Protein 4GOU (pdb70)

Sequence (499 aa):
AATETAILEGWPTLQEVLEDSFKRLLRCYLSDERSEENLDFLESVGLYESQFDKLTPKVRLEALNFIKDQFLDRNSERQVNLSYQIQQSILKKLSEVTSNAPKDVFNEAKKATEYLLYTEQYTYFINKLNANTIGTKDVYSLYLNQFPQPLYKPTLNKIIEIEKKSWNEDEVKRNTESIKSLVESLIQDECNYVGVLTSLSEFSEITKKQILGPDVLKELFDHIPVLIQHHQKFISSLQEAKADEKVGEKLNSGLHFLVLYRYYLRHVPKNIAKLCSIGTDEIEVGRELYPLPVIEEFDKQQKTKKSVLQLVYPYFRVRTYQAYVDDFIKITKKDSQEVKELEVVHSQLAIFQELINTYSDINKIERISDALKLLFPFSFTSIPLFEGKNGICGIASLDRFDKTDINQLSSLNSRKKLTLIILYRGVVVTDVPVIRNVSNSIDKSFYSFTLIGDIRDFGTEDSTETIYIDVPEIKKRIWFGCESTEEFKSCVEALRTIL

GO terms:
  GO:0005515 protein binding (F, IPI)

Foldseek 3Di:
DLFQDDPDPLDDGNVRCCPDPLVLLLVLQCVVVVQCLLVVLLVLLVVLLVCVPVDDQVVNVVSLVVSCQAEQDPVHDNHDPDDDVLSVVLVVQVVPPPGGDDSCNCVSVNVVSSNCCSPVRVNVSVVQLQDLQPQVVHSLVSSLVVDDDDLAPPPVSVQLVVVVVVVVVDDQDQDLPDLLSRLVSVLVVLVLVLVLLVLLVVLLVCVVLVLDDPVVSCLANPCSVSVSVLSVVLSVCSPPPVSSVVVLVSLSNSCSCLLVCCRLCLSPPVNLLVVLVLCDDCVVPHPSSRCVVSLQVSQVVCVVVVGNSLSLVVLCVLVVVLVSLVSSLVNDDPPDPSNVSSVSSNSNSVSSNSSSVVNDDVSQSVQVNSVCLLCQQAGSNQCCQRNDGKGWQAKFWFQFKDKDFFPDPDDPPRGDTWMWTDMLQWTFIANAQRGDPHDPHRHDHTPDIDGLVQFPDKDDPLVQLKIWTGGVVVRIIMITGGPDNSRSVSVVVSNVVRD

InterPro domains:
  IPR000219 Dbl homology domain [PF00621] (191-370)
  IPR000219 Dbl homology domain [PS50010] (186-372)
  IPR000219 Dbl homology domain [SM00325] (190-371)
  IPR016137 RGS domain [PF00615] (15-129)
  IPR016137 RGS domain [PS50132] (14-129)
  IPR016137 RGS domain [SM00315] (14-128)
  IPR035899 Dbl homology (DH) domain superfamily [G3DSA:1.20.900.10] (176-372)
  IPR035899 Dbl homology (DH) domain superfamily [SSF48065] (186-372)
  IPR036305 RGS domain superfamily [SSF48097] (12-129)
  IPR044926 RGS, subdomain 2 [G3DSA:1.10.167.10] (1-151)
  IPR055029 EhRGS-RhoGEF, PH domain-like [PF22418] (374-514)

B-factor: mean 34.19, std 17.07, range [11.06, 115.84]

Radius of gyration: 28.54 Å; Cα contacts (8 Å, |Δi|>4): 654; chains: 1; bounding box: 71×55×87 Å

CATH classification: 1.10.167.10 (+2 more: 2.30.29.200, 1.20.900.10)

Nearest PDB structures (foldseek):
  4gou-assembly1_A  TM=1.001E+00  e=2.211E-70  Entamoeba histolytica
  2ode-assembly2_D  TM=8.853E-01  e=1.713E-03  Homo sapiens
  5do9-assembly1_B  TM=8.687E-01  e=2.132E-03  Homo sapiens
  4d0n-assembly1_B  TM=4.379E-01  e=2.219E-06  Homo sapiens
  1htj-assembly1_F  TM=6.269E-01  e=1.093E-01  Homo sapiens

Secondary structure (DSSP, 8-state):
-TTT--SSTTS--HHHHHHS---HHHHHHHHHTT--HHHHHHHHHHHHHHHGGGS-HHHHHHHHHHHIIIIISTT-TT-----HHHHHHHHHHHHT--SS--TTTTHHHHHHHHHHIIIIIIHHHHHHHTSTTTT---HHHHHHTT----SS-HHHHHHHHHHHHHHTS-S-----SSHHHHHHHHHHHHHHHHHHHHHHHHHHH--TT--S-HHHHHHHHTTHHHHHHHHHHHHHHHTSTTGGGSHHHHHHHHTGGGGGGHHHHTTTTHHHHHHHHH---GGGTTTTT-SHHHHHHHHHHH----------GGGGHHHHHHHHHHHHHHHSPTT-HHHHHHHHHHHHHHHHHHHHHHHS-HHHHHHHHHHHHHTTTB-TTT--TTSSS--EEEEEEEEEEEEEETT-----S-EEEEEEEEETTEEEEE-S---------S-B--SEEEEGGG--EEEEEGGGTEEEEEEGGGTEEEEEEES-HHHHHHHHHHHHHH-

Structure (mmCIF, N/CA/C/O backbone):
data_4GOU
#
_entry.id   4GOU
#
_cell.length_a   86.124
_cell.length_b   46.259
_cell.length_c   142.637
_cell.angle_alpha   90.00
_cell.angle_beta   104.20
_cell.angle_gamma   90.00
#
_symmetry.space_group_name_H-M   'C 1 2 1'
#
loop_
_entity.id
_entity.type
_entity.pdbx_description
1 polymer EhRGS-RhoGEF
2 water water
#
loop_
_atom_site.group_PDB
_atom_site.id
_atom_site.type_symbol
_atom_site.label_atom_id
_atom_site.label_alt_id
_atom_site.label_comp_id
_atom_site.label_asym_id
_atom_site.label_entity_id
_atom_site.label_seq_id
_atom_site.pdbx_PDB_ins_code
_atom_site.Cartn_x
_atom_site.Cartn_y
_atom_site.Cartn_z
_atom_site.occupancy
_atom_site.B_iso_or_equiv
_atom_site.auth_seq_id
_atom_site.auth_comp_id
_atom_site.auth_asym_id
_atom_site.auth_atom_id
_atom_site.pdbx_PDB_model_num
ATOM 1 N N . ALA A 1 3 ? 61.631 25.229 196.096 1.00 33.47 3 ALA A N 1
ATOM 2 C CA . ALA A 1 3 ? 62.977 25.769 196.316 1.00 39.07 3 ALA A CA 1
ATOM 3 C C . ALA A 1 3 ? 63.953 24.676 196.747 1.00 43.20 3 ALA A C 1
ATOM 4 O O . ALA A 1 3 ? 65.120 24.675 196.360 1.00 45.11 3 ALA A O 1
ATOM 6 N N . ALA A 1 4 ? 63.463 23.750 197.562 1.00 36.84 4 ALA A N 1
ATOM 7 C CA . ALA A 1 4 ? 64.275 22.637 198.022 1.00 33.26 4 ALA A CA 1
ATOM 8 C C . ALA A 1 4 ? 64.501 21.642 196.891 1.00 40.35 4 ALA A C 1
ATOM 9 O O . ALA A 1 4 ? 65.437 20.858 196.931 1.00 45.84 4 ALA A O 1
ATOM 11 N N . THR A 1 5 ? 63.658 21.689 195.865 1.00 46.02 5 THR A N 1
ATOM 12 C CA . THR A 1 5 ? 63.786 20.751 194.747 1.00 42.08 5 THR A CA 1
ATOM 13 C C . THR A 1 5 ? 64.282 21.376 193.431 1.00 41.02 5 THR A C 1
ATOM 14 O O . THR A 1 5 ? 64.721 20.660 192.527 1.00 36.57 5 THR A O 1
ATOM 18 N N . GLU A 1 6 ? 64.230 22.702 193.326 1.00 52.31 6 GLU A N 1
ATOM 19 C CA . GLU A 1 6 ? 64.559 23.366 192.056 1.00 55.87 6 GLU A CA 1
ATOM 20 C C . GLU A 1 6 ? 65.675 24.406 192.128 1.00 51.66 6 GLU A C 1
ATOM 21 O O . GLU A 1 6 ? 65.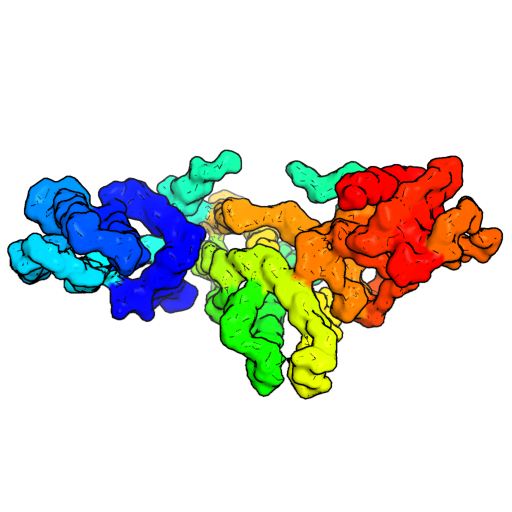797 25.257 191.249 1.00 58.26 6 GLU A O 1
ATOM 27 N N . THR A 1 7 ? 66.486 24.334 193.175 1.00 39.54 7 THR A N 1
ATOM 28 C CA . THR A 1 7 ? 67.685 25.150 193.261 1.00 35.92 7 THR A CA 1
ATOM 29 C C . THR A 1 7 ? 68.930 24.269 193.170 1.00 38.82 7 THR A C 1
ATOM 30 O O . THR A 1 7 ? 69.055 23.258 193.879 1.00 34.58 7 THR A O 1
ATOM 34 N N . ALA A 1 8 ? 69.843 24.657 192.287 1.00 34.80 8 ALA A N 1
ATOM 35 C CA . ALA A 1 8 ? 71.110 23.963 192.140 1.00 31.65 8 ALA A CA 1
ATOM 36 C C . ALA A 1 8 ? 72.095 24.558 193.127 1.00 27.54 8 ALA A C 1
ATOM 37 O O . ALA A 1 8 ? 72.400 25.747 193.035 1.00 29.80 8 ALA A O 1
ATOM 39 N N . ILE A 1 9 ? 72.602 23.766 194.072 1.00 26.71 9 ILE A N 1
ATOM 40 C CA . ILE A 1 9 ? 73.560 24.334 195.035 1.00 33.67 9 ILE A CA 1
ATOM 41 C C . ILE A 1 9 ? 74.912 24.583 194.391 1.00 31.29 9 ILE A C 1
ATOM 42 O O . ILE A 1 9 ? 75.705 25.375 194.891 1.00 34.24 9 ILE A O 1
ATOM 47 N N . LEU A 1 10 ? 75.176 23.890 193.292 1.00 30.92 10 LEU A N 1
ATOM 48 C CA . LEU A 1 10 ? 76.395 24.114 192.531 1.00 33.35 10 LEU A CA 1
ATOM 49 C C . LEU A 1 10 ? 76.052 24.469 191.085 1.00 26.25 10 LEU A C 1
ATOM 50 O O . LEU A 1 10 ? 75.292 23.750 190.433 1.00 22.96 10 LEU A O 1
ATOM 55 N N . GLU A 1 11 ? 76.597 25.584 190.600 1.00 22.61 11 GLU A N 1
ATOM 56 C CA . GLU A 1 11 ? 76.296 26.070 189.259 1.00 28.22 11 GLU A CA 1
ATOM 57 C C . GLU A 1 11 ? 76.669 25.050 188.187 1.00 25.55 11 GLU A C 1
ATOM 58 O O . GLU A 1 11 ? 77.786 24.550 188.167 1.00 26.36 11 GLU A O 1
ATOM 64 N N . GLY A 1 12 ? 75.720 24.745 187.304 1.00 23.65 12 GLY A N 1
ATOM 65 C CA . GLY A 1 12 ? 75.923 23.751 186.260 1.00 19.87 12 GLY A CA 1
ATOM 66 C C . GLY A 1 12 ? 75.696 22.305 186.692 1.00 18.89 12 GLY A C 1
ATOM 67 O O . GLY A 1 12 ? 75.890 21.383 185.904 1.00 18.67 12 GLY A O 1
ATOM 68 N N . TRP A 1 13 ? 75.294 22.104 187.944 1.00 18.40 13 TRP A N 1
ATOM 69 C CA . TRP A 1 13 ? 75.042 20.772 188.481 1.00 17.57 13 TRP A CA 1
ATOM 70 C C . TRP A 1 13 ? 73.539 20.612 188.736 1.00 17.05 13 TRP A C 1
ATOM 71 O O . TRP A 1 13 ? 72.847 21.591 189.017 1.00 17.28 13 TRP A O 1
ATOM 82 N N . PRO A 1 14 ? 73.016 19.383 188.619 1.00 17.19 14 PRO A N 1
ATOM 83 C CA . PRO A 1 14 ? 71.556 19.197 188.642 1.00 16.05 14 PRO A CA 1
ATOM 84 C C . PRO A 1 14 ? 70.884 19.626 189.947 1.00 17.82 14 PRO A C 1
ATOM 85 O O . PRO A 1 14 ? 71.499 19.547 191.013 1.00 16.72 14 PRO A O 1
ATOM 89 N N . THR A 1 15 ? 69.636 20.082 189.846 1.00 17.26 15 THR A N 1
ATOM 90 C CA . THR A 1 15 ? 68.805 20.348 191.007 1.00 15.66 15 THR A CA 1
ATOM 91 C C . THR A 1 15 ? 68.435 19.008 191.638 1.00 18.95 15 THR A C 1
ATOM 92 O O . THR A 1 15 ? 68.606 17.949 191.006 1.00 17.56 15 THR A O 1
ATOM 96 N N . LEU A 1 16 ? 67.924 19.038 192.870 1.00 14.84 16 LEU A N 1
ATOM 97 C CA . LEU A 1 16 ? 67.507 17.799 193.532 1.00 14.36 16 LEU A CA 1
ATOM 98 C C . LEU A 1 16 ? 66.491 17.059 192.665 1.00 14.17 16 LEU A C 1
ATOM 99 O O . LEU A 1 16 ? 66.604 15.851 192.450 1.00 15.66 16 LEU A O 1
ATOM 104 N N . GLN A 1 17 ? 65.517 17.796 192.143 1.00 14.39 17 GLN A N 1
ATOM 105 C CA . GLN A 1 17 ? 64.522 17.219 191.254 1.00 22.94 17 GLN A CA 1
ATOM 106 C C . GLN A 1 17 ? 65.177 16.520 190.055 1.00 20.32 17 GLN A C 1
ATOM 107 O O . GLN A 1 17 ? 64.796 15.407 189.700 1.00 14.64 17 GLN A O 1
ATOM 113 N N . GLU A 1 18 ? 66.172 17.162 189.449 1.00 19.41 18 GLU A N 1
ATOM 114 C CA . GLU A 1 18 ? 66.864 16.564 188.303 1.00 14.95 18 GLU A CA 1
ATOM 115 C C . GLU A 1 18 ? 67.649 15.303 188.677 1.00 19.90 18 GLU A C 1
ATOM 116 O O . GLU A 1 18 ? 67.773 14.384 187.877 1.00 16.82 18 GLU A O 1
ATOM 122 N N . VAL A 1 19 ? 68.187 15.262 189.891 1.00 16.77 19 VAL A N 1
ATOM 123 C CA . VAL A 1 19 ? 68.809 14.039 190.378 1.00 14.01 19 VAL A CA 1
ATOM 124 C C . VAL A 1 19 ? 67.756 12.944 190.568 1.00 15.84 19 VAL A C 1
ATOM 125 O O . VAL A 1 19 ? 67.920 11.823 190.073 1.00 16.55 19 VAL A O 1
ATOM 129 N N . LEU A 1 20 ? 66.674 13.267 191.274 1.00 15.97 20 LEU A N 1
ATOM 130 C CA . LEU A 1 20 ? 65.626 12.282 191.559 1.00 19.40 20 LEU A CA 1
ATOM 131 C C . LEU A 1 20 ? 64.952 11.742 190.296 1.00 19.32 20 LEU A C 1
ATOM 132 O O . LEU A 1 20 ? 64.517 10.598 190.269 1.00 22.26 20 LEU A O 1
ATOM 137 N N . GLU A 1 21 ? 64.884 12.546 189.243 1.00 23.94 21 GLU A N 1
ATOM 138 C CA . GLU A 1 21 ? 64.187 12.107 188.026 1.00 28.81 21 GLU A CA 1
ATOM 139 C C . GLU A 1 21 ? 65.020 11.275 187.051 1.00 20.39 21 GLU A C 1
ATOM 140 O O . GLU A 1 21 ? 64.478 10.672 186.140 1.00 29.81 21 GLU A O 1
ATOM 146 N N . ASP A 1 22 ? 66.329 11.222 187.256 1.00 16.85 22 ASP A N 1
ATOM 147 C CA . ASP A 1 22 ? 67.182 10.350 186.447 1.00 18.19 22 ASP A CA 1
ATOM 148 C C . ASP A 1 22 ? 67.481 9.084 187.225 1.00 17.52 22 ASP A C 1
ATOM 149 O O . ASP A 1 22 ? 67.891 9.146 188.379 1.00 23.79 22 ASP A O 1
ATOM 154 N N . SER A 1 23 ? 67.296 7.931 186.599 1.00 17.61 23 SER A N 1
ATOM 155 C CA . SER A 1 23 ? 67.505 6.670 187.306 1.00 17.98 23 SER A CA 1
ATOM 156 C C . SER A 1 23 ? 68.967 6.429 187.699 1.00 21.80 23 SER A C 1
ATOM 157 O O . SER A 1 23 ? 69.236 5.824 188.738 1.00 20.41 23 SER A O 1
ATOM 160 N N . PHE A 1 24 ? 69.914 6.882 186.878 1.00 14.43 24 PHE A N 1
ATOM 161 C CA . PHE A 1 24 ? 71.315 6.675 187.221 1.00 14.58 24 PHE A CA 1
ATOM 162 C C . PHE A 1 24 ? 71.701 7.571 188.406 1.00 15.69 24 PHE A C 1
ATOM 163 O O . PHE A 1 24 ? 72.244 7.091 189.396 1.00 15.52 24 PHE A O 1
ATOM 179 N N . LYS A 1 26 ? 69.857 9.048 190.635 1.00 13.75 26 LYS A N 1
ATOM 180 C CA . LYS A 1 26 ? 69.133 8.645 191.836 1.00 16.15 26 LYS A CA 1
ATOM 181 C C . LYS A 1 26 ? 69.792 7.436 192.525 1.00 21.87 26 LYS A C 1
ATOM 182 O O . LYS A 1 26 ? 69.873 7.377 193.764 1.00 17.99 26 LYS A O 1
ATOM 188 N N . ARG A 1 27 ? 70.277 6.489 191.718 1.00 16.21 27 ARG A N 1
ATOM 189 C CA . ARG A 1 27 ? 70.997 5.344 192.245 1.00 14.70 27 ARG A CA 1
ATOM 190 C C . ARG A 1 27 ? 72.285 5.760 192.927 1.00 14.20 27 ARG A C 1
ATOM 191 O O . ARG A 1 27 ? 72.673 5.154 193.918 1.00 15.49 27 ARG A O 1
ATOM 199 N N . LEU A 1 28 ? 72.970 6.763 192.384 1.00 14.20 28 LEU A N 1
ATOM 200 C CA . LEU A 1 28 ? 74.197 7.252 193.022 1.00 14.38 28 LEU A CA 1
ATOM 201 C C . LEU A 1 28 ? 73.849 7.880 194.364 1.00 14.24 28 LEU A C 1
ATOM 202 O O . LEU A 1 28 ? 74.488 7.604 195.368 1.00 14.43 28 LEU A O 1
ATOM 207 N N . LEU A 1 29 ? 72.832 8.740 194.368 1.00 13.98 29 LEU A N 1
ATOM 208 C CA . LEU A 1 29 ? 72.395 9.387 195.594 1.00 13.89 29 LEU A CA 1
ATOM 209 C C . LEU A 1 29 ? 72.030 8.313 196.604 1.00 13.91 29 LEU A C 1
ATOM 210 O O . LEU A 1 29 ? 72.415 8.392 197.772 1.00 14.05 29 LEU A O 1
ATOM 215 N N . ARG A 1 30 ? 71.328 7.281 196.142 1.00 13.86 30 ARG A N 1
ATOM 216 C CA . ARG A 1 30 ? 70.941 6.200 197.029 1.00 14.00 30 ARG A CA 1
ATOM 217 C C . ARG A 1 30 ? 72.120 5.398 197.607 1.00 15.70 30 ARG A C 1
ATOM 218 O O . ARG A 1 30 ? 72.094 5.026 198.791 1.00 14.55 30 ARG A O 1
ATOM 226 N N . CYS A 1 31 ? 73.148 5.137 196.795 1.00 14.54 31 CYS A N 1
ATOM 227 C CA . CYS A 1 31 ? 74.364 4.507 197.325 1.00 14.97 31 CYS A CA 1
ATOM 228 C C . CYS A 1 31 ? 74.982 5.387 198.403 1.00 15.06 31 CYS A C 1
ATOM 229 O O . CYS A 1 31 ? 75.422 4.903 199.441 1.00 18.54 31 CYS A O 1
ATOM 232 N N . TYR A 1 32 ? 75.029 6.687 198.143 1.00 14.85 32 TYR A N 1
ATOM 233 C CA . TYR A 1 32 ? 75.625 7.619 199.085 1.00 16.11 32 TYR A CA 1
ATOM 234 C C . TYR A 1 32 ? 74.853 7.575 200.422 1.00 16.52 32 TYR A C 1
ATOM 235 O O . TYR A 1 32 ? 75.443 7.392 201.492 1.00 15.37 32 TYR A O 1
ATOM 244 N N . LEU A 1 33 ? 73.529 7.691 200.340 1.00 14.63 33 LEU A N 1
ATOM 245 C CA . LEU A 1 33 ? 72.668 7.709 201.519 1.00 14.93 33 LEU A CA 1
ATOM 246 C C . LEU A 1 33 ? 72.721 6.386 202.286 1.00 23.16 33 LEU A C 1
ATOM 247 O O . LEU A 1 33 ? 72.663 6.363 203.520 1.00 18.61 33 LEU A O 1
ATOM 252 N N . SER A 1 34 ? 72.796 5.291 201.540 1.00 15.03 34 SER A N 1
ATOM 253 C CA . SER A 1 34 ? 72.850 3.953 202.118 1.00 16.55 34 SER A CA 1
ATOM 254 C C . SER A 1 34 ? 74.170 3.749 202.858 1.00 15.97 34 SER A C 1
ATOM 255 O O . SER A 1 34 ? 74.185 3.203 203.947 1.00 16.39 34 SER A O 1
ATOM 258 N N . ASP A 1 35 ? 75.271 4.215 202.268 1.00 16.95 35 ASP A N 1
ATOM 259 C CA . ASP A 1 35 ? 76.590 4.142 202.912 1.00 19.69 35 ASP A CA 1
ATOM 260 C C . ASP A 1 35 ? 76.632 4.845 204.278 1.00 19.84 35 ASP A C 1
ATOM 261 O O . ASP A 1 35 ? 77.329 4.405 205.183 1.00 20.21 35 ASP A O 1
ATOM 266 N N . GLU A 1 36 ? 75.887 5.937 204.411 1.00 17.06 36 GLU A N 1
ATOM 267 C CA . GLU A 1 36 ? 75.784 6.673 205.675 1.00 18.01 36 GLU A CA 1
ATOM 268 C C . GLU A 1 36 ? 74.631 6.180 206.514 1.00 16.52 36 GLU A C 1
ATOM 269 O O . GLU A 1 36 ? 74.368 6.731 207.576 1.00 16.68 36 GLU A O 1
ATOM 275 N N . ARG A 1 37 ? 73.913 5.176 206.020 1.00 16.38 37 ARG A N 1
ATOM 276 C CA . ARG A 1 37 ? 72.717 4.698 206.723 1.00 16.40 37 ARG A CA 1
ATOM 277 C C . ARG A 1 37 ? 71.751 5.833 207.077 1.00 16.04 37 ARG A C 1
ATOM 278 O O . ARG A 1 37 ? 71.285 5.935 208.200 1.00 21.10 37 ARG A O 1
ATOM 286 N N . SER A 1 38 ? 71.458 6.686 206.105 1.00 19.49 38 SER A N 1
ATOM 287 C CA . SER A 1 38 ? 70.513 7.774 206.313 1.00 22.82 38 SER A CA 1
ATOM 288 C C . SER A 1 38 ? 69.546 7.860 205.147 1.00 18.36 38 SER A C 1
ATOM 289 O O . SER A 1 38 ? 69.487 8.870 204.440 1.00 17.84 38 SER A O 1
ATOM 292 N N . GLU A 1 39 ? 68.765 6.806 204.963 1.00 16.97 39 GLU A N 1
ATOM 293 C CA . GLU A 1 39 ? 67.850 6.754 203.832 1.00 16.55 39 GLU A CA 1
ATOM 294 C C . GLU A 1 39 ? 66.453 7.274 204.124 1.00 17.31 39 GLU A C 1
ATOM 295 O O . GLU A 1 39 ? 65.634 7.365 203.201 1.00 18.98 39 GLU A O 1
ATOM 301 N N . GLU A 1 40 ? 66.186 7.622 205.382 1.00 14.50 40 GLU A N 1
ATOM 302 C CA . GLU A 1 40 ? 64.828 7.974 205.828 1.00 18.06 40 GLU A CA 1
ATOM 303 C C . GLU A 1 40 ? 64.190 9.114 205.015 1.00 14.15 40 GLU A C 1
ATOM 304 O O . GLU A 1 40 ? 63.005 9.057 204.714 1.00 14.11 40 GLU A O 1
ATOM 310 N N . ASN A 1 41 ? 64.957 10.149 204.678 1.00 14.00 41 ASN A N 1
ATOM 311 C CA . ASN A 1 41 ? 64.369 11.308 204.008 1.00 13.80 41 ASN A CA 1
ATOM 312 C C . ASN A 1 41 ? 63.886 10.931 202.623 1.00 15.55 41 ASN A C 1
ATOM 313 O O . ASN A 1 41 ? 62.749 11.250 202.248 1.00 13.56 41 ASN A O 1
ATOM 318 N N . LEU A 1 42 ? 64.747 10.240 201.873 1.00 13.54 42 LEU A N 1
ATOM 319 C CA . LEU A 1 42 ? 64.398 9.800 200.521 1.00 17.29 42 LEU A CA 1
ATOM 320 C C . LEU A 1 42 ? 63.288 8.742 200.562 1.00 18.77 42 LEU A C 1
ATOM 321 O O . LEU A 1 42 ? 62.317 8.808 199.795 1.00 22.91 42 LEU A O 1
ATOM 326 N N . ASP A 1 43 ? 63.434 7.775 201.462 1.00 13.77 43 ASP A N 1
ATOM 327 C CA . ASP A 1 43 ? 62.412 6.749 201.653 1.00 15.28 43 ASP A CA 1
ATOM 328 C C . ASP A 1 43 ? 61.054 7.343 201.995 1.00 20.77 43 ASP A C 1
ATOM 329 O O . ASP A 1 43 ? 60.037 6.894 201.474 1.00 19.25 43 ASP A O 1
ATOM 334 N N . PHE A 1 44 ? 61.033 8.353 202.863 1.00 14.03 44 PHE A N 1
ATOM 335 C CA . PHE A 1 44 ? 59.771 9.013 203.146 1.00 14.12 44 PHE A CA 1
ATOM 336 C C . PHE A 1 44 ? 59.173 9.679 201.880 1.00 13.97 44 PHE A C 1
ATOM 337 O O . PHE A 1 44 ? 57.976 9.544 201.604 1.00 17.90 44 PHE A O 1
ATOM 345 N N . LEU A 1 45 ? 59.996 10.388 201.122 1.00 13.72 45 LEU A N 1
ATOM 346 C CA . LEU A 1 45 ? 59.542 11.023 199.876 1.00 20.19 45 LEU A CA 1
ATOM 347 C C . LEU A 1 45 ? 59.019 10.026 198.823 1.00 15.10 45 LEU A C 1
ATOM 348 O O . LEU A 1 45 ? 57.999 10.261 198.186 1.00 15.35 45 LEU A O 1
ATOM 353 N N . GLU A 1 46 ? 59.685 8.896 198.665 1.00 14.66 46 GLU A N 1
ATOM 354 C CA . GLU A 1 46 ? 59.189 7.881 197.737 1.00 17.17 46 GLU A CA 1
ATOM 355 C C . GLU A 1 46 ? 57.859 7.275 198.177 1.00 19.75 46 GLU A C 1
ATOM 356 O O . GLU A 1 46 ? 56.969 7.071 197.351 1.00 21.22 46 GLU A O 1
ATOM 362 N N . SER A 1 47 ? 57.724 7.011 199.473 1.00 15.50 47 SER A N 1
ATOM 363 C CA . SER A 1 47 ? 56.460 6.519 200.026 1.00 17.65 47 SER A CA 1
ATOM 364 C C . SER A 1 47 ? 55.336 7.497 199.750 1.00 15.70 47 SER A C 1
ATOM 365 O O . SER A 1 47 ? 54.244 7.093 199.359 1.00 19.82 47 SER A O 1
ATOM 368 N N . VAL A 1 48 ? 55.597 8.785 199.949 1.00 14.68 48 VAL A N 1
ATOM 369 C CA . VAL A 1 48 ? 54.567 9.781 199.702 1.00 14.82 48 VAL A CA 1
ATOM 370 C C . VAL A 1 48 ? 54.248 9.806 198.223 1.00 14.90 48 VAL A C 1
ATOM 371 O O . VAL A 1 48 ? 53.088 9.716 197.842 1.00 17.97 48 VAL A O 1
ATOM 375 N N . GLY A 1 49 ? 55.284 9.893 197.393 1.00 15.64 49 GLY A N 1
ATOM 376 C CA . GLY A 1 49 ? 55.123 9.738 195.951 1.00 14.72 49 GLY A CA 1
ATOM 377 C C . GLY A 1 49 ? 54.280 8.520 195.570 1.00 21.49 49 GLY A C 1
ATOM 378 O O . GLY A 1 49 ? 53.401 8.594 194.715 1.00 22.05 49 GLY A O 1
ATOM 379 N N . LEU A 1 50 ? 54.521 7.391 196.222 1.00 17.88 50 LEU A N 1
ATOM 380 C CA . LEU A 1 50 ? 53.765 6.188 195.887 1.00 15.77 50 LEU A CA 1
ATOM 381 C C . LEU A 1 50 ? 52.319 6.320 196.378 1.00 17.42 50 LEU A C 1
ATOM 382 O O . LEU A 1 50 ? 51.379 5.952 195.675 1.00 22.95 50 LEU A O 1
ATOM 387 N N . TYR A 1 51 ? 52.140 6.888 197.568 1.00 16.14 51 TYR A N 1
ATOM 388 C CA . TYR A 1 51 ? 50.794 7.139 198.101 1.00 16.61 51 TYR A CA 1
ATOM 389 C C . TYR A 1 51 ? 49.967 7.982 197.114 1.00 18.22 51 TYR A C 1
ATOM 390 O O . TYR A 1 51 ? 48.830 7.633 196.779 1.00 18.07 51 TYR A O 1
ATOM 399 N N . GLU A 1 52 ? 50.555 9.068 196.628 1.00 16.39 52 GLU A N 1
ATOM 400 C CA . GLU A 1 52 ? 49.866 9.964 195.711 1.00 16.63 52 GLU A CA 1
ATOM 401 C C . GLU A 1 52 ? 49.530 9.295 194.365 1.00 17.01 52 GLU A C 1
ATOM 402 O O . GLU A 1 52 ? 48.462 9.508 193.821 1.00 17.56 52 GLU A O 1
ATOM 408 N N . SER A 1 53 ? 50.424 8.473 193.827 1.00 22.08 53 SER A N 1
ATOM 409 C CA . SER A 1 53 ? 50.155 7.886 192.514 1.00 21.47 53 SER A CA 1
ATOM 410 C C . SER A 1 53 ? 49.184 6.717 192.583 1.00 23.29 53 SER A C 1
ATOM 411 O O . SER A 1 53 ? 48.503 6.422 191.601 1.00 24.62 53 SER A O 1
ATOM 414 N N . GLN A 1 54 ? 49.131 6.055 193.741 1.00 21.37 54 GLN A N 1
ATOM 415 C CA . GLN A 1 54 ? 48.163 4.987 193.999 1.00 20.95 54 GLN A CA 1
ATOM 416 C C . GLN A 1 54 ? 46.783 5.535 194.386 1.00 19.24 54 GLN A C 1
ATOM 417 O O . GLN A 1 54 ? 45.788 4.852 194.210 1.00 20.05 54 GLN A O 1
ATOM 423 N N . PHE A 1 55 ? 46.731 6.762 194.902 1.00 18.87 55 PHE A N 1
ATOM 424 C CA . PHE A 1 55 ? 45.524 7.281 195.555 1.00 19.35 55 PHE A CA 1
ATOM 425 C C . PHE A 1 55 ? 44.213 7.075 194.774 1.00 20.28 55 PHE A C 1
ATOM 426 O O . PHE A 1 55 ? 43.242 6.522 195.313 1.00 20.98 55 PHE A O 1
ATOM 434 N N . ASP A 1 56 ? 44.186 7.523 193.519 1.00 25.06 56 ASP A N 1
ATOM 435 C CA . ASP A 1 56 ? 42.935 7.588 192.760 1.00 26.95 56 ASP A CA 1
ATOM 436 C C . ASP A 1 56 ? 42.270 6.228 192.597 1.00 24.31 56 ASP A C 1
ATOM 437 O O . ASP A 1 56 ? 41.052 6.134 192.652 1.00 27.40 56 ASP A O 1
ATOM 442 N N . LYS A 1 57 ? 43.065 5.179 192.419 1.00 24.00 57 LYS A N 1
ATOM 443 C CA . LYS A 1 57 ? 42.499 3.852 192.179 1.00 28.63 57 LYS A CA 1
ATOM 444 C C . LYS A 1 57 ? 42.260 3.007 193.441 1.00 31.16 57 LYS A C 1
ATOM 445 O O . LYS A 1 57 ? 41.840 1.858 193.345 1.00 34.62 57 LYS A O 1
ATOM 451 N N . LEU A 1 58 ? 42.503 3.582 194.616 1.00 22.56 58 LEU A N 1
ATOM 452 C CA . LEU A 1 58 ? 42.272 2.880 195.882 1.00 22.88 58 LEU A CA 1
ATOM 453 C C . LEU A 1 58 ? 40.973 3.330 196.547 1.00 23.54 58 LEU A C 1
ATOM 454 O O . LEU A 1 58 ? 40.504 4.439 196.301 1.00 26.52 58 LEU A O 1
ATOM 459 N N . THR A 1 59 ? 40.407 2.476 197.400 1.00 24.27 59 THR A N 1
ATOM 460 C CA . THR A 1 59 ? 39.260 2.830 198.232 1.00 24.92 59 THR A CA 1
ATOM 461 C C . THR A 1 59 ? 39.711 3.682 199.418 1.00 24.16 59 THR A C 1
ATOM 462 O O . THR A 1 59 ? 40.876 3.632 199.812 1.00 23.33 59 THR A O 1
ATOM 466 N N . PRO A 1 60 ? 38.785 4.453 200.012 1.00 24.52 60 PRO A N 1
ATOM 467 C CA . PRO A 1 60 ? 39.157 5.231 201.204 1.00 27.27 60 PRO A CA 1
ATOM 468 C C . PRO A 1 60 ? 39.749 4.358 202.312 1.00 26.76 60 PRO A C 1
ATOM 469 O O . PRO A 1 60 ? 40.704 4.764 202.963 1.00 23.70 60 PRO A O 1
ATOM 473 N N . LYS A 1 61 ? 39.198 3.170 202.499 1.00 26.57 61 LYS A N 1
ATOM 474 C CA . LYS A 1 61 ? 39.719 2.225 203.473 1.00 24.94 61 LYS A CA 1
ATOM 475 C C . LYS A 1 61 ? 41.206 1.930 203.238 1.00 24.02 61 LYS A C 1
ATOM 476 O O . LYS A 1 61 ? 42.017 2.014 204.168 1.00 23.51 61 LYS A O 1
ATOM 482 N N . VAL A 1 62 ? 41.566 1.601 202.004 1.00 23.85 62 VAL A N 1
ATOM 483 C CA . VAL A 1 62 ? 42.947 1.238 201.707 1.00 23.10 62 VAL A CA 1
ATOM 484 C C . VAL A 1 62 ? 43.897 2.448 201.734 1.00 21.90 62 VAL A C 1
ATOM 485 O O . VAL A 1 62 ? 45.057 2.324 202.122 1.00 21.28 62 VAL A O 1
ATOM 489 N N . ARG A 1 63 ? 43.399 3.620 201.355 1.00 21.67 63 ARG A N 1
ATOM 490 C CA . ARG A 1 63 ? 44.161 4.855 201.532 1.00 21.55 63 ARG A CA 1
ATOM 491 C C . ARG A 1 63 ? 44.484 5.118 203.006 1.00 20.85 63 ARG A C 1
ATOM 492 O O . ARG A 1 63 ? 45.559 5.614 203.331 1.00 19.76 63 ARG A O 1
ATOM 500 N N . LEU A 1 64 ? 43.543 4.808 203.891 1.00 21.27 64 LEU A N 1
ATOM 501 C CA . LEU A 1 64 ? 43.764 4.999 205.330 1.00 27.29 64 LEU A CA 1
ATOM 502 C C . LEU A 1 64 ? 44.820 4.036 205.858 1.00 24.13 64 LEU A C 1
ATOM 503 O O . LEU A 1 64 ? 45.617 4.371 206.737 1.00 26.68 64 LEU A O 1
ATOM 508 N N . GLU A 1 65 ? 44.798 2.828 205.315 1.00 21.54 65 GLU A N 1
ATOM 509 C CA . GLU A 1 65 ? 45.786 1.819 205.642 1.00 23.94 65 GLU A CA 1
ATOM 510 C C . GLU A 1 65 ? 47.183 2.309 205.264 1.00 20.48 65 GLU A C 1
ATOM 511 O O . GLU A 1 65 ? 48.123 2.220 206.052 1.00 20.19 65 GLU A O 1
ATOM 517 N N . ALA A 1 66 ? 47.293 2.839 204.045 1.00 20.01 66 ALA A N 1
ATOM 518 C CA . ALA A 1 66 ? 48.550 3.378 203.527 1.00 19.10 66 ALA A CA 1
ATOM 519 C C . ALA A 1 66 ? 49.040 4.577 204.371 1.00 18.51 66 ALA A C 1
ATOM 520 O O . ALA A 1 66 ? 50.207 4.643 204.769 1.00 18.04 66 ALA A O 1
ATOM 522 N N . LEU A 1 67 ? 48.138 5.504 204.658 1.00 18.63 67 LEU A N 1
ATOM 523 C CA . LEU A 1 67 ? 48.434 6.616 205.569 1.00 18.27 67 LEU A CA 1
ATOM 524 C C . LEU A 1 67 ? 48.985 6.128 206.925 1.00 18.41 67 LEU A C 1
ATOM 525 O O . LEU A 1 67 ? 50.034 6.611 207.379 1.00 17.91 67 LEU A O 1
ATOM 530 N N . ASN A 1 68 ? 48.290 5.191 207.576 1.00 19.16 68 ASN A N 1
ATOM 531 C CA . ASN A 1 68 ? 48.766 4.716 208.885 1.00 19.42 68 ASN A CA 1
ATOM 532 C C . ASN A 1 68 ? 50.146 4.035 208.832 1.00 19.10 68 ASN A C 1
ATOM 533 O O . ASN A 1 68 ? 50.986 4.215 209.711 1.00 18.93 68 ASN A O 1
ATOM 538 N N . PHE A 1 69 ? 50.390 3.310 207.753 1.00 19.05 69 PHE A N 1
ATOM 539 C CA . PHE A 1 69 ? 51.676 2.672 207.525 1.00 18.78 69 PHE A CA 1
ATOM 540 C C . PHE A 1 69 ? 52.799 3.693 207.387 1.00 17.92 69 PHE A C 1
ATOM 541 O O . PHE A 1 69 ? 53.847 3.569 208.014 1.00 17.79 69 PHE A O 1
ATOM 549 N N . ILE A 1 70 ? 52.584 4.687 206.534 1.00 17.44 70 ILE A N 1
ATOM 550 C CA . ILE A 1 70 ? 53.590 5.716 206.303 1.00 16.73 70 ILE A CA 1
ATOM 551 C C . ILE A 1 70 ? 53.878 6.479 207.596 1.00 16.72 70 ILE A C 1
ATOM 552 O O . ILE A 1 70 ? 55.036 6.675 207.956 1.00 16.40 70 ILE A O 1
ATOM 557 N N . LYS A 1 71 ? 52.819 6.875 208.297 1.00 24.34 71 LYS A N 1
ATOM 558 C CA . LYS A 1 71 ? 52.922 7.429 209.646 1.00 21.92 71 LYS A CA 1
ATOM 559 C C . LYS A 1 71 ? 53.760 6.568 210.579 1.00 19.06 71 LYS A C 1
ATOM 560 O O . LYS A 1 71 ? 54.669 7.074 211.244 1.00 19.85 71 LYS A O 1
ATOM 566 N N . ASP A 1 72 ? 53.453 5.272 210.630 1.00 17.98 72 ASP A N 1
ATOM 567 C CA . ASP A 1 72 ? 54.150 4.354 211.533 1.00 22.89 72 ASP A CA 1
ATOM 568 C C . ASP A 1 72 ? 55.629 4.225 211.175 1.00 23.58 72 ASP A C 1
ATOM 569 O O . ASP A 1 72 ? 56.442 3.959 212.040 1.00 19.75 72 ASP A O 1
ATOM 574 N N . GLN A 1 73 ? 55.976 4.385 209.901 1.00 17.43 73 GLN A N 1
ATOM 575 C CA . GLN A 1 73 ? 57.365 4.203 209.484 1.00 17.08 73 GLN A CA 1
ATOM 576 C C . GLN A 1 73 ? 58.221 5.447 209.728 1.00 20.17 73 GLN A C 1
ATOM 577 O O . GLN A 1 73 ? 59.358 5.347 210.187 1.00 18.60 73 GLN A O 1
ATOM 583 N N . PHE A 1 74 ? 57.671 6.613 209.412 1.00 16.24 74 PHE A N 1
ATOM 584 C CA . PHE A 1 74 ? 58.494 7.809 209.238 1.00 15.78 74 PHE A CA 1
ATOM 585 C C . PHE A 1 74 ? 58.175 9.012 210.148 1.00 15.85 74 PHE A C 1
ATOM 586 O O . PHE A 1 74 ? 59.042 9.852 210.374 1.00 23.19 74 PHE A O 1
ATOM 594 N N . LEU A 1 75 ? 56.945 9.113 210.643 1.00 16.92 75 LEU A N 1
ATOM 595 C CA . LEU A 1 75 ? 56.471 10.370 211.252 1.00 21.53 75 LEU A CA 1
ATOM 596 C C . LEU A 1 75 ? 56.085 10.261 212.728 1.00 25.36 75 LEU A C 1
ATOM 597 O O . LEU A 1 75 ? 56.260 11.215 213.486 1.00 29.38 75 LEU A O 1
ATOM 602 N N . ASP A 1 76 ? 55.550 9.111 213.126 1.00 26.30 76 ASP A N 1
ATOM 603 C CA . ASP A 1 76 ? 55.202 8.865 214.527 1.00 28.06 76 ASP A CA 1
ATOM 604 C C . ASP A 1 76 ? 56.399 9.022 215.487 1.00 29.77 76 ASP A C 1
ATOM 605 O O . ASP A 1 76 ? 57.549 8.707 215.136 1.00 25.03 76 ASP A O 1
ATOM 610 N N . ARG A 1 77 ? 56.112 9.512 216.697 1.00 25.56 77 ARG A N 1
ATOM 611 C CA . ARG A 1 77 ? 57.137 9.798 217.709 1.00 22.50 77 ARG A CA 1
ATOM 612 C C . ARG A 1 77 ? 57.977 8.589 218.134 1.00 27.97 77 ARG A C 1
ATOM 613 O O . ARG A 1 77 ? 59.080 8.743 218.654 1.00 32.24 77 ARG A O 1
ATOM 621 N N . ASN A 1 78 ? 57.474 7.386 217.915 1.00 38.18 78 ASN A N 1
ATOM 622 C CA . ASN A 1 78 ? 58.263 6.214 218.262 1.00 47.02 78 ASN A CA 1
ATOM 623 C C . ASN A 1 78 ? 58.792 5.480 217.033 1.00 42.93 78 ASN A C 1
ATOM 624 O O . ASN A 1 78 ? 59.449 4.445 217.166 1.00 37.17 78 ASN A O 1
ATOM 629 N N . SER A 1 79 ? 58.531 6.037 215.847 1.00 38.79 79 SER A N 1
ATOM 630 C CA . SER A 1 79 ? 58.764 5.325 214.582 1.00 33.90 79 SER A CA 1
ATOM 631 C C . SER A 1 79 ? 60.218 4.930 214.360 1.00 31.93 79 SER A C 1
ATOM 632 O O . SER A 1 79 ? 61.138 5.564 214.884 1.00 33.36 79 SER A O 1
ATOM 635 N N . GLU A 1 80 ? 60.416 3.883 213.572 1.00 37.60 80 GLU A N 1
ATOM 636 C CA . GLU A 1 80 ? 61.742 3.313 213.386 1.00 49.10 80 GLU A CA 1
ATOM 637 C C . GLU A 1 80 ? 62.609 4.171 212.471 1.00 47.34 80 GLU A C 1
ATOM 638 O O . GLU A 1 80 ? 63.756 4.470 212.801 1.00 49.63 80 GLU A O 1
ATOM 644 N N . ARG A 1 81 ? 62.062 4.571 211.325 1.00 37.25 81 ARG A N 1
ATOM 645 C CA . ARG A 1 81 ? 62.803 5.417 210.402 1.00 31.53 81 ARG A CA 1
ATOM 646 C C . ARG A 1 81 ? 62.400 6.874 210.559 1.00 26.57 81 ARG A C 1
ATOM 647 O O . ARG A 1 81 ? 62.097 7.539 209.578 1.00 27.32 81 ARG A O 1
ATOM 655 N N . GLN A 1 82 ? 62.398 7.380 211.782 1.00 24.73 82 GLN A N 1
ATOM 656 C CA . GLN A 1 82 ? 61.919 8.737 212.014 1.00 23.14 82 GLN A CA 1
ATOM 657 C C . GLN A 1 82 ? 62.693 9.823 211.238 1.00 20.42 82 GLN A C 1
ATOM 658 O O . GLN A 1 82 ? 63.916 9.937 211.343 1.00 22.47 82 GLN A O 1
ATOM 664 N N . VAL A 1 83 ? 61.973 10.611 210.449 1.00 15.41 83 VAL A N 1
ATOM 665 C CA . VAL A 1 83 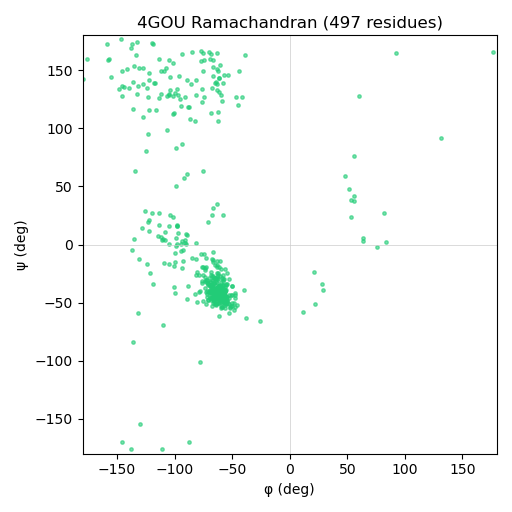? 62.551 11.814 209.850 1.00 15.14 83 VAL A CA 1
ATOM 666 C C . VAL A 1 83 ? 62.949 12.806 210.971 1.00 16.91 83 VAL A C 1
ATOM 667 O O . VAL A 1 83 ? 62.185 13.041 211.891 1.00 18.26 83 VAL A O 1
ATOM 671 N N . ASN A 1 84 ? 64.151 13.362 210.902 1.00 15.48 84 ASN A N 1
ATOM 672 C CA . ASN A 1 84 ? 64.648 14.223 211.956 1.00 21.30 84 ASN A CA 1
ATOM 673 C C . ASN A 1 84 ? 64.013 15.623 211.953 1.00 22.31 84 ASN A C 1
ATOM 674 O O . ASN A 1 84 ? 64.699 16.630 211.761 1.00 22.93 84 ASN A O 1
ATOM 679 N N . LEU A 1 85 ? 62.702 15.669 212.170 1.00 17.69 85 LEU A N 1
ATOM 680 C CA . LEU A 1 85 ? 61.970 16.931 212.288 1.00 21.27 85 LEU A CA 1
ATOM 681 C C . LEU A 1 85 ? 62.190 17.609 213.638 1.00 24.89 85 LEU A C 1
ATOM 682 O O . LEU A 1 85 ? 62.108 16.970 214.687 1.00 28.57 85 LEU A O 1
ATOM 687 N N . SER A 1 86 ? 62.456 18.911 213.606 1.00 16.94 86 SER A N 1
ATOM 688 C CA . SER A 1 86 ? 62.532 19.703 214.834 1.00 27.09 86 SER A CA 1
ATOM 689 C C . SER A 1 86 ? 61.176 19.723 215.549 1.00 17.79 86 SER A C 1
ATOM 690 O O . SER A 1 86 ? 60.152 19.407 214.950 1.00 17.48 86 SER A O 1
ATOM 693 N N . TYR A 1 87 ? 61.167 20.137 216.812 1.00 19.14 87 TYR A N 1
ATOM 694 C CA . TYR A 1 87 ? 59.921 20.184 217.577 1.00 18.71 87 TYR A CA 1
ATOM 695 C C . TYR A 1 87 ? 58.765 20.934 216.905 1.00 19.80 87 TYR A C 1
ATOM 696 O O . TYR A 1 87 ? 57.682 20.376 216.737 1.00 24.81 87 TYR A O 1
ATOM 705 N N . GLN A 1 88 ? 58.983 22.188 216.515 1.00 20.58 88 GLN A N 1
ATOM 706 C CA . GLN A 1 88 ? 57.863 23.037 216.070 1.00 18.95 88 GLN A CA 1
ATOM 707 C C . GLN A 1 88 ? 57.244 22.571 214.755 1.00 20.42 88 GLN A C 1
ATOM 708 O O . GLN A 1 88 ? 56.059 22.815 214.489 1.00 27.14 88 GLN A O 1
ATOM 714 N N . ILE A 1 89 ? 58.050 21.900 213.943 1.00 18.82 89 ILE A N 1
ATOM 715 C CA . ILE A 1 89 ? 57.587 21.336 212.679 1.00 17.65 89 ILE A CA 1
ATOM 716 C C . ILE A 1 89 ? 56.870 20.023 212.956 1.00 19.75 89 ILE A C 1
ATOM 717 O O . ILE A 1 89 ? 55.766 19.801 212.480 1.00 18.73 89 ILE A O 1
ATOM 722 N N . GLN A 1 90 ? 57.504 19.155 213.736 1.00 18.58 90 GLN A N 1
ATOM 723 C CA . GLN A 1 90 ? 56.930 17.849 214.074 1.00 21.54 90 GLN A CA 1
ATOM 724 C C . GLN A 1 90 ? 55.566 17.972 214.752 1.00 21.22 90 GLN A C 1
ATOM 725 O O . GLN A 1 90 ? 54.633 17.230 214.436 1.00 23.47 90 GLN A O 1
ATOM 731 N N . GLN A 1 91 ? 55.455 18.911 215.687 1.00 26.20 91 GLN A N 1
ATOM 732 C CA . GLN A 1 91 ? 54.215 19.107 216.423 1.00 19.11 91 GLN A CA 1
ATOM 733 C C . GLN A 1 91 ? 53.088 19.565 215.509 1.00 24.09 91 GLN A C 1
ATOM 734 O O . GLN A 1 91 ? 51.945 19.174 215.704 1.00 18.70 91 GLN A O 1
ATOM 740 N N . SER A 1 92 ? 53.410 20.396 214.519 1.00 18.21 92 SER A N 1
ATOM 741 C CA . SER A 1 92 ? 52.394 20.870 213.585 1.00 18.24 92 SER A CA 1
ATOM 742 C C . SER A 1 92 ? 51.927 19.709 212.709 1.00 17.85 92 SER A C 1
ATOM 743 O O . SER A 1 92 ? 50.741 19.487 212.517 1.00 18.08 92 SER A O 1
ATOM 746 N N . ILE A 1 93 ? 52.881 18.945 212.200 1.00 17.35 93 ILE A N 1
ATOM 747 C CA . ILE A 1 93 ? 52.571 17.834 211.321 1.00 17.03 93 ILE A CA 1
ATOM 748 C C . ILE A 1 93 ? 51.725 16.760 212.000 1.00 17.32 93 ILE A C 1
ATOM 749 O O . ILE A 1 93 ? 50.693 16.351 211.471 1.00 23.79 93 ILE A O 1
ATOM 754 N N . LEU A 1 94 ? 52.142 16.310 213.176 1.00 17.69 94 LEU A N 1
ATOM 755 C CA . LEU A 1 94 ? 51.415 15.232 213.856 1.00 19.73 94 LEU A CA 1
ATOM 756 C C . LEU A 1 94 ? 50.045 15.677 214.377 1.00 21.71 94 LEU A C 1
ATOM 757 O O . LEU A 1 94 ? 49.112 14.860 214.472 1.00 24.13 94 LEU A O 1
ATOM 762 N N . LYS A 1 95 ? 49.912 16.961 214.710 1.00 20.66 95 LYS A N 1
ATOM 763 C CA . LYS A 1 95 ? 48.613 17.476 215.146 1.00 24.50 95 LYS A CA 1
ATOM 764 C C . LYS A 1 95 ? 47.605 17.364 213.996 1.00 27.42 95 LYS A C 1
ATOM 765 O O . LYS A 1 95 ? 46.521 16.802 214.168 1.00 27.03 95 LYS A O 1
ATOM 771 N N . LYS A 1 96 ? 47.978 17.871 212.820 1.00 18.84 96 LYS A N 1
ATOM 772 C CA . LYS A 1 96 ? 47.131 17.724 211.635 1.00 21.78 96 LYS A CA 1
ATOM 773 C C . LYS A 1 96 ? 46.832 16.256 211.267 1.00 18.79 96 LYS A C 1
ATOM 774 O O . LYS A 1 96 ? 45.685 15.899 211.030 1.00 24.83 96 LYS A O 1
ATOM 780 N N . LEU A 1 97 ? 47.853 15.409 211.260 1.00 21.55 97 LEU A N 1
ATOM 781 C CA . LEU A 1 97 ? 47.667 13.976 211.006 1.00 28.81 97 LEU A CA 1
ATOM 782 C C . LEU A 1 97 ? 46.721 13.322 211.991 1.00 31.26 97 LEU A C 1
ATOM 783 O O . LEU A 1 97 ? 45.979 12.410 211.628 1.00 31.15 97 LEU A O 1
ATOM 788 N N . SER A 1 98 ? 46.751 13.774 213.239 1.00 19.38 98 SER A N 1
ATOM 789 C CA . SER A 1 98 ? 45.911 13.144 214.248 1.00 20.10 98 SER A CA 1
ATOM 790 C C . SER A 1 98 ? 44.448 13.507 214.054 1.00 20.68 98 SER A C 1
ATOM 791 O O . SER A 1 98 ? 43.580 12.894 214.646 1.00 33.70 98 SER A O 1
ATOM 794 N N . GLU A 1 99 ? 44.180 14.492 213.202 1.00 36.67 99 GLU A N 1
ATOM 795 C CA . GLU A 1 99 ? 42.811 14.911 212.893 1.00 34.12 99 GLU A CA 1
ATOM 796 C C . GLU A 1 99 ? 42.246 14.232 211.639 1.00 34.43 99 GLU A C 1
ATOM 797 O O . GLU A 1 99 ? 41.078 14.414 211.299 1.00 36.36 99 GLU A O 1
ATOM 803 N N . VAL A 1 100 ? 43.079 13.466 210.944 1.00 26.45 100 VAL A N 1
ATOM 804 C CA . VAL A 1 100 ? 42.632 12.778 209.748 1.00 28.39 100 VAL A CA 1
ATOM 805 C C . VAL A 1 100 ? 42.324 11.351 210.135 1.00 37.24 100 VAL A C 1
ATOM 806 O O . VAL A 1 100 ? 43.156 10.457 209.978 1.00 40.92 100 VAL A O 1
ATOM 810 N N . THR A 1 101 ? 41.126 11.149 210.663 1.00 37.47 101 THR A N 1
ATOM 811 C CA . THR A 1 101 ? 40.698 9.831 211.095 1.00 44.42 101 THR A CA 1
ATOM 812 C C . THR A 1 101 ? 39.786 9.163 210.060 1.00 47.43 101 THR A C 1
ATOM 813 O O . THR A 1 101 ? 39.614 7.944 210.070 1.00 47.86 101 THR A O 1
ATOM 817 N N . SER A 1 102 ? 39.212 9.955 209.163 1.00 56.93 102 SER A N 1
ATOM 818 C CA . SER A 1 102 ? 38.087 9.466 208.380 1.00 66.78 102 SER A CA 1
ATOM 819 C C . SER A 1 102 ? 38.377 9.235 206.896 1.00 70.63 102 SER A C 1
ATOM 820 O O . SER A 1 102 ? 38.401 8.093 206.431 1.00 78.54 102 SER A O 1
ATOM 823 N N . ASN A 1 103 ? 38.581 10.315 206.153 1.00 49.66 103 ASN A N 1
ATOM 824 C CA . ASN A 1 103 ? 38.641 10.226 204.704 1.00 43.86 103 ASN A CA 1
ATOM 825 C C . ASN A 1 103 ? 39.946 10.822 204.206 1.00 43.04 103 ASN A C 1
ATOM 826 O O . ASN A 1 103 ? 39.987 11.978 203.774 1.00 39.30 103 ASN A O 1
ATOM 831 N N . ALA A 1 104 ? 41.011 10.026 204.299 1.00 39.52 104 ALA A N 1
ATOM 832 C CA . ALA A 1 104 ? 42.354 10.441 203.912 1.00 29.23 104 ALA A CA 1
ATOM 833 C C . ALA A 1 104 ? 42.360 11.168 202.573 1.00 25.54 104 ALA A C 1
ATOM 834 O O . ALA A 1 104 ? 41.923 10.618 201.564 1.00 22.44 104 ALA A O 1
ATOM 836 N N . PRO A 1 105 ? 42.815 12.430 202.568 1.00 28.44 105 PRO A N 1
ATOM 837 C CA . PRO A 1 105 ? 42.931 13.153 201.296 1.00 19.65 105 PRO A CA 1
ATOM 838 C C . PRO A 1 105 ? 44.246 12.866 200.569 1.00 19.68 105 PRO A C 1
ATOM 839 O O . PRO A 1 105 ? 45.197 12.316 201.140 1.00 19.80 105 PRO A O 1
ATOM 843 N N . LYS A 1 106 ? 44.297 13.246 199.300 1.00 19.59 106 LYS A N 1
ATOM 844 C CA . LYS A 1 106 ? 45.421 12.887 198.454 1.00 22.57 106 LYS A CA 1
ATOM 845 C C . LYS A 1 106 ? 46.685 13.616 198.888 1.00 24.67 106 LYS A C 1
ATOM 846 O O . LYS A 1 106 ? 47.801 13.134 198.692 1.00 24.70 106 LYS A O 1
ATOM 852 N N . ASP A 1 107 ? 46.508 14.774 199.507 1.00 17.73 107 ASP A N 1
ATOM 853 C CA . ASP A 1 107 ? 47.639 15.624 199.809 1.00 26.45 107 ASP A CA 1
ATOM 854 C C . ASP A 1 107 ? 47.863 15.732 201.314 1.00 21.06 107 ASP A C 1
ATOM 855 O O . ASP A 1 107 ? 48.392 16.726 201.796 1.00 20.13 107 ASP A O 1
ATOM 860 N N . VAL A 1 108 ? 47.457 14.707 202.051 1.00 17.27 108 VAL A N 1
ATOM 861 C CA . VAL A 1 108 ? 47.611 14.692 203.491 1.00 17.26 108 VAL A CA 1
ATOM 862 C C . VAL A 1 108 ? 49.096 14.881 203.860 1.00 16.76 108 VAL A C 1
ATOM 863 O O . VAL A 1 108 ? 49.412 15.470 204.881 1.00 19.28 108 VAL A O 1
ATOM 867 N N . PHE A 1 109 ? 50.011 14.434 203.004 1.00 16.25 109 PHE A N 1
ATOM 868 C CA . PHE A 1 109 ? 51.430 14.526 203.333 1.00 19.56 109 PHE A CA 1
ATOM 869 C C . PHE A 1 109 ? 52.165 15.767 202.822 1.00 15.57 109 PHE A C 1
ATOM 870 O O . PHE A 1 109 ? 53.375 15.869 203.025 1.00 16.68 109 PHE A O 1
ATOM 878 N N . ASN A 1 110 ? 51.468 16.696 202.172 1.00 15.85 110 ASN A N 1
ATOM 879 C CA . ASN A 1 110 ? 52.127 17.905 201.640 1.00 21.61 110 ASN A CA 1
ATOM 880 C C . ASN A 1 110 ? 53.056 18.640 202.608 1.00 18.88 110 ASN A C 1
ATOM 881 O O . ASN A 1 110 ? 54.208 18.951 202.268 1.00 20.28 110 ASN A O 1
ATOM 886 N N . GLU A 1 111 ? 52.555 18.918 203.808 1.00 15.97 111 GLU A N 1
ATOM 887 C CA . GLU A 1 111 ? 53.324 19.673 204.789 1.00 20.00 111 GLU A CA 1
ATOM 888 C C . GLU A 1 111 ? 54.572 18.888 205.176 1.00 16.65 111 GLU A C 1
ATOM 889 O O . GLU A 1 111 ? 55.669 19.440 205.231 1.00 17.40 111 GLU A O 1
ATOM 895 N N . ALA A 1 112 ? 54.408 17.590 205.423 1.00 15.43 112 ALA A N 1
ATOM 896 C CA . ALA A 1 112 ? 55.526 16.757 205.852 1.00 16.57 112 ALA A CA 1
ATOM 897 C C . ALA A 1 112 ? 56.506 16.588 204.701 1.00 22.62 112 ALA A C 1
ATOM 898 O O . ALA A 1 112 ? 57.731 16.585 204.893 1.00 14.62 112 ALA A O 1
ATOM 900 N N . LYS A 1 113 ? 55.951 16.428 203.504 1.00 14.73 113 LYS A N 1
ATOM 901 C CA . LYS A 1 113 ? 56.760 16.321 202.303 1.00 19.88 113 LYS A CA 1
ATOM 902 C C . LYS A 1 113 ? 57.663 17.546 202.145 1.00 14.50 113 LYS A C 1
ATOM 903 O O . LYS A 1 113 ? 58.860 17.402 201.928 1.00 19.23 113 LYS A O 1
ATOM 909 N N . LYS A 1 114 ? 57.085 18.742 202.244 1.00 15.59 114 LYS A N 1
ATOM 910 C CA . LYS A 1 114 ? 57.864 19.982 202.136 1.00 19.23 114 LYS A CA 1
ATOM 911 C C . LYS A 1 114 ? 58.928 20.066 203.225 1.00 17.73 114 LYS A C 1
ATOM 912 O O . LYS A 1 114 ? 60.049 20.463 202.951 1.00 15.19 114 LYS A O 1
ATOM 918 N N . ALA A 1 115 ? 58.588 19.685 204.455 1.00 16.55 115 ALA A N 1
ATOM 919 C CA . ALA A 1 115 ? 59.595 19.697 205.522 1.00 15.13 115 ALA A CA 1
ATOM 920 C C . ALA A 1 115 ? 60.724 18.695 205.239 1.00 14.78 115 ALA A C 1
ATOM 921 O O . ALA A 1 115 ? 61.900 18.996 205.459 1.00 16.12 115 ALA A O 1
ATOM 923 N N . THR A 1 116 ? 60.378 17.520 204.718 1.00 14.48 116 THR A N 1
ATOM 924 C CA . THR A 1 116 ? 61.385 16.500 204.416 1.00 14.22 116 THR A CA 1
ATOM 925 C C . THR A 1 116 ? 62.265 16.816 203.193 1.00 14.08 116 THR A C 1
ATOM 926 O O . THR A 1 116 ? 63.471 16.571 203.225 1.00 14.05 116 THR A O 1
ATOM 930 N N . GLU A 1 117 ? 61.673 17.351 202.124 1.00 14.09 117 GLU A N 1
ATOM 931 C CA . GLU A 1 117 ? 62.464 17.819 200.991 1.00 14.55 117 GLU A CA 1
ATOM 932 C C . GLU A 1 117 ? 63.492 18.841 201.458 1.00 17.40 117 GLU A C 1
ATOM 933 O O . GLU A 1 117 ? 64.626 18.840 200.989 1.00 14.37 117 GLU A O 1
ATOM 939 N N . TYR A 1 118 ? 63.087 19.705 202.389 1.00 14.68 118 TYR A N 1
ATOM 940 C CA . TYR A 1 118 ? 63.999 20.715 202.904 1.00 15.07 118 TYR A CA 1
ATOM 941 C C . TYR A 1 118 ? 65.230 20.068 203.563 1.00 15.02 118 TYR A C 1
ATOM 942 O O . TYR A 1 118 ? 66.356 20.483 203.324 1.00 15.24 118 TYR A O 1
ATOM 951 N N . LEU A 1 119 ? 65.000 19.054 204.388 1.00 14.82 119 LEU A N 1
ATOM 952 C CA . LEU A 1 119 ? 66.084 18.313 205.032 1.00 14.84 119 LEU A CA 1
ATOM 953 C C . LEU A 1 119 ? 66.952 17.554 204.021 1.00 14.59 119 LEU A C 1
ATOM 954 O O . LEU A 1 119 ? 68.168 17.631 204.079 1.00 14.79 119 LEU A O 1
ATOM 959 N N . LEU A 1 120 ? 66.320 16.815 203.111 1.00 17.39 120 LEU A N 1
ATOM 960 C CA . LEU A 1 120 ? 67.039 16.115 202.049 1.00 14.05 120 LEU A CA 1
ATOM 961 C C . LEU A 1 120 ? 67.937 17.080 201.277 1.00 14.26 120 LEU A C 1
ATOM 962 O O . LEU A 1 120 ? 69.127 16.823 201.094 1.00 14.37 120 LEU A O 1
ATOM 967 N N . TYR A 1 121 ? 67.377 18.197 200.839 1.00 14.42 121 TYR A N 1
ATOM 968 C CA . TYR A 1 121 ? 68.167 19.202 200.131 1.00 14.77 121 TYR A CA 1
ATOM 969 C C . TYR A 1 121 ? 69.348 19.749 200.946 1.00 21.06 121 TYR A C 1
ATOM 970 O O . TYR A 1 121 ? 70.482 19.835 200.463 1.00 25.08 121 TYR A O 1
ATOM 979 N N . THR A 1 122 ? 69.066 20.142 202.180 1.00 21.83 122 THR A N 1
ATOM 980 C CA . THR A 1 122 ? 70.038 20.867 202.991 1.00 19.32 122 THR A CA 1
ATOM 981 C C . THR A 1 122 ? 71.116 19.980 203.626 1.00 19.12 122 THR A C 1
ATOM 982 O O . THR A 1 122 ? 72.286 20.349 203.664 1.00 16.45 122 THR A O 1
ATOM 986 N N . GLU A 1 123 ? 70.713 18.817 204.125 1.00 19.84 123 GLU A N 1
ATOM 987 C CA . GLU A 1 123 ? 71.596 17.982 204.923 1.00 23.18 123 GLU A CA 1
ATOM 988 C C . GLU A 1 123 ? 72.207 16.860 204.107 1.00 31.48 123 GLU A C 1
ATOM 989 O O . GLU A 1 123 ? 73.154 16.222 204.555 1.00 37.24 123 GLU A O 1
ATOM 995 N N . GLN A 1 124 ? 71.659 16.591 202.927 1.00 23.67 124 GLN A N 1
ATOM 996 C CA . GLN A 1 124 ? 72.080 15.397 202.202 1.00 22.22 124 GLN A CA 1
ATOM 997 C C . GLN A 1 124 ? 72.425 15.613 200.749 1.00 20.80 124 GLN A C 1
ATOM 998 O O . GLN A 1 124 ? 73.551 15.315 200.331 1.00 16.96 124 GLN A O 1
ATOM 1004 N N . TYR A 1 125 ? 71.467 16.111 199.978 1.00 14.57 125 TYR A N 1
ATOM 1005 C CA . TYR A 1 125 ? 71.726 16.351 198.578 1.00 14.57 125 TYR A CA 1
ATOM 1006 C C . TYR A 1 125 ? 72.908 17.312 198.406 1.00 20.04 125 TYR A C 1
ATOM 1007 O O . TYR A 1 125 ? 73.727 17.145 197.495 1.00 16.54 125 TYR A O 1
ATOM 1016 N N . THR A 1 126 ? 73.014 18.275 199.315 1.00 15.45 126 THR A N 1
ATOM 1017 C CA . THR A 1 126 ? 74.093 19.254 199.292 1.00 16.09 126 THR A CA 1
ATOM 1018 C C . THR A 1 126 ? 75.457 18.594 199.407 1.00 16.32 126 THR A C 1
ATOM 1019 O O . THR A 1 126 ? 76.356 18.881 198.629 1.00 20.44 126 THR A O 1
ATOM 1023 N N . TYR A 1 127 ? 75.604 17.714 200.388 1.00 16.20 127 TYR A N 1
ATOM 1024 C CA . TYR A 1 127 ? 76.856 16.992 200.604 1.00 16.48 127 TYR A CA 1
ATOM 1025 C C . TYR A 1 127 ? 77.158 16.000 199.462 1.00 16.47 127 TYR A C 1
ATOM 1026 O O . TYR A 1 127 ? 78.321 15.740 199.150 1.00 16.58 127 TYR A O 1
ATOM 1035 N N . PHE A 1 128 ? 76.101 15.460 198.855 1.00 15.64 128 PHE A N 1
ATOM 1036 C CA . PHE A 1 128 ? 76.212 14.536 197.719 1.00 15.41 128 PHE A CA 1
ATOM 1037 C C . PHE A 1 128 ? 76.841 15.216 196.509 1.00 15.70 128 PHE A C 1
ATOM 1038 O O . PHE A 1 128 ? 77.820 14.720 195.961 1.00 15.93 128 PHE A O 1
ATOM 1046 N N . ILE A 1 129 ? 76.297 16.363 196.124 1.00 15.77 129 ILE A N 1
ATOM 1047 C CA . ILE A 1 129 ? 76.842 17.141 195.014 1.00 16.17 129 ILE A CA 1
ATOM 1048 C C . ILE A 1 129 ? 78.274 17.610 195.309 1.00 20.32 129 ILE A C 1
ATOM 1049 O O . ILE A 1 129 ? 79.131 17.567 194.430 1.00 18.70 129 ILE A O 1
ATOM 1054 N N . ASN A 1 130 ? 78.530 18.024 196.554 1.00 19.99 130 ASN A N 1
ATOM 1055 C CA . ASN A 1 130 ? 79.882 18.355 197.001 1.00 17.85 130 ASN A CA 1
ATOM 1056 C C . ASN A 1 130 ? 80.850 17.185 196.863 1.00 18.84 130 ASN A C 1
ATOM 1057 O O . ASN A 1 130 ? 82.006 17.375 196.479 1.00 18.52 130 ASN A O 1
ATOM 1062 N N . LYS A 1 131 ? 80.396 15.979 197.196 1.00 17.37 131 LYS A N 1
ATOM 1063 C CA . LYS A 1 131 ? 81.262 14.797 197.096 1.00 21.32 131 LYS A CA 1
ATOM 1064 C C . LYS A 1 131 ? 81.627 14.481 195.640 1.00 21.41 131 LYS A C 1
ATOM 1065 O O . LYS A 1 131 ? 82.765 14.096 195.340 1.00 25.49 131 LYS A O 1
ATOM 1071 N N . LEU A 1 132 ? 80.683 14.673 194.729 1.00 17.07 132 LEU A N 1
ATOM 1072 C CA . LEU A 1 132 ? 80.981 14.492 193.303 1.00 17.16 132 LEU A CA 1
ATOM 1073 C C . LEU A 1 132 ? 82.004 15.502 192.792 1.00 17.90 132 LEU A C 1
ATOM 1074 O O . LEU A 1 132 ? 82.599 15.302 191.739 1.00 18.17 132 LEU A O 1
ATOM 1079 N N . ASN A 1 133 ? 82.201 16.586 193.543 1.00 18.30 133 ASN A N 1
ATOM 1080 C CA . ASN A 1 133 ? 83.211 17.584 193.201 1.00 19.16 133 ASN A CA 1
ATOM 1081 C C . ASN A 1 133 ? 84.421 17.622 194.097 1.00 22.16 133 ASN A C 1
ATOM 1082 O O . ASN A 1 133 ? 85.187 18.573 194.030 1.00 20.64 133 ASN A O 1
ATOM 1087 N N . ALA A 1 134 ? 84.580 16.625 194.960 1.00 27.37 134 ALA A N 1
ATOM 1088 C CA . ALA A 1 134 ? 85.712 16.627 195.862 1.00 20.32 134 ALA A CA 1
ATOM 1089 C C . ALA A 1 134 ? 86.966 16.254 195.112 1.00 20.94 134 ALA A C 1
ATOM 1090 O O . ALA A 1 134 ? 86.940 15.510 194.122 1.00 20.65 134 ALA A O 1
ATOM 1092 N N . ASN A 1 135 ? 88.060 16.810 195.608 1.00 21.87 135 ASN A N 1
ATOM 1093 C CA . ASN A 1 135 ? 89.401 16.542 195.156 1.00 22.67 135 ASN A CA 1
ATOM 1094 C C . ASN A 1 135 ? 89.767 15.050 195.209 1.00 28.29 135 ASN A C 1
ATOM 1095 O O . ASN A 1 135 ? 90.671 14.613 194.505 1.00 27.04 135 ASN A O 1
ATOM 1100 N N . THR A 1 136 ? 89.047 14.275 196.021 1.00 29.12 136 THR A N 1
ATOM 1101 C CA . THR A 1 136 ? 89.379 12.868 196.260 1.00 27.32 136 THR A CA 1
ATOM 1102 C C . THR A 1 136 ? 88.386 11.862 195.673 1.00 29.58 136 THR A C 1
ATOM 1103 O O . THR A 1 136 ? 88.540 10.656 195.887 1.00 33.44 136 THR A O 1
ATOM 1107 N N . ILE A 1 137 ? 87.377 12.347 194.946 1.00 23.53 137 ILE A N 1
ATOM 1108 C CA . ILE A 1 137 ? 86.366 11.468 194.357 1.00 21.01 137 ILE A CA 1
ATOM 1109 C C . ILE A 1 137 ? 87.057 10.585 193.318 1.00 26.22 137 ILE A C 1
ATOM 1110 O O . ILE A 1 137 ? 87.938 11.051 192.590 1.00 28.80 137 ILE A O 1
ATOM 1115 N N . GLY A 1 138 ? 86.689 9.309 193.276 1.00 25.36 138 GLY A N 1
ATOM 1116 C CA . GLY A 1 138 ? 87.180 8.405 192.247 1.00 27.48 138 GLY A CA 1
ATOM 1117 C C . GLY A 1 138 ? 88.558 7.798 192.473 1.00 35.54 138 GLY A C 1
ATOM 1118 O O . GLY A 1 138 ? 89.245 7.444 191.508 1.00 43.02 138 GLY A O 1
ATOM 1119 N N . THR A 1 139 ? 88.961 7.664 193.736 1.00 34.47 139 THR A N 1
ATOM 1120 C CA . THR A 1 139 ? 90.254 7.069 194.077 1.00 42.31 139 THR A CA 1
ATOM 1121 C C . THR A 1 139 ? 90.147 6.089 195.258 1.00 49.77 139 THR A C 1
ATOM 1122 O O . THR A 1 139 ? 89.127 6.036 195.961 1.00 53.51 139 THR A O 1
ATOM 1126 N N . LYS A 1 142 ? 86.744 4.289 198.766 1.00 57.91 142 LYS A N 1
ATOM 1127 C CA . LYS A 1 142 ? 85.479 3.564 198.730 1.00 57.46 142 LYS A CA 1
ATOM 1128 C C . LYS A 1 142 ? 84.320 4.549 198.720 1.00 54.57 142 LYS A C 1
ATOM 1129 O O . LYS A 1 142 ? 83.452 4.519 199.597 1.00 59.63 142 LYS A O 1
ATOM 1135 N N . ASP A 1 143 ? 84.320 5.423 197.719 1.00 34.36 143 ASP A N 1
ATOM 1136 C CA . ASP A 1 143 ? 83.329 6.477 197.608 1.00 24.86 143 ASP A CA 1
ATOM 1137 C C . ASP A 1 143 ? 82.075 6.040 196.859 1.00 18.86 143 ASP A C 1
ATOM 1138 O O . ASP A 1 143 ? 81.886 4.867 196.538 1.00 21.58 143 ASP A O 1
ATOM 1143 N N . VAL A 1 144 ? 81.232 7.012 196.552 1.00 18.48 144 VAL A N 1
ATOM 1144 C CA . VAL A 1 144 ? 79.935 6.732 195.957 1.00 21.10 144 VAL A CA 1
ATOM 1145 C C . VAL A 1 144 ? 80.026 6.068 194.569 1.00 23.38 144 VAL A C 1
ATOM 1146 O O . VAL A 1 144 ? 79.181 5.249 194.241 1.00 16.05 144 VAL A O 1
ATOM 1150 N N . TYR A 1 145 ? 81.049 6.407 193.774 1.00 16.62 145 TYR A N 1
ATOM 1151 C CA . TYR A 1 145 ? 81.252 5.764 192.479 1.00 16.73 145 TYR A CA 1
ATOM 1152 C C . TYR A 1 145 ? 81.626 4.285 192.607 1.00 19.15 145 TYR A C 1
ATOM 1153 O O . TYR A 1 145 ? 81.102 3.450 191.879 1.00 25.91 145 TYR A O 1
ATOM 1162 N N . SER A 1 146 ? 82.545 3.956 193.506 1.00 17.55 146 SER A N 1
ATOM 1163 C CA . SER A 1 146 ? 82.946 2.558 193.652 1.00 24.04 146 SER A CA 1
ATOM 1164 C C . SER A 1 146 ? 81.851 1.739 194.356 1.00 25.27 146 SER A C 1
ATOM 1165 O O . SER A 1 146 ? 81.589 0.586 193.986 1.00 20.69 146 SER A O 1
ATOM 1168 N N . LEU A 1 147 ? 81.187 2.338 195.341 1.00 17.44 147 LEU A N 1
ATOM 1169 C CA . LEU A 1 147 ? 80.008 1.697 195.919 1.00 17.33 147 LEU A CA 1
ATOM 1170 C C . LEU A 1 147 ? 78.996 1.359 194.814 1.00 20.58 147 LEU A C 1
ATOM 1171 O O . LEU A 1 147 ? 78.454 0.259 194.774 1.00 21.99 147 LEU A O 1
ATOM 1176 N N . TYR A 1 148 ? 78.758 2.297 193.905 1.00 16.47 148 TYR A N 1
ATOM 1177 C CA . TYR A 1 148 ? 77.854 2.043 192.790 1.00 16.22 148 TYR A CA 1
ATOM 1178 C C . TYR A 1 148 ? 78.398 0.960 191.831 1.00 16.68 148 TYR A C 1
ATOM 1179 O O . TYR A 1 148 ? 77.669 0.075 191.441 1.00 17.68 148 TYR A O 1
ATOM 1188 N N . LEU A 1 149 ? 79.672 1.019 191.468 1.00 17.07 149 LEU A N 1
ATOM 1189 C CA . LEU A 1 149 ? 80.236 0.049 190.531 1.00 17.97 149 LEU A CA 1
ATOM 1190 C C . LEU A 1 149 ? 80.251 -1.382 191.091 1.00 22.11 149 LEU A C 1
ATOM 1191 O O . LEU A 1 149 ? 80.145 -2.340 190.344 1.00 23.06 149 LEU A O 1
ATOM 1196 N N . ASN A 1 150 ? 80.342 -1.525 192.406 1.00 25.36 150 ASN A N 1
ATOM 1197 C CA . ASN A 1 150 ? 80.302 -2.858 193.020 1.00 33.11 150 ASN A CA 1
ATOM 1198 C C . ASN A 1 150 ? 78.961 -3.590 192.883 1.00 35.49 150 ASN A C 1
ATOM 1199 O O . ASN A 1 150 ? 78.859 -4.754 193.238 1.00 42.88 150 ASN A O 1
ATOM 1204 N N . GLN A 1 151 ? 77.941 -2.916 192.360 1.00 37.55 151 GLN A N 1
ATOM 1205 C CA . GLN A 1 151 ? 76.659 -3.563 192.082 1.00 42.24 151 GLN A CA 1
ATOM 1206 C C . GLN A 1 151 ? 76.588 -4.181 190.667 1.00 49.00 151 GLN A C 1
ATOM 1207 O O . GLN A 1 151 ? 75.526 -4.620 190.225 1.00 51.04 151 GLN A O 1
ATOM 1213 N N . PHE A 1 152 ? 77.716 -4.202 189.961 1.00 46.30 152 PHE A N 1
ATOM 1214 C CA . PHE A 1 152 ? 77.777 -4.723 188.596 1.00 40.81 152 PHE A CA 1
ATOM 1215 C C . PHE A 1 152 ? 78.960 -5.666 188.443 1.00 45.85 152 PHE A C 1
ATOM 1216 O O . PHE A 1 152 ? 80.080 -5.302 188.793 1.00 50.08 152 PHE A O 1
ATOM 1224 N N . PRO A 1 153 ? 78.723 -6.876 187.905 1.00 63.36 153 PRO A N 1
ATOM 1225 C CA . PRO A 1 153 ? 79.774 -7.897 187.766 1.00 63.51 153 PRO A CA 1
ATOM 1226 C C . PRO A 1 153 ? 80.692 -7.630 186.579 1.00 59.08 153 PRO A C 1
ATOM 1227 O O . PRO A 1 153 ? 80.460 -6.648 185.876 1.00 57.24 153 PRO A O 1
ATOM 1231 N N . GLN A 1 158 ? 85.326 -9.008 174.679 1.00 86.46 158 GLN A N 1
ATOM 1232 C CA . GLN A 1 158 ? 84.329 -9.663 173.839 1.00 86.26 158 GLN A CA 1
ATOM 1233 C C . GLN A 1 158 ? 84.138 -8.910 172.524 1.00 78.89 158 GLN A C 1
ATOM 1234 O O . GLN A 1 158 ? 83.308 -8.007 172.447 1.00 79.56 158 GLN A O 1
ATOM 1240 N N . PRO A 1 159 ? 84.893 -9.300 171.482 1.00 66.96 159 PRO A N 1
ATOM 1241 C CA . PRO A 1 159 ? 85.015 -8.599 170.193 1.00 58.57 159 PRO A CA 1
ATOM 1242 C C . PRO A 1 159 ? 83.720 -8.078 169.554 1.00 50.75 159 PRO A C 1
ATOM 1243 O O . PRO A 1 159 ? 82.622 -8.626 169.714 1.00 44.20 159 PRO A O 1
ATOM 1247 N N . LEU A 1 160 ? 83.886 -6.984 168.821 1.00 47.55 160 LEU A N 1
ATOM 1248 C CA . LEU A 1 160 ? 82.789 -6.308 168.155 1.00 42.46 160 LEU A CA 1
ATOM 1249 C C . LEU A 1 160 ? 82.223 -7.127 166.998 1.00 37.16 160 LEU A C 1
ATOM 1250 O O . LEU A 1 160 ? 81.021 -7.101 166.732 1.00 36.78 160 LEU A O 1
ATOM 1255 N N . TYR A 1 161 ? 83.098 -7.848 166.309 1.00 36.09 161 TYR A N 1
ATOM 1256 C CA . TYR A 1 161 ? 82.698 -8.587 165.114 1.00 36.94 161 TYR A CA 1
ATOM 1257 C C . TYR A 1 161 ? 83.248 -10.007 165.138 1.00 41.36 161 TYR A C 1
ATOM 1258 O O . TYR A 1 161 ? 84.157 -10.311 165.899 1.00 43.15 161 TYR A O 1
ATOM 1267 N N . LYS A 1 162 ? 82.689 -10.875 164.306 1.00 41.00 162 LYS A N 1
ATOM 1268 C CA . LYS A 1 162 ? 83.249 -12.199 164.109 1.00 42.69 162 LYS A CA 1
ATOM 1269 C C . LYS A 1 162 ? 84.585 -12.054 163.367 1.00 44.68 162 LYS A C 1
ATOM 1270 O O . LYS A 1 162 ? 84.824 -11.023 162.745 1.00 40.52 162 LYS A O 1
ATOM 1276 N N . PRO A 1 163 ? 85.466 -13.077 163.450 1.00 49.42 163 PRO A N 1
ATOM 1277 C CA . PRO A 1 163 ? 86.862 -13.045 162.984 1.00 46.90 163 PRO A CA 1
ATOM 1278 C C . PRO A 1 163 ? 87.190 -12.304 161.689 1.00 45.86 163 PRO A C 1
ATOM 1279 O O . PRO A 1 163 ? 87.956 -11.343 161.747 1.00 45.28 163 PRO A O 1
ATOM 1283 N N . THR A 1 164 ? 86.660 -12.750 160.551 1.00 49.45 164 THR A N 1
ATOM 1284 C CA . THR A 1 164 ? 87.050 -12.180 159.257 1.00 45.93 164 THR A CA 1
ATOM 1285 C C . THR A 1 164 ? 86.694 -10.695 159.092 1.00 45.59 164 THR A C 1
ATOM 1286 O O . THR A 1 164 ? 87.490 -9.917 158.559 1.00 44.64 164 THR A O 1
ATOM 1290 N N . LEU A 1 165 ? 85.508 -10.303 159.555 1.00 38.99 165 LEU A N 1
ATOM 1291 C CA . LEU A 1 165 ? 85.103 -8.899 159.499 1.00 34.77 165 LEU A CA 1
ATOM 1292 C C . LEU A 1 165 ? 85.903 -8.065 160.487 1.00 35.86 165 LEU A C 1
ATOM 1293 O O . LEU A 1 165 ? 86.209 -6.903 160.227 1.00 32.59 165 LEU A O 1
ATOM 1298 N N . ASN A 1 166 ? 86.238 -8.661 161.627 1.00 42.27 166 ASN A N 1
ATOM 1299 C CA . ASN A 1 166 ? 86.995 -7.946 162.646 1.00 39.45 166 ASN A CA 1
ATOM 1300 C C . ASN A 1 166 ? 88.352 -7.516 162.108 1.00 40.09 166 ASN A C 1
ATOM 1301 O O . ASN A 1 166 ? 88.789 -6.395 162.342 1.00 43.67 166 ASN A O 1
ATOM 1306 N N . LYS A 1 167 ? 89.001 -8.409 161.371 1.00 38.85 167 LYS A N 1
ATOM 1307 C CA . LYS A 1 167 ? 90.281 -8.099 160.753 1.00 42.39 167 LYS A CA 1
ATOM 1308 C C . LYS A 1 167 ? 90.151 -6.916 159.801 1.00 40.95 167 LYS A C 1
ATOM 1309 O O . LYS A 1 167 ? 90.953 -5.988 159.844 1.00 43.71 167 LYS A O 1
ATOM 1315 N N . ILE A 1 168 ? 89.130 -6.950 158.950 1.00 34.66 168 ILE A N 1
ATOM 1316 C CA . ILE A 1 168 ? 88.910 -5.892 157.973 1.00 34.73 168 ILE A CA 1
ATOM 1317 C C . ILE A 1 168 ? 88.665 -4.549 158.645 1.00 33.70 168 ILE A C 1
ATOM 1318 O O . ILE A 1 168 ? 89.248 -3.544 158.265 1.00 33.92 168 ILE A O 1
ATOM 1323 N N . ILE A 1 169 ? 87.801 -4.542 159.653 1.00 36.53 169 ILE A N 1
ATOM 1324 C CA . ILE A 1 169 ? 87.437 -3.310 160.339 1.00 40.47 169 ILE A CA 1
ATOM 1325 C C . ILE A 1 169 ? 88.634 -2.729 161.076 1.00 47.31 169 ILE A C 1
ATOM 1326 O O . ILE A 1 169 ? 88.927 -1.538 160.954 1.00 46.44 169 ILE A O 1
ATOM 1331 N N . GLU A 1 170 ? 89.331 -3.587 161.817 1.00 47.73 170 GLU A N 1
ATOM 1332 C CA . GLU A 1 170 ? 90.535 -3.201 162.544 1.00 51.91 170 GLU A CA 1
ATOM 1333 C C . GLU A 1 170 ? 91.582 -2.542 161.639 1.00 50.64 170 GLU A C 1
ATOM 1334 O O . GLU A 1 170 ? 92.313 -1.648 162.058 1.00 52.22 170 GLU A O 1
ATOM 1340 N N . ILE A 1 171 ? 91.647 -2.980 160.392 1.00 47.88 171 ILE A N 1
ATOM 1341 C CA . ILE A 1 171 ? 92.534 -2.350 159.428 1.00 44.81 171 ILE A CA 1
ATOM 1342 C C . ILE A 1 171 ? 92.094 -0.912 159.165 1.00 48.08 171 ILE A C 1
ATOM 1343 O O . ILE A 1 171 ? 92.924 -0.006 159.132 1.00 56.55 171 ILE A O 1
ATOM 1348 N N . GLU A 1 172 ? 90.790 -0.699 158.998 1.00 39.19 172 GLU A N 1
ATOM 1349 C CA . GLU A 1 172 ? 90.293 0.627 158.653 1.00 36.82 172 GLU A CA 1
ATOM 1350 C C . GLU A 1 172 ? 90.485 1.565 159.844 1.00 39.99 172 GLU A C 1
ATOM 1351 O O . GLU A 1 172 ? 90.729 2.760 159.672 1.00 39.82 172 GLU A O 1
ATOM 1357 N N . LYS A 1 173 ? 90.386 1.017 161.051 1.00 31.67 173 LYS A N 1
ATOM 1358 C CA . LYS A 1 173 ? 90.505 1.830 162.253 1.00 40.25 173 LYS A CA 1
ATOM 1359 C C . LYS A 1 173 ? 91.896 2.448 162.376 1.00 44.25 173 LYS A C 1
ATOM 1360 O O . LYS A 1 173 ? 92.037 3.558 162.883 1.00 42.11 173 LYS A O 1
ATOM 1366 N N . LYS A 1 174 ? 92.912 1.742 161.885 1.00 53.94 174 LYS A N 1
ATOM 1367 C CA . LYS A 1 174 ? 94.275 2.271 161.892 1.00 59.77 174 LYS A CA 1
ATOM 1368 C C . LYS A 1 174 ? 94.386 3.562 161.077 1.00 61.50 174 LYS A C 1
ATOM 1369 O O . LYS A 1 174 ? 95.252 4.390 161.346 1.00 62.99 174 LYS A O 1
ATOM 1375 N N . SER A 1 175 ? 93.510 3.718 160.083 1.00 66.13 175 SER A N 1
ATOM 1376 C CA . SER A 1 175 ? 93.489 4.907 159.229 1.00 66.12 175 SER A CA 1
ATOM 1377 C C . SER A 1 175 ? 92.608 6.008 159.807 1.00 66.96 175 SER A C 1
ATOM 1378 O O . SER A 1 175 ? 92.909 7.191 159.662 1.00 73.34 175 SER A O 1
ATOM 1381 N N . TRP A 1 176 ? 91.513 5.609 160.451 1.00 55.34 176 TRP A N 1
ATOM 1382 C CA . TRP A 1 176 ? 90.590 6.541 161.094 1.00 52.38 176 TRP A CA 1
ATOM 1383 C C . TRP A 1 176 ? 91.260 7.312 162.237 1.00 62.84 176 TRP A C 1
ATOM 1384 O O . TRP A 1 176 ? 90.743 8.336 162.693 1.00 64.82 176 TRP A O 1
ATOM 1395 N N . ASN A 1 177 ? 92.394 6.799 162.711 1.00 75.24 177 ASN A N 1
ATOM 1396 C CA . ASN A 1 177 ? 93.149 7.433 163.789 1.00 80.56 177 ASN A CA 1
ATOM 1397 C C . ASN A 1 177 ? 94.246 8.351 163.262 1.00 88.17 177 ASN A C 1
ATOM 1398 O O . ASN A 1 177 ? 94.990 8.949 164.039 1.00 90.38 177 ASN A O 1
ATOM 1403 N N . GLU A 1 178 ? 94.349 8.457 161.940 0.84 88.35 178 GLU A N 1
ATOM 1404 C CA . GLU A 1 178 ? 95.293 9.384 161.327 0.84 90.23 178 GLU A CA 1
ATOM 1405 C C . GLU A 1 178 ? 94.689 10.789 161.322 0.84 91.67 178 GLU A C 1
ATOM 1406 O O . GLU A 1 178 ? 95.284 11.735 160.803 0.84 93.61 178 GLU A O 1
ATOM 1412 N N . ASP A 1 179 ? 93.486 10.893 161.885 1.00 92.73 179 ASP A N 1
ATOM 1413 C CA . ASP A 1 179 ? 92.899 12.162 162.300 1.00 93.91 179 ASP A CA 1
ATOM 1414 C C . ASP A 1 179 ? 92.897 12.155 163.832 1.00 89.99 179 ASP A C 1
ATOM 1415 O O . ASP A 1 179 ? 92.776 11.094 164.443 1.00 88.09 179 ASP A O 1
ATOM 1420 N N . GLU A 1 180 ? 93.024 13.320 164.461 1.00 85.48 180 GLU A N 1
ATOM 1421 C CA . GLU A 1 180 ? 93.137 14.590 163.762 1.00 86.20 180 GLU A CA 1
ATOM 1422 C C . GLU A 1 180 ? 94.234 15.419 164.412 1.00 83.21 180 GLU A C 1
ATOM 1423 O O . GLU A 1 180 ? 95.372 15.422 163.948 1.00 86.78 180 GLU A O 1
ATOM 1429 N N . VAL A 1 181 ? 93.889 16.119 165.490 1.00 74.98 181 VAL A N 1
ATOM 1430 C CA . VAL A 1 181 ? 94.879 16.854 166.270 1.00 69.29 181 VAL A CA 1
ATOM 1431 C C . VAL A 1 181 ? 95.893 15.861 166.842 1.00 63.18 181 VAL A C 1
ATOM 1432 O O . VAL A 1 181 ? 95.579 15.098 167.757 1.00 61.26 181 VAL A O 1
ATOM 1436 N N . LYS A 1 182 ? 97.097 15.841 166.277 1.00 57.41 182 LYS A N 1
ATOM 1437 C CA . LYS A 1 182 ? 98.173 15.047 166.854 1.00 50.18 182 LYS A CA 1
ATOM 1438 C C . LYS A 1 182 ? 98.515 15.670 168.194 1.00 46.44 182 LYS A C 1
ATOM 1439 O O . LYS A 1 182 ? 98.431 16.886 168.366 1.00 47.41 182 LYS A O 1
ATOM 1445 N N . ARG A 1 183 ? 98.871 14.839 169.157 1.00 36.43 183 ARG A N 1
ATOM 1446 C CA . ARG A 1 183 ? 99.222 15.346 170.464 1.00 34.38 183 ARG A CA 1
ATOM 1447 C C . ARG A 1 183 ? 100.704 15.655 170.472 1.00 41.07 183 ARG A C 1
ATOM 1448 O O . ARG A 1 183 ? 101.544 14.781 170.263 1.00 41.12 183 ARG A O 1
ATOM 1456 N N . ASN A 1 184 ? 101.013 16.924 170.688 1.00 36.44 184 ASN A N 1
ATOM 1457 C CA . ASN A 1 184 ? 102.377 17.379 170.663 1.00 35.77 184 ASN A CA 1
ATOM 1458 C C . ASN A 1 184 ? 103.039 17.217 172.027 1.00 38.59 184 ASN A C 1
ATOM 1459 O O . ASN A 1 184 ? 102.746 17.960 172.967 1.00 37.40 184 ASN A O 1
ATOM 1464 N N . THR A 1 185 ? 103.947 16.251 172.126 1.00 44.29 185 THR A N 1
ATOM 1465 C CA . THR A 1 185 ? 104.558 15.901 173.407 1.00 43.08 185 THR A CA 1
ATOM 1466 C C . THR A 1 185 ? 105.988 16.414 173.590 1.00 43.82 185 THR A C 1
ATOM 1467 O O . THR A 1 185 ? 106.752 15.824 174.354 1.00 37.97 185 THR A O 1
ATOM 1471 N N . GLU A 1 186 ? 106.344 17.491 172.885 1.00 57.43 186 GLU A N 1
ATOM 1472 C CA . GLU A 1 186 ? 107.662 18.118 173.022 1.00 64.48 186 GLU A CA 1
ATOM 1473 C C . GLU A 1 186 ? 107.877 18.464 174.479 1.00 60.54 186 GLU A C 1
ATOM 1474 O O . GLU A 1 186 ? 108.893 18.120 175.076 1.00 62.89 186 GLU A O 1
ATOM 1480 N N . SER A 1 187 ? 106.887 19.149 175.038 1.00 49.61 187 SER A N 1
ATOM 1481 C CA . SER A 1 187 ? 106.932 19.621 176.407 1.00 43.21 187 SER A CA 1
ATOM 1482 C C . SER A 1 187 ? 105.522 19.595 176.985 1.00 44.24 187 SER A C 1
ATOM 1483 O O . SER A 1 187 ? 104.557 19.282 176.285 1.00 44.16 187 SER A O 1
ATOM 1486 N N . ILE A 1 188 ? 105.403 19.935 178.261 1.00 42.02 188 ILE A N 1
ATOM 1487 C CA . ILE A 1 188 ? 104.101 19.976 178.904 1.00 38.97 188 ILE A CA 1
ATOM 1488 C C . ILE A 1 188 ? 103.274 21.143 178.364 1.00 39.03 188 ILE A C 1
ATOM 1489 O O . ILE A 1 188 ? 102.076 20.994 178.096 1.00 35.51 188 ILE A O 1
ATOM 1494 N N . LYS A 1 189 ? 103.924 22.291 178.183 1.00 44.09 189 LYS A N 1
ATOM 1495 C CA . LYS A 1 189 ? 103.280 23.456 177.578 1.00 45.55 189 LYS A CA 1
ATOM 1496 C C . LYS A 1 189 ? 102.693 23.097 176.222 1.00 46.21 189 LYS A C 1
ATOM 1497 O O . LYS A 1 189 ? 101.543 23.423 175.930 1.00 46.68 189 LYS A O 1
ATOM 1503 N N . SER A 1 190 ? 103.484 22.406 175.408 1.00 37.25 190 SER A N 1
ATOM 1504 C CA . SER A 1 190 ? 103.071 22.063 174.063 1.00 34.38 190 SER A CA 1
ATOM 1505 C C . SER A 1 190 ? 101.900 21.104 174.096 1.00 34.20 190 SER A C 1
ATOM 1506 O O . SER A 1 190 ? 101.037 21.149 173.228 1.00 32.75 190 SER A O 1
ATOM 1509 N N . LEU A 1 191 ? 101.865 20.237 175.103 1.00 35.78 191 LEU A N 1
ATOM 1510 C CA . LEU A 1 191 ? 100.806 19.236 175.177 1.00 27.76 191 LEU A CA 1
ATOM 1511 C C . LEU A 1 191 ? 99.490 19.863 175.651 1.00 30.31 191 LEU A C 1
ATOM 1512 O O . LEU A 1 191 ? 98.408 19.450 175.233 1.00 28.34 191 LEU A O 1
ATOM 1517 N N . VAL A 1 192 ? 99.585 20.864 176.520 1.00 28.64 192 VAL A N 1
ATOM 1518 C CA . VAL A 1 192 ? 98.403 21.602 176.947 1.00 31.13 192 VAL A CA 1
ATOM 1519 C C . VAL A 1 192 ? 97.792 22.369 175.758 1.00 33.80 192 VAL A C 1
ATOM 1520 O O . VAL A 1 192 ? 96.570 22.400 175.601 1.00 24.90 192 VAL A O 1
ATOM 1524 N N . GLU A 1 193 ? 98.647 22.954 174.914 1.00 35.47 193 GLU A N 1
ATOM 1525 C CA . GLU A 1 193 ? 98.199 23.641 173.697 1.00 35.62 193 GLU A CA 1
ATOM 1526 C C . GLU A 1 193 ? 97.378 22.711 172.812 1.00 31.88 193 GLU A C 1
ATOM 1527 O O . GLU A 1 193 ? 96.328 23.094 172.308 1.00 34.44 193 GLU A O 1
ATOM 1533 N N . SER A 1 194 ? 97.863 21.486 172.637 1.00 29.10 194 SER A N 1
ATOM 1534 C CA . SER A 1 194 ? 97.137 20.459 171.896 1.00 25.97 194 SER A CA 1
ATOM 1535 C C . SER A 1 194 ? 95.756 20.208 172.487 1.00 25.21 194 SER A C 1
ATOM 1536 O O . SER A 1 194 ? 94.754 20.158 171.764 1.00 26.35 194 SER A O 1
ATOM 1539 N N . LEU A 1 195 ? 95.704 20.052 173.805 1.00 30.49 195 LEU A N 1
ATOM 1540 C CA . LEU A 1 195 ? 94.449 19.737 174.482 1.00 27.23 195 LEU A CA 1
ATOM 1541 C C . LEU A 1 195 ? 93.469 20.896 174.339 1.00 22.39 195 LEU A C 1
ATOM 1542 O O . LEU A 1 195 ? 92.291 20.689 174.086 1.00 21.64 195 LEU A O 1
ATOM 1547 N N . ILE A 1 196 ? 93.960 22.118 174.499 1.00 23.23 196 ILE A N 1
ATOM 1548 C CA . ILE A 1 196 ? 93.116 23.290 174.311 1.00 30.17 196 ILE A CA 1
ATOM 1549 C C . ILE A 1 196 ? 92.491 23.313 172.904 1.00 29.44 196 ILE A C 1
ATOM 1550 O O . ILE A 1 196 ? 91.280 23.469 172.754 1.00 30.80 196 ILE A O 1
ATOM 1555 N N . GLN A 1 197 ? 93.315 23.114 171.883 1.00 27.40 197 GLN A N 1
ATOM 1556 C CA . GLN A 1 197 ? 92.824 23.044 170.505 1.00 32.02 197 GLN A CA 1
ATOM 1557 C C . GLN A 1 197 ? 91.810 21.906 170.301 1.00 29.76 197 GLN A C 1
ATOM 1558 O O . GLN A 1 197 ? 90.789 22.083 169.642 1.00 30.87 197 GLN A O 1
ATOM 1564 N N . ASP A 1 198 ? 92.093 20.745 170.879 1.00 26.91 198 ASP A N 1
ATOM 1565 C CA . ASP A 1 198 ? 91.159 19.625 170.859 1.00 27.17 198 ASP A CA 1
ATOM 1566 C C . ASP A 1 198 ? 89.806 19.978 171.516 1.00 31.18 198 ASP A C 1
ATOM 1567 O O . ASP A 1 198 ? 88.743 19.793 170.906 1.00 20.50 198 ASP A O 1
ATOM 1572 N N . GLU A 1 199 ? 89.847 20.478 172.754 1.00 24.13 199 GLU A N 1
ATOM 1573 C CA . GLU A 1 199 ? 88.632 20.900 173.456 1.00 24.01 199 GLU A CA 1
ATOM 1574 C C . GLU A 1 199 ? 87.847 21.936 172.663 1.00 24.55 199 GLU A C 1
ATOM 1575 O O . GLU A 1 199 ? 86.625 21.856 172.567 1.00 25.68 199 GLU A O 1
ATOM 1581 N N . CYS A 1 200 ? 88.557 22.918 172.112 1.00 22.24 200 CYS A N 1
ATOM 1582 C CA . CYS A 1 200 ? 87.925 23.938 171.287 1.00 25.41 200 CYS A CA 1
ATOM 1583 C C . CYS A 1 200 ? 87.198 23.323 170.099 1.00 27.80 200 CYS A C 1
ATOM 1584 O O . CYS A 1 200 ? 86.068 23.707 169.799 1.00 27.46 200 CYS A O 1
ATOM 1587 N N . ASN A 1 201 ? 87.854 22.384 169.417 1.00 26.16 201 ASN A N 1
ATOM 1588 C CA . ASN A 1 201 ? 87.225 21.675 168.310 1.00 27.87 201 ASN A CA 1
ATOM 1589 C C . ASN A 1 201 ? 85.983 20.915 168.783 1.00 26.83 201 ASN A C 1
ATOM 1590 O O . ASN A 1 201 ? 84.912 21.011 168.178 1.00 27.15 201 ASN A O 1
ATOM 1595 N N . TYR A 1 202 ? 86.131 20.185 169.882 1.00 23.20 202 TYR A N 1
ATOM 1596 C CA . TYR A 1 202 ? 85.037 19.396 170.440 1.00 24.06 202 TYR A CA 1
ATOM 1597 C C . TYR A 1 202 ? 83.852 20.270 170.851 1.00 23.47 202 TYR A C 1
ATOM 1598 O O . TYR A 1 202 ? 82.704 19.952 170.542 1.00 25.13 202 TYR A O 1
ATOM 1607 N N . VAL A 1 203 ? 84.127 21.378 171.533 1.00 24.35 203 VAL A N 1
ATOM 1608 C CA . VAL A 1 203 ? 83.072 22.337 171.870 1.00 23.28 203 VAL A CA 1
ATOM 1609 C C . VAL A 1 203 ? 82.414 22.895 170.600 1.00 24.29 203 VAL A C 1
ATOM 1610 O O . VAL A 1 203 ? 81.210 23.129 170.576 1.00 26.88 203 VAL A O 1
ATOM 1614 N N . GLY A 1 204 ? 83.200 23.067 169.538 1.00 22.95 204 GLY A N 1
ATOM 1615 C CA . GLY A 1 204 ? 82.661 23.448 168.240 1.00 21.98 204 GLY A CA 1
ATOM 1616 C C . GLY A 1 204 ? 81.634 22.449 167.728 1.00 29.06 204 GLY A C 1
ATOM 1617 O O . GLY A 1 204 ? 80.617 22.836 167.150 1.00 30.85 204 GLY A O 1
ATOM 1618 N N . VAL A 1 205 ? 81.890 21.159 167.941 1.00 24.43 205 VAL A N 1
ATOM 1619 C CA . VAL A 1 205 ? 80.932 20.125 167.558 1.00 19.90 205 VAL A CA 1
ATOM 1620 C C . VAL A 1 205 ? 79.663 20.258 168.383 1.00 19.59 205 VAL A C 1
ATOM 1621 O O . VAL A 1 205 ? 78.577 20.302 167.825 1.00 19.89 205 VAL A O 1
ATOM 1625 N N . LEU A 1 206 ? 79.806 20.324 169.710 1.00 26.11 206 LEU A N 1
ATOM 1626 C CA . LEU A 1 206 ? 78.664 20.485 170.608 1.00 23.54 206 LEU A CA 1
ATOM 1627 C C . LEU A 1 206 ? 77.863 21.759 170.304 1.00 26.80 206 LEU A C 1
ATOM 1628 O O . LEU A 1 206 ? 76.633 21.741 170.326 1.00 24.37 206 LEU A O 1
ATOM 1633 N N . THR A 1 207 ? 78.566 22.853 170.008 1.00 26.16 207 THR A N 1
ATOM 1634 C CA . THR A 1 207 ? 77.926 24.128 169.653 1.00 27.85 207 THR A CA 1
ATOM 1635 C C . THR A 1 207 ? 77.166 24.055 168.320 1.00 28.25 207 THR A C 1
ATOM 1636 O O . THR A 1 207 ? 76.089 24.633 168.177 1.00 27.74 207 THR A O 1
ATOM 1640 N N . SER A 1 208 ? 77.720 23.339 167.348 1.00 30.20 208 SER A N 1
ATOM 1641 C CA . SER A 1 208 ? 77.000 23.090 166.101 1.00 25.91 208 SER A CA 1
ATOM 1642 C C . SER A 1 208 ? 75.675 22.348 166.318 1.00 25.21 208 SER A C 1
ATOM 1643 O O . SER A 1 208 ? 74.667 22.716 165.713 1.00 25.76 208 SER A O 1
ATOM 1646 N N . LEU A 1 209 ? 75.669 21.333 167.194 1.00 26.67 209 LEU A N 1
ATOM 1647 C CA . LEU A 1 209 ? 74.433 20.613 167.545 1.00 20.76 209 LEU A CA 1
ATOM 1648 C C . LEU A 1 209 ? 73.434 21.558 168.175 1.00 25.65 209 LEU A C 1
ATOM 1649 O O . LEU A 1 209 ? 72.250 21.554 167.834 1.00 29.18 209 LEU A O 1
ATOM 1654 N N . SER A 1 210 ? 73.922 22.384 169.091 1.00 28.86 210 SER A N 1
ATOM 1655 C CA . SER A 1 210 ? 73.082 23.396 169.716 1.00 34.47 210 SER A CA 1
ATOM 1656 C C . SER A 1 210 ? 72.418 24.283 168.677 1.00 33.17 210 SER A C 1
ATOM 1657 O O . SER A 1 210 ? 71.206 24.492 168.730 1.00 34.03 210 SER A O 1
ATOM 1660 N N . GLU A 1 211 ? 73.211 24.789 167.731 1.00 35.16 211 GLU A N 1
ATOM 1661 C CA . GLU A 1 211 ? 72.687 25.634 166.655 1.00 36.72 211 GLU A CA 1
ATOM 1662 C C . GLU A 1 211 ? 71.700 24.859 165.806 1.00 31.32 211 GLU A C 1
ATOM 1663 O O . GLU A 1 211 ? 70.714 25.408 165.347 1.00 32.55 211 GLU A O 1
ATOM 1669 N N . PHE A 1 212 ? 71.954 23.572 165.608 1.00 25.71 212 PHE A N 1
ATOM 1670 C CA . PHE A 1 212 ? 71.032 22.771 164.814 1.00 31.06 212 PHE A CA 1
ATOM 1671 C C . PHE A 1 212 ? 69.707 22.657 165.550 1.00 34.27 212 PHE A C 1
ATOM 1672 O O . PHE A 1 212 ? 68.635 22.729 164.939 1.00 34.92 212 PHE A O 1
ATOM 1680 N N . SER A 1 213 ? 69.789 22.490 166.869 1.00 26.93 213 SER A N 1
ATOM 1681 C CA . SER A 1 213 ? 68.595 22.518 167.704 1.00 27.57 213 SER A CA 1
ATOM 1682 C C . SER A 1 213 ? 67.827 23.839 167.521 1.00 27.74 213 SER A C 1
ATOM 1683 O O . SER A 1 213 ? 66.612 23.836 167.346 1.00 27.37 213 SER A O 1
ATOM 1686 N N . GLU A 1 214 ? 68.539 24.959 167.539 1.00 35.30 214 GLU A N 1
ATOM 1687 C CA . GLU A 1 214 ? 67.918 26.261 167.291 1.00 43.77 214 GLU A CA 1
ATOM 1688 C C . GLU A 1 214 ? 67.224 26.345 165.922 1.00 44.76 214 GLU A C 1
ATOM 1689 O O . GLU A 1 214 ? 66.115 26.855 165.808 1.00 49.32 214 GLU A O 1
ATOM 1695 N N . ILE A 1 215 ? 67.881 25.833 164.888 1.00 45.97 215 ILE A N 1
ATOM 1696 C CA . ILE A 1 215 ? 67.335 25.849 163.533 1.00 48.08 215 ILE A CA 1
ATOM 1697 C C . ILE A 1 215 ? 65.988 25.127 163.464 1.00 45.30 215 ILE A C 1
ATOM 1698 O O . ILE A 1 215 ? 65.037 25.622 162.851 1.00 40.71 215 ILE A O 1
ATOM 1711 N N . THR A 1 217 ? 63.835 24.651 165.864 1.00 37.46 217 THR A N 1
ATOM 1712 C CA . THR A 1 217 ? 62.772 25.345 166.577 1.00 40.77 217 THR A CA 1
ATOM 1713 C C . THR A 1 217 ? 62.231 26.489 165.723 1.00 44.68 217 THR A C 1
ATOM 1714 O O . THR A 1 217 ? 61.021 26.595 165.522 1.00 52.55 217 THR A O 1
ATOM 1718 N N . LYS A 1 218 ? 63.127 27.333 165.215 1.00 47.73 218 LYS A N 1
ATOM 1719 C CA . LYS A 1 218 ? 62.734 28.511 164.434 1.00 52.17 218 LYS A CA 1
ATOM 1720 C C . LYS A 1 218 ? 61.926 28.117 163.212 1.00 50.83 218 LYS A C 1
ATOM 1721 O O . LYS A 1 218 ? 61.092 28.876 162.741 1.00 57.76 218 LYS A O 1
ATOM 1727 N N . LYS A 1 219 ? 62.179 26.918 162.708 1.00 48.46 219 LYS A N 1
ATOM 1728 C CA . LYS A 1 219 ? 61.492 26.406 161.536 1.00 50.91 219 LYS A CA 1
ATOM 1729 C C . LYS A 1 219 ? 60.227 25.658 161.947 1.00 54.72 219 LYS A C 1
ATOM 1730 O O . LYS A 1 219 ? 59.509 25.120 161.102 1.00 62.53 219 LYS A O 1
ATOM 1736 N N . GLN A 1 220 ? 59.967 25.618 163.250 1.00 55.25 220 GLN A N 1
ATOM 1737 C CA . GLN A 1 220 ? 58.864 24.832 163.805 1.00 55.23 220 GLN A CA 1
ATOM 1738 C C . GLN A 1 220 ? 58.891 23.364 163.378 1.00 50.16 220 GLN A C 1
ATOM 1739 O O . GLN A 1 220 ? 57.859 22.694 163.373 1.00 53.87 220 GLN A O 1
ATOM 1745 N N . ILE A 1 221 ? 60.067 22.866 163.015 1.00 43.98 221 ILE A N 1
ATOM 1746 C CA . ILE A 1 221 ? 60.191 21.484 162.569 1.00 45.55 221 ILE A CA 1
ATOM 1747 C C . ILE A 1 221 ? 59.973 20.514 163.737 1.00 47.54 221 ILE A C 1
ATOM 1748 O O . ILE A 1 221 ? 59.398 19.442 163.560 1.00 50.94 221 ILE A O 1
ATOM 1753 N N . LEU A 1 222 ? 60.427 20.889 164.930 1.00 44.27 222 LEU A N 1
ATOM 1754 C CA . LEU A 1 222 ? 60.282 20.012 166.099 1.00 46.72 222 LEU A CA 1
ATOM 1755 C C . LEU A 1 222 ? 59.824 20.745 167.361 1.00 45.52 222 LEU A C 1
ATOM 1756 O O . LEU A 1 222 ? 60.273 21.862 167.644 1.00 45.47 222 LEU A O 1
ATOM 1761 N N . GLY A 1 223 ? 58.939 20.102 168.121 1.00 38.48 223 GLY A N 1
ATOM 1762 C CA . GLY A 1 223 ? 58.516 20.630 169.407 1.00 34.87 223 GLY A CA 1
ATOM 1763 C C . GLY A 1 223 ? 59.588 20.431 170.468 1.00 34.10 223 GLY A C 1
ATOM 1764 O O . GLY A 1 223 ? 60.520 19.646 170.285 1.00 29.43 223 GLY A O 1
ATOM 1765 N N . PRO A 1 224 ? 59.462 21.141 171.595 1.00 42.70 224 PRO A N 1
ATOM 1766 C CA . PRO A 1 224 ? 60.428 21.083 172.701 1.00 39.33 224 PRO A CA 1
ATOM 1767 C C . PRO A 1 224 ? 60.638 19.681 173.302 1.00 39.20 224 PRO A C 1
ATOM 1768 O O . PRO A 1 224 ? 61.734 19.394 173.794 1.00 38.93 224 PRO A O 1
ATOM 1772 N N . ASP A 1 225 ? 59.626 18.819 173.264 1.00 35.63 225 ASP A N 1
ATOM 1773 C CA . ASP A 1 225 ? 59.800 17.468 173.796 1.00 39.02 225 ASP A CA 1
ATOM 1774 C C . ASP A 1 225 ? 60.778 16.645 172.960 1.00 38.81 225 ASP A C 1
ATOM 1775 O O . ASP A 1 225 ? 61.742 16.094 173.497 1.00 38.37 225 ASP A O 1
ATOM 1780 N N . VAL A 1 226 ? 60.544 16.579 171.648 1.00 32.34 226 VAL A N 1
ATOM 1781 C CA . VAL A 1 226 ? 61.448 15.849 170.765 1.00 29.80 226 VAL A CA 1
ATOM 1782 C C . VAL A 1 226 ? 62.870 16.426 170.790 1.00 27.39 226 VAL A C 1
ATOM 1783 O O . VAL A 1 226 ? 63.848 15.683 170.725 1.00 27.53 226 VAL A O 1
ATOM 1787 N N . LEU A 1 227 ? 62.992 17.741 170.912 1.00 24.45 227 LEU A N 1
ATOM 1788 C CA . LEU A 1 227 ? 64.320 18.336 170.984 1.00 31.35 227 LEU A CA 1
ATOM 1789 C C . LEU A 1 227 ? 65.069 17.950 172.269 1.00 32.82 227 LEU A C 1
ATOM 1790 O O . LEU A 1 227 ? 66.300 17.845 172.267 1.00 27.86 227 LEU A O 1
ATOM 1795 N N . LYS A 1 228 ? 64.334 17.723 173.356 1.00 26.92 228 LYS A N 1
ATOM 1796 C CA . LYS A 1 228 ? 64.957 17.205 174.570 1.00 22.63 228 LYS A CA 1
ATOM 1797 C C . LYS A 1 228 ? 65.452 15.780 174.337 1.00 22.03 228 LYS A C 1
ATOM 1798 O O . LYS A 1 228 ? 66.556 15.421 174.750 1.00 21.64 228 LYS A O 1
ATOM 1804 N N . GLU A 1 229 ? 64.653 14.976 173.644 1.00 28.01 229 GLU A N 1
ATOM 1805 C CA . GLU A 1 229 ? 65.037 13.593 173.333 1.00 29.59 229 GLU A CA 1
ATOM 1806 C C . GLU A 1 229 ? 66.296 13.520 172.479 1.00 27.66 229 GLU A C 1
ATOM 1807 O O . GLU A 1 229 ? 66.950 12.470 172.409 1.00 23.38 229 GLU A O 1
ATOM 1813 N N . LEU A 1 230 ? 66.629 14.631 171.819 1.00 24.15 230 LEU A N 1
ATOM 1814 C CA . LEU A 1 230 ? 67.779 14.658 170.918 1.00 25.86 230 LEU A CA 1
ATOM 1815 C C . LEU A 1 230 ? 69.021 15.280 171.533 1.00 24.35 230 LEU A C 1
ATOM 1816 O O . LEU A 1 230 ? 70.129 14.775 171.344 1.00 18.44 230 LEU A O 1
ATOM 1821 N N . PHE A 1 231 ? 68.826 16.377 172.260 1.00 23.19 231 PHE A N 1
ATOM 1822 C CA . PHE A 1 231 ? 69.921 17.275 172.620 1.00 27.37 231 PHE A CA 1
ATOM 1823 C C . PHE A 1 231 ? 70.016 17.593 174.110 1.00 26.30 231 PHE A C 1
ATOM 1824 O O . PHE A 1 231 ? 70.709 18.529 174.500 1.00 28.87 231 PHE A O 1
ATOM 1832 N N . ASP A 1 232 ? 69.313 16.820 174.925 1.00 20.49 232 ASP A N 1
ATOM 1833 C CA . ASP A 1 232 ? 69.249 17.024 176.373 1.00 19.19 232 ASP A CA 1
ATOM 1834 C C . ASP A 1 232 ? 70.590 17.390 177.026 1.00 19.12 232 ASP A C 1
ATOM 1835 O O . ASP A 1 232 ? 71.585 16.700 176.841 1.00 17.87 232 ASP A O 1
ATOM 1840 N N . HIS A 1 233 ? 70.595 18.493 177.775 1.00 22.32 233 HIS A N 1
ATOM 1841 C CA . HIS A 1 233 ? 71.765 18.950 178.540 1.00 23.67 233 HIS A CA 1
ATOM 1842 C C . HIS A 1 233 ? 72.982 19.337 177.725 1.00 22.64 233 HIS A C 1
ATOM 1843 O O . HIS A 1 233 ? 74.041 19.614 178.280 1.00 23.56 233 HIS A O 1
ATOM 1850 N N . ILE A 1 234 ? 72.860 19.350 176.414 1.00 23.20 234 ILE A N 1
ATOM 1851 C CA . ILE A 1 234 ? 73.994 19.788 175.620 1.00 19.00 234 ILE A CA 1
ATOM 1852 C C . ILE A 1 234 ? 74.504 21.212 175.971 1.00 19.79 234 ILE A C 1
ATOM 1853 O O . ILE A 1 234 ? 75.715 21.396 176.115 1.00 21.89 234 ILE A O 1
ATOM 1858 N N . PRO A 1 235 ? 73.600 22.201 176.161 1.00 21.75 235 PRO A N 1
ATOM 1859 C CA . PRO A 1 235 ? 74.088 23.521 176.603 1.00 22.23 235 PRO A CA 1
ATOM 1860 C C . PRO A 1 235 ? 74.841 23.520 177.940 1.00 25.50 235 PRO A C 1
ATOM 1861 O O . PRO A 1 235 ? 75.827 24.240 178.080 1.00 28.57 235 PRO A O 1
ATOM 1865 N N . VAL A 1 236 ? 74.388 22.727 178.905 1.00 28.41 236 VAL A N 1
ATOM 1866 C CA . VAL A 1 236 ? 75.063 22.645 180.197 1.00 21.32 236 VAL A CA 1
ATOM 1867 C C . VAL A 1 236 ? 76.475 22.047 180.054 1.00 21.48 236 VAL A C 1
ATOM 1868 O O . VAL A 1 236 ? 77.423 22.518 180.673 1.00 23.28 236 VAL A O 1
ATOM 1872 N N . LEU A 1 237 ? 76.634 21.035 179.209 1.00 17.85 237 LEU A N 1
ATOM 1873 C CA . LEU A 1 237 ? 77.946 20.444 179.023 1.00 17.31 237 LEU A CA 1
ATOM 1874 C C . LEU A 1 237 ? 78.875 21.413 178.312 1.00 17.74 237 LEU A C 1
ATOM 1875 O O . LEU A 1 237 ? 80.045 21.519 178.665 1.00 30.05 237 LEU A O 1
ATOM 1880 N N . ILE A 1 238 ? 78.359 22.123 177.317 1.00 18.34 238 ILE A N 1
ATOM 1881 C CA . ILE A 1 238 ? 79.144 23.157 176.641 1.00 20.59 238 ILE A CA 1
ATOM 1882 C C . ILE A 1 238 ? 79.719 24.139 177.653 1.00 24.27 238 ILE A C 1
ATOM 1883 O O . ILE A 1 238 ? 80.893 24.500 177.578 1.00 23.60 238 ILE A O 1
ATOM 1888 N N . GLN A 1 239 ? 78.902 24.543 178.620 1.00 25.09 239 GLN A N 1
ATOM 1889 C CA . GLN A 1 239 ? 79.362 25.482 179.644 1.00 27.28 239 GLN A CA 1
ATOM 1890 C C . GLN A 1 239 ? 80.511 24.951 180.516 1.00 22.87 239 GLN A C 1
ATOM 1891 O O . GLN A 1 239 ? 81.465 25.673 180.792 1.00 21.02 239 GLN A O 1
ATOM 1897 N N . HIS A 1 240 ? 80.435 23.687 180.918 1.00 18.54 240 HIS A N 1
ATOM 1898 C CA . HIS A 1 240 ? 81.512 23.071 181.684 1.00 18.06 240 HIS A CA 1
ATOM 1899 C C . HIS A 1 240 ? 82.794 22.921 180.864 1.00 18.07 240 HIS A C 1
ATOM 1900 O O . HIS A 1 240 ? 83.905 23.081 181.384 1.00 18.18 240 HIS A O 1
ATOM 1907 N N . HIS A 1 241 ? 82.643 22.584 179.585 1.00 22.63 241 HIS A N 1
ATOM 1908 C CA . HIS A 1 241 ? 83.810 22.455 178.715 1.00 22.10 241 HIS A CA 1
ATOM 1909 C C . HIS A 1 241 ? 84.443 23.818 178.483 1.00 25.02 241 HIS A C 1
ATOM 1910 O O . HIS A 1 241 ? 85.664 23.932 178.391 1.00 22.32 241 HIS A O 1
ATOM 1917 N N . GLN A 1 242 ? 83.616 24.855 178.413 1.00 25.03 242 GLN A N 1
ATOM 1918 C CA . GLN A 1 242 ? 84.145 26.199 178.239 1.00 26.87 242 GLN A CA 1
ATOM 1919 C C . GLN A 1 242 ? 84.942 26.634 179.471 1.00 26.94 242 GLN A C 1
ATOM 1920 O O . GLN A 1 242 ? 86.011 27.234 179.351 1.00 28.02 242 GLN A O 1
ATOM 1926 N N . LYS A 1 243 ? 84.420 26.312 180.651 1.00 23.33 243 LYS A N 1
ATOM 1927 C CA . LYS A 1 243 ? 85.106 26.586 181.912 1.00 27.00 243 LYS A CA 1
ATOM 1928 C C . LYS A 1 243 ? 86.448 25.816 181.987 1.00 27.38 243 LYS A C 1
ATOM 1929 O O . LYS A 1 243 ? 87.447 26.333 182.479 1.00 29.92 243 LYS A O 1
ATOM 1935 N N . PHE A 1 244 ? 86.466 24.593 181.466 1.00 24.25 244 PHE A N 1
ATOM 1936 C CA . PHE A 1 244 ? 87.686 23.807 181.360 1.00 22.91 244 PHE A CA 1
ATOM 1937 C C . PHE A 1 244 ? 88.724 24.471 180.447 1.00 22.75 244 PHE A C 1
ATOM 1938 O O . PHE A 1 244 ? 89.906 24.549 180.785 1.00 25.55 244 PHE A O 1
ATOM 1946 N N . ILE A 1 245 ? 88.278 24.948 179.291 1.00 20.75 245 ILE A N 1
ATOM 1947 C CA . ILE A 1 245 ? 89.160 25.627 178.354 1.00 29.13 245 ILE A CA 1
ATOM 1948 C C . ILE A 1 245 ? 89.774 26.890 178.969 1.00 29.03 245 ILE A C 1
ATOM 1949 O O . ILE A 1 245 ? 90.979 27.126 178.837 1.00 29.59 245 ILE A O 1
ATOM 1954 N N . SER A 1 246 ? 88.951 27.692 179.644 1.00 30.88 246 SER A N 1
ATOM 1955 C CA . SER A 1 246 ? 89.430 28.916 180.300 1.00 32.78 246 SER A CA 1
ATOM 1956 C C . SER A 1 246 ? 90.456 28.591 181.376 1.00 34.94 246 SER A C 1
ATOM 1957 O O . SER A 1 246 ? 91.410 29.335 181.596 1.00 42.76 246 SER A O 1
ATOM 1960 N N . SER A 1 247 ? 90.247 27.477 182.057 1.00 23.45 247 SER A N 1
ATOM 1961 C CA . SER A 1 247 ? 91.210 27.018 183.044 1.00 26.85 247 SER A CA 1
ATOM 1962 C C . SER A 1 247 ? 92.537 26.627 182.387 1.00 29.22 247 SER A C 1
ATOM 1963 O O . SER A 1 247 ? 93.610 26.976 182.884 1.00 31.49 247 SER A O 1
ATOM 1966 N N . LEU A 1 248 ? 92.457 25.913 181.265 1.00 26.15 248 LEU A N 1
ATOM 1967 C CA . LEU A 1 248 ? 93.650 25.391 180.600 1.00 25.41 248 LEU A CA 1
ATOM 1968 C C . LEU A 1 248 ? 94.476 26.491 179.986 1.00 29.46 248 LEU A C 1
ATOM 1969 O O . LEU A 1 248 ? 95.689 26.381 179.914 1.00 30.04 248 LEU A O 1
ATOM 1974 N N . GLN A 1 249 ? 93.823 27.553 179.534 1.00 38.36 249 GLN A N 1
ATOM 1975 C CA . GLN A 1 249 ? 94.559 28.654 178.918 1.00 45.03 249 GLN A CA 1
ATOM 1976 C C . GLN A 1 249 ? 94.986 29.723 179.921 1.00 48.08 249 GLN A C 1
ATOM 1977 O O . GLN A 1 249 ? 95.480 30.777 179.531 1.00 51.80 249 GLN A O 1
ATOM 1983 N N . GLU A 1 250 ? 94.820 29.441 181.212 1.00 49.01 250 GLU A N 1
ATOM 1984 C CA . GLU A 1 250 ? 95.350 30.329 182.247 1.00 52.00 250 GLU A CA 1
ATOM 1985 C C . GLU A 1 250 ? 96.867 30.354 182.135 1.00 60.18 250 GLU A C 1
ATOM 1986 O O . GLU A 1 250 ? 97.469 29.380 181.679 1.00 63.91 250 GLU A O 1
ATOM 1992 N N . ALA A 1 251 ? 97.482 31.467 182.534 1.00 59.89 251 ALA A N 1
ATOM 1993 C CA . ALA A 1 251 ? 98.937 31.615 182.449 1.00 60.69 251 ALA A CA 1
ATOM 1994 C C . ALA A 1 251 ? 99.647 30.670 183.416 1.00 57.27 251 ALA A C 1
ATOM 1995 O O . ALA A 1 251 ? 99.257 30.553 184.575 1.00 51.70 251 ALA A O 1
ATOM 1997 N N . LYS A 1 252 ? 100.690 30.004 182.923 1.00 64.43 252 LYS A N 1
ATOM 1998 C CA . LYS A 1 252 ? 101.377 28.945 183.665 1.00 65.57 252 LYS A CA 1
ATOM 1999 C C . LYS A 1 252 ? 100.424 27.853 184.181 1.00 57.50 252 LYS A C 1
ATOM 2000 O O . LYS A 1 252 ? 100.590 27.336 185.290 1.00 57.69 252 LYS A O 1
ATOM 2006 N N . ALA A 1 253 ? 99.428 27.511 183.362 1.00 42.13 253 ALA A N 1
ATOM 2007 C CA . ALA A 1 253 ? 98.540 26.381 183.648 1.00 36.63 253 ALA A CA 1
ATOM 2008 C C . ALA A 1 253 ? 99.273 25.071 183.371 1.00 36.66 253 ALA A C 1
ATOM 2009 O O . ALA A 1 253 ? 98.890 24.014 183.868 1.00 30.22 253 ALA A O 1
ATOM 2011 N N . ASP A 1 254 ? 100.339 25.160 182.581 1.00 46.70 254 ASP A N 1
ATOM 2012 C CA . ASP A 1 254 ? 101.249 24.041 182.354 1.00 55.63 254 ASP A CA 1
ATOM 2013 C C . ASP A 1 254 ? 101.948 23.621 183.649 1.00 57.03 254 ASP A C 1
ATOM 2014 O O . ASP A 1 254 ? 102.566 22.557 183.717 1.00 56.40 254 ASP A O 1
ATOM 2019 N N . GLU A 1 255 ? 101.861 24.469 184.669 1.00 58.25 255 GLU A N 1
ATOM 2020 C CA . GLU A 1 255 ? 102.474 24.175 185.951 1.00 55.18 255 GLU A CA 1
ATOM 2021 C C . GLU A 1 255 ? 101.478 23.480 186.877 1.00 54.06 255 GLU A C 1
ATOM 2022 O O . GLU A 1 255 ? 101.859 22.916 187.906 1.00 57.68 255 GLU A O 1
ATOM 2028 N N . LYS A 1 256 ? 100.201 23.517 186.506 1.00 44.57 256 LYS A N 1
ATOM 2029 C CA . LYS A 1 256 ? 99.142 22.963 187.348 1.00 42.42 256 LYS A CA 1
ATOM 2030 C C . LYS A 1 256 ? 98.256 21.931 186.624 1.00 40.08 256 LYS A C 1
ATOM 2031 O O . LYS A 1 256 ? 97.078 21.778 186.962 1.00 44.31 256 LYS A O 1
ATOM 2037 N N . VAL A 1 257 ? 98.821 21.227 185.644 1.00 23.99 257 VAL A N 1
ATOM 2038 C CA . VAL A 1 257 ? 98.062 20.283 184.833 1.00 26.06 257 VAL A CA 1
ATOM 2039 C C . VAL A 1 257 ? 97.202 19.310 185.647 1.00 25.04 257 VAL A C 1
ATOM 2040 O O . VAL A 1 257 ? 95.988 19.249 185.448 1.00 23.61 257 VAL A O 1
ATOM 2044 N N . GLY A 1 258 ? 97.827 18.570 186.561 1.00 27.85 258 GLY A N 1
ATOM 2045 C CA . GLY A 1 258 ? 97.125 17.570 187.346 1.00 23.66 258 GLY A CA 1
ATOM 2046 C C . GLY A 1 258 ? 95.916 18.139 188.074 1.00 26.28 258 GLY A C 1
ATOM 2047 O O . GLY A 1 258 ? 94.812 17.592 188.017 1.00 27.11 258 GLY A O 1
ATOM 2048 N N . GLU A 1 259 ? 96.109 19.265 188.745 1.00 23.52 259 GLU A N 1
ATOM 2049 C CA . GLU A 1 259 ? 95.014 19.868 189.484 1.00 26.67 259 GLU A CA 1
ATOM 2050 C C . GLU A 1 259 ? 93.875 20.308 188.558 1.00 20.16 259 GLU A C 1
ATOM 2051 O O . GLU A 1 259 ? 92.702 20.143 188.891 1.00 23.46 259 GLU A O 1
ATOM 2057 N N . LYS A 1 260 ? 94.225 20.872 187.409 1.00 20.50 260 LYS A N 1
ATOM 2058 C CA . LYS A 1 260 ? 93.224 21.370 186.468 1.00 20.09 260 LYS A CA 1
ATOM 2059 C C . LYS A 1 260 ? 92.395 20.252 185.844 1.00 19.36 260 LYS A C 1
ATOM 2060 O O . LYS A 1 260 ? 91.200 20.400 185.653 1.00 18.82 260 LYS A O 1
ATOM 2066 N N . LEU A 1 261 ? 93.019 19.123 185.547 1.00 19.45 261 LEU A N 1
ATOM 2067 C CA . LEU A 1 261 ? 92.265 17.993 185.017 1.00 18.85 261 LEU A CA 1
ATOM 2068 C C . LEU A 1 261 ? 91.324 17.405 186.086 1.00 24.80 261 LEU A C 1
ATOM 2069 O O . LEU A 1 261 ? 90.181 17.060 185.787 1.00 26.19 261 LEU A O 1
ATOM 2074 N N . ASN A 1 262 ? 91.803 17.315 187.329 1.00 18.56 262 ASN A N 1
ATOM 2075 C CA . ASN A 1 262 ? 91.022 16.752 188.430 1.00 18.23 262 ASN A CA 1
ATOM 2076 C C . ASN A 1 262 ? 89.776 17.607 188.638 1.00 18.06 262 ASN A C 1
ATOM 2077 O O . ASN A 1 262 ? 88.641 17.132 188.476 1.00 17.33 262 ASN A O 1
ATOM 2082 N N . SER A 1 263 ? 89.980 18.876 188.976 1.00 18.07 263 SER A N 1
ATOM 2083 C CA . SER A 1 263 ? 88.840 19.748 189.250 1.00 22.13 263 SER A CA 1
ATOM 2084 C C . SER A 1 263 ? 88.054 20.119 187.986 1.00 18.89 263 SER A C 1
ATOM 2085 O O . SER A 1 263 ? 86.838 20.315 188.036 1.00 21.29 263 SER A O 1
ATOM 2088 N N . GLY A 1 264 ? 88.739 20.183 186.848 1.00 22.15 264 GLY A N 1
ATOM 2089 C CA . GLY A 1 264 ? 88.097 20.609 185.616 1.00 18.34 264 GLY A CA 1
ATOM 2090 C C . GLY A 1 264 ? 87.174 19.540 185.051 1.00 19.13 264 GLY A C 1
ATOM 2091 O O . GLY A 1 264 ? 86.292 19.846 184.252 1.00 17.02 264 GLY A O 1
ATOM 2092 N N . LEU A 1 265 ? 87.367 18.291 185.466 1.00 16.91 265 LEU A N 1
ATOM 2093 C CA . LEU A 1 265 ? 86.645 17.187 184.837 1.00 16.50 265 LEU A CA 1
ATOM 2094 C C . LEU A 1 265 ? 85.625 16.436 185.731 1.00 16.21 265 LEU A C 1
ATOM 2095 O O . LEU A 1 265 ? 85.092 15.394 185.319 1.00 15.99 265 LEU A O 1
ATOM 2100 N N . HIS A 1 266 ? 85.361 16.932 186.939 1.00 16.32 266 HIS A N 1
ATOM 2101 C CA . HIS A 1 266 ? 84.384 16.272 187.825 1.00 16.21 266 HIS A CA 1
ATOM 2102 C C . HIS A 1 266 ? 83.008 16.179 187.159 1.00 17.09 266 HIS A C 1
ATOM 2103 O O . HIS A 1 266 ? 82.242 15.246 187.417 1.00 15.92 266 HIS A O 1
ATOM 2110 N N . PHE A 1 267 ? 82.691 17.165 186.318 1.00 16.00 267 PHE A N 1
ATOM 2111 C CA . PHE A 1 267 ? 81.387 17.237 185.671 1.00 15.94 267 PHE A CA 1
ATOM 2112 C C . PHE A 1 267 ? 81.152 16.106 184.645 1.00 15.67 267 PHE A C 1
ATOM 2113 O O . PHE A 1 267 ? 80.030 15.931 184.191 1.00 15.65 267 PHE A O 1
ATOM 2121 N N . LEU A 1 268 ? 82.187 15.362 184.266 1.00 15.56 268 LEU A N 1
ATOM 2122 C CA . LEU A 1 268 ? 82.008 14.265 183.296 1.00 19.29 268 LEU A CA 1
ATOM 2123 C C . LEU A 1 268 ? 80.861 13.311 183.644 1.00 18.58 268 LEU A C 1
ATOM 2124 O O . LEU A 1 268 ? 80.150 12.834 182.746 1.00 15.29 268 LEU A O 1
ATOM 2129 N N . VAL A 1 269 ? 80.662 13.057 184.940 1.00 15.52 269 VAL A N 1
ATOM 2130 C CA . VAL A 1 269 ? 79.554 12.217 185.371 1.00 15.66 269 VAL A CA 1
ATOM 2131 C C . VAL A 1 269 ? 78.232 12.724 184.775 1.00 15.80 269 VAL A C 1
ATOM 2132 O O . VAL A 1 269 ? 77.320 11.938 184.522 1.00 15.81 269 VAL A O 1
ATOM 2136 N N . LEU A 1 270 ? 78.150 14.037 184.541 1.00 15.70 270 LEU A N 1
ATOM 2137 C CA . LEU A 1 270 ? 76.914 14.658 184.109 1.00 15.92 270 LEU A CA 1
ATOM 2138 C C . LEU A 1 270 ? 76.621 14.355 182.646 1.00 15.79 270 LEU A C 1
ATOM 2139 O O . LEU A 1 270 ? 75.528 14.654 182.161 1.00 16.05 270 LEU A O 1
ATOM 2144 N N . TYR A 1 271 ? 77.578 13.744 181.947 1.00 15.50 271 TYR A N 1
ATOM 2145 C CA . TYR A 1 271 ? 77.327 13.274 180.576 1.00 15.41 271 TYR A CA 1
ATOM 2146 C C . TYR A 1 271 ? 76.101 12.361 180.536 1.00 15.58 271 TYR A C 1
ATOM 2147 O O . TYR A 1 271 ? 75.453 12.228 179.503 1.00 15.66 271 TYR A O 1
ATOM 2156 N N . ARG A 1 272 ? 75.781 11.747 181.675 1.00 15.74 272 ARG A N 1
ATOM 2157 C CA . ARG A 1 272 ? 74.593 10.898 181.772 1.00 16.08 272 ARG A CA 1
ATOM 2158 C C . ARG A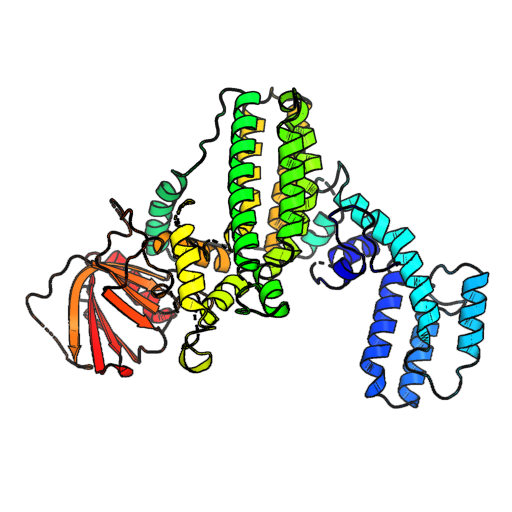 1 272 ? 73.335 11.557 181.178 1.00 16.40 272 ARG A C 1
ATOM 2159 O O . ARG A 1 272 ? 72.561 10.906 180.477 1.00 17.19 272 ARG A O 1
ATOM 2167 N N . TYR A 1 273 ? 73.154 12.847 181.439 1.00 16.55 273 TYR A N 1
ATOM 2168 C CA . TYR A 1 273 ? 71.927 13.534 181.052 1.00 17.07 273 TYR A CA 1
ATOM 2169 C C . TYR A 1 273 ? 71.750 13.608 179.534 1.00 17.04 273 TYR A C 1
ATOM 2170 O O . TYR A 1 273 ? 70.626 13.630 179.038 1.00 17.53 273 TYR A O 1
ATOM 2179 N N . TYR A 1 274 ? 72.864 13.625 178.809 1.00 21.09 274 TYR A N 1
ATOM 2180 C CA . TYR A 1 274 ? 72.839 13.551 177.350 1.00 17.94 274 TYR A CA 1
ATOM 2181 C C . TYR A 1 274 ? 72.888 12.103 176.860 1.00 18.13 274 TYR A C 1
ATOM 2182 O O . TYR A 1 274 ? 72.116 11.709 175.982 1.00 21.26 274 TYR A O 1
ATOM 2191 N N . LEU A 1 275 ? 73.798 11.324 177.433 1.00 15.98 275 LEU A N 1
ATOM 2192 C CA . LEU A 1 275 ? 74.102 9.974 176.945 1.00 19.98 275 LEU A CA 1
ATOM 2193 C C . LEU A 1 275 ? 72.971 8.975 177.144 1.00 20.17 275 LEU A C 1
ATOM 2194 O O . LEU A 1 275 ? 72.902 7.987 176.420 1.00 19.22 275 LEU A O 1
ATOM 2199 N N . ARG A 1 276 ? 72.078 9.229 178.102 1.00 16.60 276 ARG A N 1
ATOM 2200 C CA . ARG A 1 276 ? 70.906 8.379 178.284 1.00 17.15 276 ARG A CA 1
ATOM 2201 C C . ARG A 1 276 ? 70.000 8.352 177.035 1.00 17.44 276 ARG A C 1
ATOM 2202 O O . ARG A 1 276 ? 69.126 7.492 176.922 1.00 17.93 276 ARG A O 1
ATOM 2210 N N . HIS A 1 277 ? 70.216 9.290 176.108 1.00 17.24 277 HIS A N 1
ATOM 2211 C CA . HIS A 1 277 ? 69.412 9.410 174.893 1.00 17.58 277 HIS A CA 1
ATOM 2212 C C . HIS A 1 277 ? 70.104 8.797 173.687 1.00 17.26 277 HIS A C 1
ATOM 2213 O O . HIS A 1 277 ? 69.517 8.689 172.628 1.00 17.54 277 HIS A O 1
ATOM 2220 N N . VAL A 1 278 ? 71.355 8.393 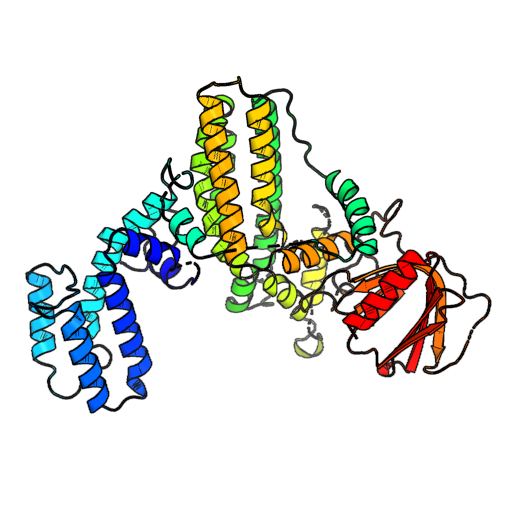173.872 1.00 18.16 278 VAL A N 1
ATOM 2221 C CA . VAL A 1 278 ? 72.155 7.810 172.811 1.00 16.54 278 VAL A CA 1
ATOM 2222 C C . VAL A 1 278 ? 72.079 6.294 172.971 1.00 21.95 278 VAL A C 1
ATOM 2223 O O . VAL A 1 278 ? 72.192 5.799 174.074 1.00 16.77 278 VAL A O 1
ATOM 2227 N N . PRO A 1 279 ? 71.848 5.549 171.878 1.00 22.11 279 PRO A N 1
ATOM 2228 C CA . PRO A 1 279 ? 71.709 5.955 170.475 1.00 23.30 279 PRO A CA 1
ATOM 2229 C C . PRO A 1 279 ? 70.264 6.111 169.974 1.00 23.97 279 PRO A C 1
ATOM 2230 O O . PRO A 1 279 ? 70.074 6.140 168.758 1.00 25.05 279 PRO A O 1
ATOM 2234 N N . LYS A 1 280 ? 69.270 6.210 170.857 1.00 21.65 280 LYS A N 1
ATOM 2235 C CA . LYS A 1 280 ? 67.884 6.396 170.395 1.00 25.04 280 LYS A CA 1
ATOM 2236 C C . LYS A 1 280 ? 67.780 7.715 169.623 1.00 29.60 280 LYS A C 1
ATOM 2237 O O . LYS A 1 280 ? 67.019 7.849 168.661 1.00 30.07 280 LYS A O 1
ATOM 2243 N N . ASN A 1 281 ? 68.549 8.676 170.120 1.00 28.34 281 ASN A N 1
ATOM 2244 C CA . ASN A 1 281 ? 68.980 9.889 169.448 1.00 24.58 281 ASN A CA 1
ATOM 2245 C C . ASN A 1 281 ? 69.037 9.816 167.925 1.00 25.57 281 ASN A C 1
ATOM 2246 O O . ASN A 1 281 ? 68.328 10.521 167.196 1.00 26.98 281 ASN A O 1
ATOM 2251 N N . ILE A 1 282 ? 69.955 8.973 167.477 1.00 24.37 282 ILE A N 1
ATOM 2252 C CA . ILE A 1 282 ? 70.257 8.771 166.078 1.00 25.23 282 ILE A CA 1
ATOM 2253 C C . ILE A 1 282 ? 69.062 8.196 165.334 1.00 23.75 282 ILE A C 1
ATOM 2254 O O . ILE A 1 282 ? 68.719 8.657 164.251 1.00 20.78 282 ILE A O 1
ATOM 2259 N N . ALA A 1 283 ? 68.439 7.181 165.927 1.00 18.69 283 ALA A N 1
ATOM 2260 C CA . ALA A 1 283 ? 67.291 6.515 165.314 1.00 22.58 283 ALA A CA 1
ATOM 2261 C C . ALA A 1 283 ? 66.161 7.505 165.107 1.00 21.02 283 ALA A C 1
ATOM 2262 O O . ALA A 1 283 ? 65.472 7.474 164.085 1.00 25.41 283 ALA A O 1
ATOM 2264 N N . LYS A 1 284 ? 65.977 8.384 166.082 1.00 20.01 284 LYS A N 1
ATOM 2265 C CA . LYS A 1 284 ? 64.894 9.357 166.028 1.00 24.57 284 LYS A CA 1
ATOM 2266 C C . LYS A 1 284 ? 65.123 10.376 164.912 1.00 21.08 284 LYS A C 1
ATOM 2267 O O . LYS A 1 284 ? 64.206 10.680 164.148 1.00 26.59 284 LYS A O 1
ATOM 2273 N N . LEU A 1 285 ? 66.343 10.899 164.818 1.00 20.50 285 LEU A N 1
ATOM 2274 C CA . LEU A 1 285 ? 66.649 11.897 163.807 1.00 20.87 285 LEU A CA 1
ATOM 2275 C C . LEU A 1 285 ? 66.429 11.279 162.427 1.00 32.21 285 LEU A C 1
ATOM 2276 O O . LEU A 1 285 ? 65.942 11.940 161.519 1.00 27.80 285 LEU A O 1
ATOM 2281 N N . CYS A 1 286 ? 66.766 9.998 162.281 1.00 32.33 286 CYS A N 1
ATOM 2282 C CA . CYS A 1 286 ? 66.470 9.274 161.047 1.00 29.29 286 CYS A CA 1
ATOM 2283 C C . CYS A 1 286 ? 64.976 9.148 160.777 1.00 34.56 286 CYS A C 1
ATOM 2284 O O . CYS A 1 286 ? 64.529 9.386 159.652 1.00 37.85 286 CYS A O 1
ATOM 2287 N N . SER A 1 287 ? 64.205 8.782 161.798 1.00 22.08 287 SER A N 1
ATOM 2288 C CA . SER A 1 287 ? 62.749 8.746 161.656 1.00 25.78 287 SER A CA 1
ATOM 2289 C C . SER A 1 287 ? 62.243 10.076 161.127 1.00 26.48 287 SER A C 1
ATOM 2290 O O . SER A 1 287 ? 61.426 10.126 160.209 1.00 28.63 287 SER A O 1
ATOM 2293 N N . ILE A 1 288 ? 62.746 11.155 161.715 1.00 33.90 288 ILE A N 1
ATOM 2294 C CA . ILE A 1 288 ? 62.339 12.497 161.336 1.00 33.00 288 ILE A CA 1
ATOM 2295 C C . ILE A 1 288 ? 62.690 12.782 159.877 1.00 35.42 288 ILE A C 1
ATOM 2296 O O . ILE A 1 288 ? 61.886 13.353 159.137 1.00 39.43 288 ILE A O 1
ATOM 2301 N N . GLY A 1 289 ? 63.886 12.364 159.469 1.00 25.53 289 GLY A N 1
ATOM 2302 C CA . GLY A 1 289 ? 64.331 12.518 158.094 1.00 27.71 289 GLY A CA 1
ATOM 2303 C C . GLY A 1 289 ? 63.482 11.743 157.100 1.00 27.98 289 GLY A C 1
ATOM 2304 O O . GLY A 1 289 ? 63.370 12.135 155.944 1.00 26.79 289 GLY A O 1
ATOM 2313 N N . THR A 1 291 ? 60.142 11.114 157.179 1.00 36.59 291 THR A N 1
ATOM 2314 C CA . THR A 1 291 ? 58.742 11.482 157.041 1.00 42.55 291 THR A CA 1
ATOM 2315 C C . THR A 1 291 ? 58.490 11.960 155.615 1.00 43.85 291 THR A C 1
ATOM 2316 O O . THR A 1 291 ? 59.214 12.815 155.103 1.00 42.19 291 THR A O 1
ATOM 2320 N N . ASP A 1 292 ? 57.486 11.378 154.967 1.00 60.14 292 ASP A N 1
ATOM 2321 C CA . ASP A 1 292 ? 57.090 11.805 153.629 1.00 69.09 292 ASP A CA 1
ATOM 2322 C C . ASP A 1 292 ? 56.603 13.244 153.724 1.00 66.99 292 ASP A C 1
ATOM 2323 O O . ASP A 1 292 ? 55.882 13.598 154.659 1.00 62.61 292 ASP A O 1
ATOM 2328 N N . GLU A 1 293 ? 56.996 14.068 152.757 1.00 68.38 293 GLU A N 1
ATOM 2329 C CA . GLU A 1 293 ? 56.670 15.489 152.805 1.00 69.40 293 GLU A CA 1
ATOM 2330 C C . GLU A 1 293 ? 55.177 15.756 152.659 1.00 67.83 293 GLU A C 1
ATOM 2331 O O . GLU A 1 293 ? 54.679 16.761 153.158 1.00 68.07 293 GLU A O 1
ATOM 2337 N N . ILE A 1 294 ? 54.467 14.852 151.990 1.00 65.06 294 ILE A N 1
ATOM 2338 C CA . ILE A 1 294 ? 53.025 15.010 151.785 1.00 72.11 294 ILE A CA 1
ATOM 2339 C C . ILE A 1 294 ? 52.269 15.027 153.118 1.00 77.09 294 ILE A C 1
ATOM 2340 O O . ILE A 1 294 ? 51.201 15.632 153.237 1.00 76.60 294 ILE A O 1
ATOM 2345 N N . GLU A 1 295 ? 52.844 14.386 154.129 1.00 87.74 295 GLU A N 1
ATOM 2346 C CA . GLU A 1 295 ? 52.218 14.330 155.443 1.00 93.09 295 GLU A CA 1
ATOM 2347 C C . GLU A 1 295 ? 52.460 15.589 156.274 1.00 90.53 295 GLU A C 1
ATOM 2348 O O . GLU A 1 295 ? 51.812 15.780 157.300 1.00 94.24 295 GLU A O 1
ATOM 2354 N N . VAL A 1 296 ? 53.391 16.440 155.841 1.00 73.16 296 VAL A N 1
ATOM 2355 C CA . VAL A 1 296 ? 53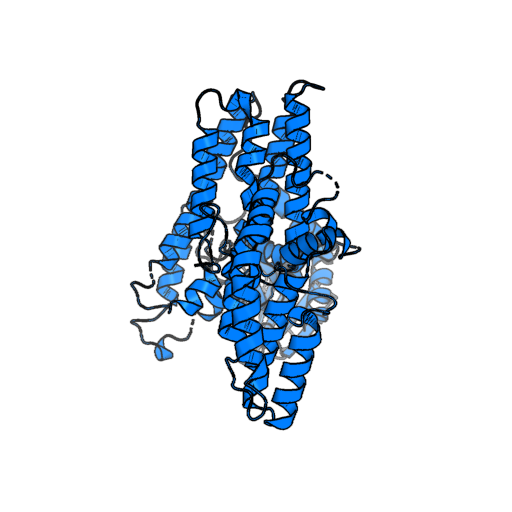.670 17.693 156.557 1.00 64.12 296 VAL A CA 1
ATOM 2356 C C . VAL A 1 296 ? 53.712 18.935 155.650 1.00 61.08 296 VAL A C 1
ATOM 2357 O O . VAL A 1 296 ? 53.702 20.074 156.130 1.00 62.42 296 VAL A O 1
ATOM 2361 N N . GLY A 1 297 ? 53.748 18.709 154.341 1.00 63.44 297 GLY A N 1
ATOM 2362 C CA . GLY A 1 297 ? 53.845 19.796 153.381 1.00 63.15 297 GLY A CA 1
ATOM 2363 C C . GLY A 1 297 ? 55.294 20.080 153.042 1.00 66.14 297 GLY A C 1
ATOM 2364 O O . GLY A 1 297 ? 56.205 19.621 153.740 1.00 63.73 297 GLY A O 1
ATOM 2365 N N . ARG A 1 298 ? 55.513 20.828 151.964 1.00 71.50 298 ARG A N 1
ATOM 2366 C CA . ARG A 1 298 ? 56.858 21.243 151.579 1.00 74.08 298 ARG A CA 1
ATOM 2367 C C . ARG A 1 298 ? 57.449 22.142 152.662 1.00 71.77 298 ARG A C 1
ATOM 2368 O O . ARG A 1 298 ? 58.662 22.195 152.856 1.00 70.18 298 ARG A O 1
ATOM 2376 N N . GLU A 1 299 ? 56.569 22.828 153.382 1.00 70.69 299 GLU A N 1
ATOM 2377 C CA . GLU A 1 299 ? 56.971 23.844 154.340 1.00 70.30 299 GLU A CA 1
ATOM 2378 C C . GLU A 1 299 ? 57.639 23.283 155.599 1.00 66.01 299 GLU A C 1
ATOM 2379 O O . GLU A 1 299 ? 58.685 23.773 156.030 1.00 62.82 299 GLU A O 1
ATOM 2385 N N . LEU A 1 300 ? 57.034 22.264 156.196 1.00 63.48 300 LEU A N 1
ATOM 2386 C CA . LEU A 1 300 ? 57.602 21.675 157.399 1.00 58.71 300 LEU A CA 1
ATOM 2387 C C . LEU A 1 300 ? 58.355 20.364 157.122 1.00 52.49 300 LEU A C 1
ATOM 2388 O O . LEU A 1 300 ? 58.530 19.540 158.014 1.00 56.14 300 LEU A O 1
ATOM 2393 N N . TYR A 1 301 ? 58.812 20.197 155.884 1.00 39.92 301 TYR A N 1
ATOM 2394 C CA . TYR A 1 301 ? 59.584 19.026 155.479 1.00 34.64 301 TYR A CA 1
ATOM 2395 C C . TYR A 1 301 ? 60.946 19.067 156.163 1.00 35.69 301 TYR A C 1
ATOM 2396 O O . TYR A 1 301 ? 61.749 19.953 155.900 1.00 36.97 301 TYR A O 1
ATOM 2405 N N . PRO A 1 302 ? 61.208 18.116 157.070 1.00 38.27 302 PRO A N 1
ATOM 2406 C CA . PRO A 1 302 ? 62.457 18.126 157.842 1.00 32.94 302 PRO A CA 1
ATOM 2407 C C . PRO A 1 302 ? 63.691 17.722 157.029 1.00 32.48 302 PRO A C 1
ATOM 2408 O O . PRO A 1 302 ? 64.793 18.197 157.308 1.00 31.18 302 PRO A O 1
ATOM 2412 N N . LEU A 1 303 ? 63.500 16.850 156.046 1.00 31.35 303 LEU A N 1
ATOM 2413 C CA . LEU A 1 303 ? 64.615 16.272 155.294 1.00 31.87 303 LEU A CA 1
ATOM 2414 C C . LEU A 1 303 ? 65.610 17.294 154.704 1.00 33.31 303 LEU A C 1
ATOM 2415 O O . LEU A 1 303 ? 66.814 17.175 154.959 1.00 30.38 303 LEU A O 1
ATOM 2420 N N . PRO A 1 304 ? 65.126 18.297 153.928 1.00 29.78 304 PRO A N 1
ATOM 2421 C CA . PRO A 1 304 ? 66.094 19.275 153.401 1.00 32.19 304 PRO A CA 1
ATOM 2422 C C . PRO A 1 304 ? 66.800 20.082 154.491 1.00 32.52 304 PRO A C 1
ATOM 2423 O O . PRO A 1 304 ? 67.911 20.553 154.268 1.00 33.22 304 PRO A O 1
ATOM 2427 N N . VAL A 1 305 ? 66.176 20.217 155.655 1.00 35.75 305 VAL A N 1
ATOM 2428 C CA . VAL A 1 305 ? 66.790 20.940 156.769 1.00 30.35 305 VAL A CA 1
ATOM 2429 C C . VAL A 1 305 ? 67.944 20.139 157.385 1.00 28.37 305 VAL A C 1
ATOM 2430 O O . VAL A 1 305 ? 69.020 20.669 157.653 1.00 28.53 305 VAL A O 1
ATOM 2434 N N . ILE A 1 306 ? 67.720 18.855 157.597 1.00 26.55 306 ILE A N 1
ATOM 2435 C CA . ILE A 1 306 ? 68.770 17.973 158.092 1.00 30.82 306 ILE A CA 1
ATOM 2436 C C . ILE A 1 306 ? 69.919 17.854 157.079 1.00 29.36 306 ILE A C 1
ATOM 2437 O O . ILE A 1 306 ? 71.087 17.977 157.434 1.00 28.23 306 ILE A O 1
ATOM 2442 N N . GLU A 1 307 ? 69.565 17.646 155.814 1.00 27.66 307 GLU A N 1
ATOM 2443 C CA . GLU A 1 307 ? 70.529 17.502 154.723 1.00 26.07 307 GLU A CA 1
ATOM 2444 C C . GLU A 1 307 ? 71.482 18.704 154.623 1.00 26.72 307 GLU A C 1
ATOM 2445 O O . GLU A 1 307 ? 72.698 18.534 154.548 1.00 28.42 307 GLU A O 1
ATOM 2451 N N . GLU A 1 308 ? 70.925 19.912 154.639 1.00 32.11 308 GLU A N 1
ATOM 2452 C CA . GLU A 1 308 ? 71.714 21.149 154.642 1.00 38.23 308 GLU A CA 1
ATOM 2453 C C . GLU A 1 308 ? 72.673 21.246 155.822 1.00 37.92 308 GLU A C 1
ATOM 2454 O O . GLU A 1 308 ? 73.816 21.656 155.667 1.00 27.87 308 GLU A O 1
ATOM 2460 N N . PHE A 1 309 ? 72.215 20.874 157.010 1.00 38.46 309 PHE A N 1
ATOM 2461 C CA . PHE A 1 309 ? 73.109 20.858 158.163 1.00 36.08 309 PHE A CA 1
ATOM 2462 C C . PHE A 1 309 ? 74.184 19.757 158.040 1.00 31.88 309 PHE A C 1
ATOM 2463 O O . PHE A 1 309 ? 75.369 20.014 158.240 1.00 24.65 309 PHE A O 1
ATOM 2471 N N . ASP A 1 310 ? 73.765 18.547 157.686 1.00 24.18 310 ASP A N 1
ATOM 2472 C CA . ASP A 1 310 ? 74.677 17.411 157.518 1.00 23.38 310 ASP A CA 1
ATOM 2473 C C . ASP A 1 310 ? 75.773 17.728 156.499 1.00 28.51 310 ASP A C 1
ATOM 2474 O O . ASP A 1 310 ? 76.962 17.624 156.804 1.00 23.77 310 ASP A O 1
ATOM 2479 N N . LYS A 1 311 ? 75.360 18.135 155.298 1.00 27.39 311 LYS A N 1
ATOM 2480 C CA . LYS A 1 311 ? 76.286 18.527 154.254 1.00 31.41 311 LYS A CA 1
ATOM 2481 C C . LYS A 1 311 ? 77.280 19.544 154.797 1.00 31.68 311 LYS A C 1
ATOM 2482 O O . LYS A 1 311 ? 78.495 19.365 154.686 1.00 35.73 311 LYS A O 1
ATOM 2488 N N . GLN A 1 312 ? 76.746 20.602 155.396 1.00 30.87 312 GLN A N 1
ATOM 2489 C CA . GLN A 1 312 ? 77.545 21.646 156.038 1.00 32.10 312 GLN A CA 1
ATOM 2490 C C . GLN A 1 312 ? 78.602 21.089 157.016 1.00 26.12 312 GLN A C 1
ATOM 2491 O O . GLN A 1 312 ? 79.783 21.398 156.893 1.00 26.53 312 GLN A O 1
ATOM 2497 N N . GLN A 1 313 ? 78.187 20.257 157.968 1.00 24.84 313 GLN A N 1
ATOM 2498 C CA . GLN A 1 313 ? 79.143 19.675 158.924 1.00 25.02 313 GLN A CA 1
ATOM 2499 C C . GLN A 1 313 ? 80.218 18.769 158.289 1.00 28.72 313 GLN A C 1
ATOM 2500 O O . GLN A 1 313 ? 81.372 18.786 158.719 1.00 23.69 313 GLN A O 1
ATOM 2506 N N . LYS A 1 314 ? 79.851 17.995 157.267 1.00 23.87 314 LYS A N 1
ATOM 2507 C CA . LYS A 1 314 ? 80.819 17.110 156.624 1.00 23.91 314 LYS A CA 1
ATOM 2508 C C . LYS A 1 314 ? 81.889 17.895 155.873 1.00 29.40 314 LYS A C 1
ATOM 2509 O O . LYS A 1 314 ? 83.065 17.526 155.883 1.00 29.86 314 LYS A O 1
ATOM 2523 N N . THR A 1 316 ? 82.696 20.983 156.675 1.00 40.90 316 THR A N 1
ATOM 2524 C CA . THR A 1 316 ? 83.374 21.786 157.688 1.00 45.64 316 THR A CA 1
ATOM 2525 C C . THR A 1 316 ? 84.200 20.976 158.705 1.00 46.94 316 THR A C 1
ATOM 2526 O O . THR A 1 316 ? 85.406 21.175 158.818 1.00 56.47 316 THR A O 1
ATOM 2530 N N . LYS A 1 317 ? 83.563 20.052 159.417 1.00 35.05 317 LYS A N 1
ATOM 2531 C CA . LYS A 1 317 ? 84.225 19.312 160.494 1.00 31.25 317 LYS A CA 1
ATOM 2532 C C . LYS A 1 317 ? 84.575 17.870 160.114 1.00 30.52 317 LYS A C 1
ATOM 2533 O O . LYS A 1 317 ? 85.132 17.132 160.922 1.00 35.76 317 LYS A O 1
ATOM 2539 N N . LYS A 1 318 ? 84.252 17.481 158.884 1.00 27.82 318 LYS A N 1
ATOM 2540 C CA . LYS A 1 318 ? 84.438 16.106 158.431 1.00 28.48 318 LYS A CA 1
ATOM 2541 C C . LYS A 1 318 ? 83.726 15.103 159.325 1.00 29.61 318 LYS A C 1
ATOM 2542 O O . LYS A 1 318 ? 84.236 14.012 159.576 1.00 34.48 318 LYS A O 1
ATOM 2556 N N . SER A 1 320 ? 79.456 13.735 159.974 1.00 25.52 320 SER A N 1
ATOM 2557 C CA . SER A 1 320 ? 78.039 13.850 159.657 1.00 23.62 320 SER A CA 1
ATOM 2558 C C . SER A 1 320 ? 77.294 14.216 160.946 1.00 25.83 320 SER A C 1
ATOM 2559 O O . SER A 1 320 ? 77.894 14.243 162.025 1.00 22.84 320 SER A O 1
ATOM 2562 N N . VAL A 1 321 ? 75.998 14.495 160.849 1.00 21.61 321 VAL A N 1
ATOM 2563 C CA . VAL A 1 321 ? 75.227 14.857 162.039 1.00 19.98 321 VAL A CA 1
ATOM 2564 C C . VAL A 1 321 ? 74.983 13.650 162.948 1.00 24.16 321 VAL A C 1
ATOM 2565 O O . VAL A 1 321 ? 74.917 13.784 164.171 1.00 25.17 321 VAL A O 1
ATOM 2569 N N . LEU A 1 322 ? 74.882 12.463 162.364 1.00 18.72 322 LEU A N 1
ATOM 2570 C CA . LEU A 1 322 ? 74.703 11.274 163.183 1.00 18.13 322 LEU A CA 1
ATOM 2571 C C . LEU A 1 322 ? 75.977 10.942 163.957 1.00 17.66 322 LEU A C 1
ATOM 2572 O O . LEU A 1 322 ? 75.917 10.480 165.082 1.00 18.03 322 LEU A O 1
ATOM 2577 N N . GLN A 1 323 ? 77.128 11.195 163.351 1.00 21.23 323 GLN A N 1
ATOM 2578 C CA . GLN A 1 323 ? 78.388 10.969 164.018 1.00 18.13 323 GLN A CA 1
ATOM 2579 C C . GLN A 1 323 ? 78.554 11.928 165.172 1.00 19.11 323 GLN A C 1
ATOM 2580 O O . GLN A 1 323 ? 79.131 11.581 166.204 1.00 20.83 323 GLN A O 1
ATOM 2594 N N . LEU A 1 325 ? 76.206 13.158 167.003 1.00 26.51 325 LEU A N 1
ATOM 2595 C CA . LEU A 1 325 ? 75.318 12.719 168.089 1.00 26.97 325 LEU A CA 1
ATOM 2596 C C . LEU A 1 325 ? 75.931 11.613 168.948 1.00 25.75 325 LEU A C 1
ATOM 2597 O O . LEU A 1 325 ? 75.691 11.562 170.157 1.00 27.15 325 LEU A O 1
ATOM 2602 N N . VAL A 1 326 ? 76.722 10.736 168.334 1.00 16.65 326 VAL A N 1
ATOM 2603 C CA . VAL A 1 326 ? 77.299 9.614 169.067 1.00 16.40 326 VAL A CA 1
ATOM 2604 C C . VAL A 1 326 ? 78.701 9.929 169.622 1.00 19.18 326 VAL A C 1
ATOM 2605 O O . VAL A 1 326 ? 79.163 9.283 170.557 1.00 19.36 326 VAL A O 1
ATOM 2609 N N . TYR A 1 327 ? 79.347 10.935 169.040 1.00 20.14 327 TYR A N 1
ATOM 2610 C CA . TYR A 1 327 ? 80.685 11.405 169.425 1.00 22.57 327 TYR A CA 1
ATOM 2611 C C . TYR A 1 327 ? 80.947 11.633 170.930 1.00 23.51 327 TYR A C 1
ATOM 2612 O O . TYR A 1 327 ? 81.999 11.225 171.429 1.00 18.55 327 TYR A O 1
ATOM 2621 N N . PRO A 1 328 ? 80.020 12.310 171.651 1.00 16.36 328 PRO A N 1
ATOM 2622 C CA . PRO A 1 328 ? 80.309 12.586 173.065 1.00 15.68 328 PRO A CA 1
ATOM 2623 C C . PRO A 1 328 ? 80.440 11.306 173.892 1.00 21.21 328 PRO A C 1
ATOM 2624 O O . PRO A 1 328 ? 81.043 11.310 174.972 1.00 20.76 328 PRO A O 1
ATOM 2628 N N . TYR A 1 329 ? 79.910 10.209 173.368 1.00 19.23 329 TYR A N 1
ATOM 2629 C CA . TYR A 1 329 ? 79.971 8.943 174.080 1.00 18.38 329 TYR A CA 1
ATOM 2630 C C . TYR A 1 329 ? 81.417 8.478 174.290 1.00 21.65 329 TYR A C 1
ATOM 2631 O O . TYR A 1 329 ? 81.703 7.752 175.243 1.00 20.80 329 TYR A O 1
ATOM 2640 N N . PHE A 1 330 ? 82.329 8.931 173.428 1.00 18.26 330 PHE A N 1
ATOM 2641 C CA . PHE A 1 330 ? 83.728 8.481 173.466 1.00 16.15 330 PHE A CA 1
ATOM 2642 C C . PHE A 1 330 ? 84.719 9.535 173.935 1.00 16.27 330 PHE A C 1
ATOM 2643 O O . PHE A 1 330 ? 85.920 9.300 173.911 1.00 16.70 330 PHE A O 1
ATOM 2651 N N . ARG A 1 331 ? 84.220 10.699 174.343 1.00 16.73 331 ARG A N 1
ATOM 2652 C CA . ARG A 1 331 ? 85.072 11.800 174.795 1.00 16.44 331 ARG A CA 1
ATOM 2653 C C . ARG A 1 331 ? 86.110 11.386 175.863 1.00 21.70 331 ARG A C 1
ATOM 2654 O O . ARG A 1 331 ? 87.273 11.782 175.771 1.00 24.21 331 ARG A O 1
ATOM 2662 N N . VAL A 1 332 ? 85.711 10.586 176.853 1.00 16.18 332 VAL A N 1
ATOM 2663 C CA . VAL A 1 332 ? 86.639 10.223 177.940 1.00 23.30 332 VAL A CA 1
ATOM 2664 C C . VAL A 1 332 ? 87.950 9.591 177.453 1.00 24.79 332 VAL A C 1
ATOM 2665 O O . VAL A 1 332 ? 89.013 9.837 178.030 1.00 21.90 332 VAL A O 1
ATOM 2669 N N . ARG A 1 333 ? 87.874 8.819 176.369 1.00 28.33 333 ARG A N 1
ATOM 2670 C CA . ARG A 1 333 ? 89.055 8.194 175.774 1.00 26.37 333 ARG A CA 1
ATOM 2671 C C . ARG A 1 333 ? 90.128 9.204 175.406 1.00 24.95 333 ARG A C 1
ATOM 2672 O O . ARG A 1 333 ? 91.319 8.938 175.552 1.00 25.06 333 ARG A O 1
ATOM 2680 N N . THR A 1 334 ? 89.693 10.346 174.886 1.00 19.07 334 THR A N 1
ATOM 2681 C CA . THR A 1 334 ? 90.602 11.422 174.532 1.00 22.31 334 THR A CA 1
ATOM 2682 C C . THR A 1 334 ? 91.330 11.918 175.777 1.00 20.10 334 THR A C 1
ATOM 2683 O O . THR A 1 334 ? 92.531 12.177 175.745 1.00 22.66 334 THR A O 1
ATOM 2687 N N . TYR A 1 335 ? 90.595 12.075 176.870 1.00 20.02 335 TYR A N 1
ATOM 2688 C CA . TYR A 1 335 ? 91.213 12.543 178.110 1.00 21.16 335 TYR A CA 1
ATOM 2689 C C . TYR A 1 335 ? 92.194 11.506 178.665 1.00 21.34 335 TYR A C 1
ATOM 2690 O O . TYR A 1 335 ? 93.271 11.858 179.144 1.00 21.44 335 TYR A O 1
ATOM 2699 N N . GLN A 1 336 ? 91.835 10.230 178.566 1.00 19.00 336 GLN A N 1
ATOM 2700 C CA . GLN A 1 336 ? 92.743 9.162 178.982 1.00 19.77 336 GLN A CA 1
ATOM 2701 C C . GLN A 1 336 ? 94.032 9.167 178.145 1.00 20.76 336 GLN A C 1
ATOM 2702 O O . GLN A 1 336 ? 95.122 9.025 178.682 1.00 27.20 336 GLN A O 1
ATOM 2708 N N . ALA A 1 337 ? 93.905 9.355 176.831 1.00 20.77 337 ALA A N 1
ATOM 2709 C CA . ALA A 1 337 ? 95.077 9.450 175.958 1.00 22.02 337 ALA A CA 1
ATOM 2710 C C . ALA A 1 337 ? 95.966 10.643 176.327 1.00 27.33 337 ALA A C 1
ATOM 2711 O O . ALA A 1 337 ? 97.189 10.519 176.375 1.00 27.84 337 ALA A O 1
ATOM 2713 N N . TYR A 1 338 ? 95.361 11.797 176.599 1.00 21.59 338 TYR A N 1
ATOM 2714 C CA . TYR A 1 338 ? 96.157 12.935 177.060 1.00 24.82 338 TYR A CA 1
ATOM 2715 C C . TYR A 1 338 ? 96.862 12.658 178.396 1.00 24.01 338 TYR A C 1
ATOM 2716 O O . TYR A 1 338 ? 98.044 12.959 178.560 1.00 29.80 338 TYR A O 1
ATOM 2725 N N . VAL A 1 339 ? 96.141 12.077 179.343 1.00 24.78 339 VAL A N 1
ATOM 2726 C CA . VAL A 1 339 ? 96.708 11.845 180.669 1.00 25.25 339 VAL A CA 1
ATOM 2727 C C . VAL A 1 339 ? 97.891 10.883 180.614 1.00 29.82 339 VAL A C 1
ATOM 2728 O O . VAL A 1 339 ? 98.880 11.078 181.321 1.00 28.67 339 VAL A O 1
ATOM 2732 N N . ASP A 1 340 ? 97.800 9.868 179.757 1.00 23.59 340 ASP A N 1
ATOM 2733 C CA . ASP A 1 340 ? 98.906 8.942 179.572 1.00 33.81 340 ASP A CA 1
ATOM 2734 C C . ASP A 1 340 ? 100.119 9.666 179.013 1.00 26.01 340 ASP A C 1
ATOM 2735 O O . ASP A 1 340 ? 101.248 9.401 179.425 1.00 29.97 340 ASP A O 1
ATOM 2740 N N . ASP A 1 341 ? 99.886 10.593 178.091 1.00 25.69 341 ASP A N 1
ATOM 2741 C CA . ASP A 1 341 ? 100.970 11.418 177.568 1.00 26.79 341 ASP A CA 1
ATOM 2742 C C . ASP A 1 341 ? 101.538 12.440 178.560 1.00 30.66 341 ASP A C 1
ATOM 2743 O O . ASP A 1 341 ? 102.752 12.632 178.604 1.00 31.40 341 ASP A O 1
ATOM 2748 N N . PHE A 1 342 ? 100.683 13.093 179.349 1.00 25.94 342 PHE A N 1
ATOM 2749 C CA . PHE A 1 342 ? 101.191 13.989 180.388 1.00 26.23 342 PHE A CA 1
ATOM 2750 C C . PHE A 1 342 ? 102.086 13.237 181.375 1.00 27.13 342 PHE A C 1
ATOM 2751 O O . PHE A 1 342 ? 103.154 13.722 181.748 1.00 28.23 342 PHE A O 1
ATOM 2759 N N . ILE A 1 343 ? 101.645 12.046 181.776 1.00 26.79 343 ILE A N 1
ATOM 2760 C CA . ILE A 1 343 ? 102.388 11.214 182.717 1.00 28.69 343 ILE A CA 1
ATOM 2761 C C . ILE A 1 343 ? 103.774 10.853 182.178 1.00 36.09 343 ILE A C 1
ATOM 2762 O O . ILE A 1 343 ? 104.769 10.843 182.916 1.00 38.44 343 ILE A O 1
ATOM 2767 N N . LYS A 1 344 ? 103.832 10.585 180.877 1.00 37.50 344 LYS A N 1
ATOM 2768 C CA . LYS A 1 344 ? 105.067 10.154 180.235 1.00 38.51 344 LYS A CA 1
ATOM 2769 C C . LYS A 1 344 ? 106.139 11.248 180.209 1.00 33.86 344 LYS A C 1
ATOM 2770 O O . LYS A 1 344 ? 107.329 10.966 180.326 1.00 35.47 344 LYS A O 1
ATOM 2776 N N . ILE A 1 345 ? 105.727 12.498 180.058 1.00 36.35 345 ILE A N 1
ATOM 2777 C CA . ILE A 1 345 ? 106.699 13.586 179.989 1.00 39.36 345 ILE A CA 1
ATOM 2778 C C . ILE A 1 345 ? 106.878 14.317 181.333 1.00 40.31 345 ILE A C 1
ATOM 2779 O O . ILE A 1 345 ? 107.690 15.236 181.459 1.00 42.34 345 ILE A O 1
ATOM 2784 N N . THR A 1 346 ? 106.122 13.896 182.339 1.00 42.00 346 THR A N 1
ATOM 2785 C CA . THR A 1 346 ? 106.264 14.455 183.685 1.00 41.56 346 THR A CA 1
ATOM 2786 C C . THR A 1 346 ? 107.373 13.720 184.450 1.00 43.62 346 THR A C 1
ATOM 2787 O O . THR A 1 346 ? 107.504 12.500 184.355 1.00 43.10 346 THR A O 1
ATOM 2791 N N . LYS A 1 347 ? 108.181 14.482 185.180 1.00 56.09 347 LYS A N 1
ATOM 2792 C CA . LYS A 1 347 ? 109.262 13.941 186.000 1.00 64.32 347 LYS A CA 1
ATOM 2793 C C . LYS A 1 347 ? 108.790 12.758 186.837 1.00 64.06 347 LYS A C 1
ATOM 2794 O O . LYS A 1 347 ? 107.787 12.852 187.538 1.00 61.15 347 LYS A O 1
ATOM 2800 N N . LYS A 1 348 ? 109.505 11.641 186.728 1.00 65.64 348 LYS A N 1
ATOM 2801 C CA . LYS A 1 348 ? 109.184 10.423 187.466 1.00 68.61 348 LYS A CA 1
ATOM 2802 C C . LYS A 1 348 ? 109.067 10.681 188.963 1.00 71.42 348 LYS A C 1
ATOM 2803 O O . LYS A 1 348 ? 109.778 11.533 189.507 1.00 75.12 348 LYS A O 1
ATOM 2809 N N . ASP A 1 349 ? 108.157 9.957 189.614 1.00 65.95 349 ASP A N 1
ATOM 2810 C CA . ASP A 1 349 ? 108.065 9.930 191.080 1.00 62.63 349 ASP A CA 1
ATOM 2811 C C . ASP A 1 349 ? 107.714 11.271 191.722 1.00 51.28 349 ASP A C 1
ATOM 2812 O O . ASP A 1 349 ? 107.670 11.378 192.941 1.00 44.45 349 ASP A O 1
ATOM 2817 N N . SER A 1 350 ? 107.472 12.292 190.907 1.00 45.16 350 SER A N 1
ATOM 2818 C CA . SER A 1 350 ? 107.224 13.622 191.435 1.00 39.63 350 SER A CA 1
ATOM 2819 C C . SER A 1 350 ? 105.802 13.694 191.987 1.00 35.63 350 SER A C 1
ATOM 2820 O O . SER A 1 350 ? 104.980 12.815 191.720 1.00 31.68 350 SER A O 1
ATOM 2823 N N . GLN A 1 351 ? 105.512 14.748 192.743 1.00 30.65 351 GLN A N 1
ATOM 2824 C CA . GLN A 1 351 ? 104.162 14.974 193.220 1.00 29.12 351 GLN A CA 1
ATOM 2825 C C . GLN A 1 351 ? 103.231 15.203 192.027 1.00 27.93 351 GLN A C 1
ATOM 2826 O O . GLN A 1 351 ? 102.102 14.713 191.997 1.00 26.85 351 GLN A O 1
ATOM 2832 N N . GLU A 1 352 ? 103.721 15.926 191.030 1.00 28.27 352 GLU A N 1
ATOM 2833 C CA . GLU A 1 352 ? 102.898 16.278 189.881 1.00 38.95 352 GLU A CA 1
ATOM 2834 C C . GLU A 1 352 ? 102.440 15.057 189.085 1.00 32.53 352 GLU A C 1
ATOM 2835 O O . GLU A 1 352 ? 101.364 15.076 188.498 1.00 33.29 352 GLU A O 1
ATOM 2841 N N . VAL A 1 353 ? 103.243 13.994 189.086 1.00 31.64 353 VAL A N 1
ATOM 2842 C CA . VAL A 1 353 ? 102.879 12.755 188.390 1.00 27.79 353 VAL A CA 1
ATOM 2843 C C . VAL A 1 353 ? 101.930 11.891 189.238 1.00 27.08 353 VAL A C 1
ATOM 2844 O O . VAL A 1 353 ? 101.152 11.116 188.706 1.00 29.93 353 VAL A O 1
ATOM 2848 N N . LYS A 1 354 ? 101.985 12.023 190.556 1.00 27.66 354 LYS A N 1
ATOM 2849 C CA . LYS A 1 354 ? 101.010 11.336 191.398 1.00 26.59 354 LYS A CA 1
ATOM 2850 C C . LYS A 1 354 ? 99.629 11.969 191.256 1.00 27.47 354 LYS A C 1
ATOM 2851 O O . LYS A 1 354 ? 98.616 11.269 191.330 1.00 27.68 354 LYS A O 1
ATOM 2857 N N . GLU A 1 355 ? 99.583 13.283 191.035 1.00 24.63 355 GLU A N 1
ATOM 2858 C CA . GLU A 1 355 ? 98.304 13.947 190.779 1.00 23.35 355 GLU A CA 1
ATOM 2859 C C . GLU A 1 355 ? 97.677 13.441 189.476 1.00 22.78 355 GLU A C 1
ATOM 2860 O O . GLU A 1 355 ? 96.465 13.261 189.391 1.00 21.86 355 GLU A O 1
ATOM 2866 N N . LEU A 1 356 ? 98.505 13.215 188.463 1.00 24.29 356 LEU A N 1
ATOM 2867 C CA . LEU A 1 356 ? 98.020 12.722 187.173 1.00 23.01 356 LEU A CA 1
ATOM 2868 C C . LEU A 1 356 ? 97.498 11.270 187.246 1.00 22.92 356 LEU A C 1
ATOM 2869 O O . LEU A 1 356 ? 96.480 10.924 186.625 1.00 22.13 356 LEU A O 1
ATOM 2874 N N . GLU A 1 357 ? 98.194 10.417 187.999 1.00 23.84 357 GLU A N 1
ATOM 2875 C CA . GLU A 1 357 ? 97.720 9.048 188.226 1.00 28.38 357 GLU A CA 1
ATOM 2876 C C . GLU A 1 357 ? 96.309 9.049 188.849 1.00 29.13 357 GLU A C 1
ATOM 2877 O O . GLU A 1 357 ? 95.463 8.218 188.514 1.00 28.63 357 GLU A O 1
ATOM 2883 N N . VAL A 1 358 ? 96.070 9.991 189.751 1.00 22.51 358 VAL A N 1
ATOM 2884 C CA . VAL A 1 358 ? 94.751 10.175 190.342 1.00 21.61 358 VAL A CA 1
ATOM 2885 C C . VAL A 1 358 ? 93.736 10.443 189.250 1.00 20.65 358 VAL A C 1
ATOM 2886 O O . VAL A 1 358 ? 92.670 9.820 189.211 1.00 20.19 358 VAL A O 1
ATOM 2890 N N . VAL A 1 359 ? 94.068 11.368 188.355 1.00 20.46 359 VAL A N 1
ATOM 2891 C CA . VAL A 1 359 ? 93.181 11.677 187.242 1.00 19.69 359 VAL A CA 1
ATOM 2892 C C . VAL A 1 359 ? 92.967 10.456 186.352 1.00 19.75 359 VAL A C 1
ATOM 2893 O O . VAL A 1 359 ? 91.865 10.226 185.859 1.00 19.11 359 VAL A O 1
ATOM 2897 N N . HIS A 1 360 ? 94.019 9.668 186.169 1.00 22.60 360 HIS A N 1
ATOM 2898 C CA . HIS A 1 360 ? 93.930 8.423 185.397 1.00 25.00 360 HIS A CA 1
ATOM 2899 C C . HIS A 1 360 ? 92.841 7.490 185.948 1.00 23.66 360 HIS A C 1
ATOM 2900 O O . HIS A 1 360 ? 92.033 6.943 185.191 1.00 22.25 360 HIS A O 1
ATOM 2907 N N . SER A 1 361 ? 92.815 7.338 187.272 1.00 23.13 361 SER A N 1
ATOM 2908 C CA . SER A 1 361 ? 91.786 6.550 187.947 1.00 20.76 361 SER A CA 1
ATOM 2909 C C . SER A 1 361 ? 90.399 7.157 187.775 1.00 19.70 361 SER A C 1
ATOM 2910 O O . SER A 1 361 ? 89.433 6.428 187.527 1.00 19.51 361 SER A O 1
ATOM 2913 N N . GLN A 1 362 ? 90.303 8.476 187.942 1.00 19.15 362 GLN A N 1
ATOM 2914 C CA . GLN A 1 362 ? 89.025 9.157 187.791 1.00 18.31 362 GLN A CA 1
ATOM 2915 C C . GLN A 1 362 ? 88.433 8.871 186.409 1.00 17.91 362 GLN A C 1
ATOM 2916 O O . GLN A 1 362 ? 87.276 8.464 186.304 1.00 17.60 362 GLN A O 1
ATOM 2922 N N . LEU A 1 363 ? 89.227 9.066 185.359 1.00 18.03 363 LEU A N 1
ATOM 2923 C CA . LEU A 1 363 ? 88.743 8.862 183.997 1.00 17.72 363 LEU A CA 1
ATOM 2924 C C . LEU A 1 363 ? 88.340 7.408 183.741 1.00 18.42 363 LEU A C 1
ATOM 2925 O O . LEU A 1 363 ? 87.302 7.149 183.137 1.00 18.69 363 LEU A O 1
ATOM 2930 N N . ALA A 1 364 ? 89.147 6.456 184.209 1.00 18.78 364 ALA A N 1
ATOM 2931 C CA . ALA A 1 364 ? 88.748 5.057 184.123 1.00 19.21 364 ALA A CA 1
ATOM 2932 C C . ALA A 1 364 ? 87.386 4.854 184.807 1.00 21.05 364 ALA A C 1
ATOM 2933 O O . ALA A 1 364 ? 86.571 4.054 184.343 1.00 18.86 364 ALA A O 1
ATOM 2935 N N . ILE A 1 365 ? 87.145 5.577 185.906 1.00 18.62 365 ILE A N 1
ATOM 2936 C CA . ILE A 1 365 ? 85.894 5.443 186.644 1.00 18.44 365 ILE A CA 1
ATOM 2937 C C . ILE A 1 365 ? 84.713 5.995 185.848 1.00 17.70 365 ILE A C 1
ATOM 2938 O O . ILE A 1 365 ? 83.656 5.365 185.785 1.00 17.74 365 ILE A O 1
ATOM 2943 N N . PHE A 1 366 ? 84.890 7.172 185.249 1.00 17.15 366 PHE A N 1
ATOM 2944 C CA . PHE A 1 366 ? 83.839 7.773 184.433 1.00 16.58 366 PHE A CA 1
ATOM 2945 C C . PHE A 1 366 ? 83.426 6.815 183.308 1.00 16.63 366 PHE A C 1
ATOM 2946 O O . PHE A 1 366 ? 82.245 6.656 183.005 1.00 22.80 366 PHE A O 1
ATOM 2954 N N . GLN A 1 367 ? 84.410 6.163 182.709 1.00 20.06 367 GLN A N 1
ATOM 2955 C CA . GLN A 1 367 ? 84.165 5.218 181.621 1.00 17.15 367 GLN A CA 1
ATOM 2956 C C . GLN A 1 367 ? 83.364 4.027 182.140 1.00 17.57 367 GLN A C 1
ATOM 2957 O O . GLN A 1 367 ? 82.403 3.583 181.514 1.00 17.94 367 GLN A O 1
ATOM 2963 N N . GLU A 1 368 ? 83.752 3.524 183.300 1.00 18.11 368 GLU A N 1
ATOM 2964 C CA . GLU A 1 368 ? 83.006 2.444 183.921 1.00 18.68 368 GLU A CA 1
ATOM 2965 C C . GLU A 1 368 ? 81.550 2.796 184.218 1.00 18.33 368 GLU A C 1
ATOM 2966 O O . GLU A 1 368 ? 80.664 1.949 184.052 1.00 18.69 368 GLU A O 1
ATOM 2972 N N . LEU A 1 369 ? 81.306 4.021 184.677 1.00 17.78 369 LEU A N 1
ATOM 2973 C CA . LEU A 1 369 ? 79.954 4.447 185.010 1.00 17.60 369 LEU A CA 1
ATOM 2974 C C . LEU A 1 369 ? 79.102 4.416 183.751 1.00 17.31 369 LEU A C 1
ATOM 2975 O O . LEU A 1 369 ? 77.983 3.894 183.762 1.00 17.60 369 LEU A O 1
ATOM 2980 N N . ILE A 1 370 ? 79.644 4.978 182.672 1.00 16.84 370 ILE A N 1
ATOM 2981 C CA . ILE A 1 370 ? 78.966 4.984 181.385 1.00 16.60 370 ILE A CA 1
ATOM 2982 C C . ILE A 1 370 ? 78.613 3.561 180.952 1.00 17.12 370 ILE A C 1
ATOM 2983 O O . ILE A 1 370 ? 77.474 3.304 180.552 1.00 17.21 370 ILE A O 1
ATOM 2988 N N . ASN A 1 371 ? 79.561 2.637 181.079 1.00 17.59 371 ASN A N 1
ATOM 2989 C CA . ASN A 1 371 ? 79.305 1.228 180.726 1.00 18.37 371 ASN A CA 1
ATOM 2990 C C . ASN A 1 371 ? 78.142 0.553 181.477 1.00 20.84 371 ASN A C 1
ATOM 2991 O O . ASN A 1 371 ? 77.519 -0.378 180.963 1.00 19.29 371 ASN A O 1
ATOM 2996 N N . THR A 1 372 ? 77.830 1.025 182.684 1.00 24.79 372 THR A N 1
ATOM 2997 C CA . THR A 1 372 ? 76.774 0.381 183.465 1.00 19.54 372 THR A CA 1
ATOM 2998 C C . THR A 1 372 ? 75.372 0.743 182.960 1.00 21.29 372 THR A C 1
ATOM 2999 O O . THR A 1 372 ? 74.410 0.061 183.274 1.00 21.67 372 THR A O 1
ATOM 3003 N N . TYR A 1 373 ? 75.230 1.827 182.211 1.00 18.58 373 TYR A N 1
ATOM 3004 C CA . TYR A 1 373 ? 73.896 2.187 181.766 1.00 18.58 373 TYR A CA 1
ATOM 3005 C C . TYR A 1 373 ? 73.758 2.273 180.255 1.00 18.22 373 TYR A C 1
ATOM 3006 O O . TYR A 1 373 ? 72.766 2.775 179.759 1.00 20.97 373 TYR A O 1
ATOM 3015 N N . SER A 1 374 ? 74.757 1.793 179.532 1.00 19.74 374 SER A N 1
ATOM 3016 C CA . SER A 1 374 ? 74.680 1.770 178.072 1.00 24.57 374 SER A CA 1
ATOM 3017 C C . SER A 1 374 ? 75.215 0.448 177.526 1.00 25.30 374 SER A C 1
ATOM 3018 O O . SER A 1 374 ? 75.793 -0.360 178.262 1.00 23.22 374 SER A O 1
ATOM 3021 N N . ASP A 1 375 ? 74.989 0.221 176.238 1.00 27.71 375 ASP A N 1
ATOM 3022 C CA . ASP A 1 375 ? 75.466 -0.977 175.569 1.00 28.15 375 ASP A CA 1
ATOM 3023 C C . ASP A 1 375 ? 76.620 -0.552 174.693 1.00 24.88 375 ASP A C 1
ATOM 3024 O O . ASP A 1 375 ? 76.409 -0.054 173.593 1.00 31.91 375 ASP A O 1
ATOM 3029 N N . ILE A 1 376 ? 77.837 -0.749 175.176 1.00 22.49 376 ILE A N 1
ATOM 3030 C CA . ILE A 1 376 ? 79.026 -0.235 174.496 1.00 27.23 376 ILE A CA 1
ATOM 3031 C C . ILE A 1 376 ? 79.181 -0.810 173.089 1.00 29.64 376 ILE A C 1
ATOM 3032 O O . ILE A 1 376 ? 79.446 -0.079 172.133 1.00 30.34 376 ILE A O 1
ATOM 3037 N N . ASN A 1 377 ? 79.001 -2.119 172.961 1.00 31.11 377 ASN A N 1
ATOM 3038 C CA . ASN A 1 377 ? 79.127 -2.762 171.661 1.00 30.21 377 ASN A CA 1
ATOM 3039 C C . ASN A 1 377 ? 78.128 -2.258 170.621 1.00 24.58 377 ASN A C 1
ATOM 3040 O O . ASN A 1 377 ? 78.498 -2.013 169.478 1.00 26.28 377 ASN A O 1
ATOM 3045 N N . LYS A 1 378 ? 76.878 -2.079 171.031 1.00 19.81 378 LYS A N 1
ATOM 3046 C CA . LYS A 1 378 ? 75.833 -1.623 170.136 1.00 22.34 378 LYS A CA 1
ATOM 3047 C C . LYS A 1 378 ? 76.187 -0.236 169.632 1.00 30.10 378 LYS A C 1
ATOM 3048 O O . LYS A 1 378 ? 76.103 0.051 168.427 1.00 28.58 378 LYS A O 1
ATOM 3054 N N . ILE A 1 379 ? 76.621 0.609 170.564 1.00 29.24 379 ILE A N 1
ATOM 3055 C CA . ILE A 1 379 ? 76.975 1.989 170.255 1.00 26.69 379 ILE A CA 1
ATOM 3056 C C . ILE A 1 379 ? 78.253 2.092 169.416 1.00 27.83 379 ILE A C 1
ATOM 3057 O O . ILE A 1 379 ? 78.316 2.897 168.487 1.00 24.17 379 ILE A O 1
ATOM 3062 N N . GLU A 1 380 ? 79.262 1.281 169.740 1.00 23.17 380 GLU A N 1
ATOM 3063 C CA . GLU A 1 380 ? 80.487 1.237 168.935 1.00 25.30 380 GLU A CA 1
ATOM 3064 C C . GLU A 1 380 ? 80.242 0.724 167.515 1.00 22.02 380 GLU A C 1
ATOM 3065 O O . GLU A 1 380 ? 80.842 1.218 166.566 1.00 20.41 380 GLU A O 1
ATOM 3071 N N . ARG A 1 381 ? 79.365 -0.265 167.374 1.00 18.58 381 ARG A N 1
ATOM 3072 C CA . ARG A 1 381 ? 78.993 -0.765 166.059 1.00 18.94 381 ARG A CA 1
ATOM 3073 C C . ARG A 1 381 ? 78.307 0.318 165.204 1.00 18.51 381 ARG A C 1
ATOM 3074 O O . ARG A 1 381 ? 78.610 0.474 164.015 1.00 19.43 381 ARG A O 1
ATOM 3082 N N . ILE A 1 382 ? 77.406 1.075 165.816 1.00 20.05 382 ILE A N 1
ATOM 3083 C CA . ILE A 1 382 ? 76.781 2.207 165.136 1.00 21.14 382 ILE A CA 1
ATOM 3084 C C . ILE A 1 382 ? 77.865 3.206 164.708 1.00 18.66 382 ILE A C 1
ATOM 3085 O O . ILE A 1 382 ? 77.996 3.521 163.526 1.00 20.95 382 ILE A O 1
ATOM 3090 N N . SER A 1 383 ? 78.675 3.652 165.664 1.00 17.40 383 SER A N 1
ATOM 3091 C CA . SER A 1 383 ? 79.801 4.547 165.385 1.00 20.15 383 SER A CA 1
ATOM 3092 C C . SER A 1 383 ? 80.747 4.100 164.257 1.00 23.01 383 SER A C 1
ATOM 3093 O O . SER A 1 383 ? 81.166 4.920 163.434 1.00 18.19 383 SER A O 1
ATOM 3096 N N . ASP A 1 384 ? 81.095 2.814 164.231 1.00 26.00 384 ASP A N 1
ATOM 3097 C CA . ASP A 1 384 ? 81.875 2.251 163.124 1.00 24.64 384 ASP A CA 1
ATOM 3098 C C . ASP A 1 384 ? 81.102 2.289 161.793 1.00 27.13 384 ASP A C 1
ATOM 3099 O O . ASP A 1 384 ? 81.671 2.548 160.726 1.00 27.74 384 ASP A O 1
ATOM 3104 N N . ALA A 1 385 ? 79.806 2.009 161.854 1.00 22.62 385 ALA A N 1
ATOM 3105 C CA . ALA A 1 385 ? 78.999 2.009 160.646 1.00 24.67 385 ALA A CA 1
ATOM 3106 C C . ALA A 1 385 ? 78.997 3.414 160.050 1.00 24.06 385 ALA A C 1
ATOM 3107 O O . ALA A 1 385 ? 79.146 3.575 158.834 1.00 19.64 385 ALA A O 1
ATOM 3109 N N . LEU A 1 386 ? 78.890 4.431 160.909 1.00 21.70 386 LEU A N 1
ATOM 3110 C CA . LEU A 1 386 ? 78.863 5.818 160.437 1.00 21.38 386 LEU A CA 1
ATOM 3111 C C . LEU A 1 386 ? 80.183 6.274 159.808 1.00 21.99 386 LEU A C 1
ATOM 3112 O O . LEU A 1 386 ? 80.172 7.045 158.844 1.00 20.00 386 LEU A O 1
ATOM 3117 N N . LYS A 1 387 ? 81.314 5.816 160.347 1.00 25.24 387 LYS A N 1
ATOM 3118 C CA . LYS A 1 387 ? 82.609 6.181 159.770 1.00 24.51 387 LYS A CA 1
ATOM 3119 C C . LYS A 1 387 ? 82.784 5.548 158.394 1.00 27.92 387 LYS A C 1
ATOM 3120 O O . LYS A 1 387 ? 83.245 6.202 157.465 1.00 28.73 387 LYS A O 1
ATOM 3126 N N . LEU A 1 388 ? 82.420 4.274 158.269 1.00 22.30 388 LEU A N 1
ATOM 3127 C CA . LEU A 1 388 ? 82.537 3.579 156.983 1.00 21.35 388 LEU A CA 1
ATOM 3128 C C . LEU A 1 388 ? 81.664 4.203 155.883 1.00 21.49 388 LEU A C 1
ATOM 3129 O O . LEU A 1 388 ? 82.067 4.258 154.716 1.00 22.23 388 LEU A O 1
ATOM 3134 N N . LEU A 1 389 ? 80.470 4.655 156.255 1.00 20.91 389 LEU A N 1
ATOM 3135 C CA . LEU A 1 389 ? 79.510 5.199 155.298 1.00 21.12 389 LEU A CA 1
ATOM 3136 C C . LEU A 1 389 ? 79.549 6.725 155.238 1.00 21.19 389 LEU A C 1
ATOM 3137 O O . LEU A 1 389 ? 78.627 7.356 154.720 1.00 21.35 389 LEU A O 1
ATOM 3142 N N . PHE A 1 390 ? 80.614 7.314 155.776 1.00 21.20 390 PHE A N 1
ATOM 3143 C CA . PHE A 1 390 ? 80.812 8.752 155.685 1.00 21.46 390 PHE A CA 1
ATOM 3144 C C . PHE A 1 390 ? 80.671 9.329 154.262 1.00 25.99 390 PHE A C 1
ATOM 3145 O O . PHE A 1 390 ? 80.171 10.436 154.120 1.00 24.01 390 PHE A O 1
ATOM 3153 N N . PRO A 1 391 ? 81.110 8.597 153.210 1.00 25.60 391 PRO A N 1
ATOM 3154 C CA . PRO A 1 391 ? 80.940 9.198 151.882 1.00 23.90 391 PRO A CA 1
ATOM 3155 C C . PRO A 1 391 ? 79.492 9.361 151.443 1.00 23.86 391 PRO A C 1
ATOM 3156 O O . PRO A 1 391 ? 79.253 10.080 150.477 1.00 24.67 391 PRO A O 1
ATOM 3160 N N . PHE A 1 392 ? 78.548 8.726 152.129 1.00 23.08 392 PHE A N 1
ATOM 3161 C CA . PHE A 1 392 ? 77.172 8.732 151.645 1.00 23.68 392 PHE A CA 1
ATOM 3162 C C . PHE A 1 392 ? 76.297 9.822 152.295 1.00 28.22 392 PHE A C 1
ATOM 3163 O O . PHE A 1 392 ? 76.469 10.172 153.471 1.00 28.01 392 PHE A O 1
ATOM 3171 N N . SER A 1 393 ? 75.379 10.374 151.510 1.00 23.65 393 SER A N 1
ATOM 3172 C CA . SER A 1 393 ? 74.519 11.448 151.979 1.00 24.08 393 SER A CA 1
ATOM 3173 C C . SER A 1 393 ? 73.582 10.934 153.049 1.00 22.97 393 SER A C 1
ATOM 3174 O O . SER A 1 393 ? 73.329 9.735 153.130 1.00 22.57 393 SER A O 1
ATOM 3177 N N . PHE A 1 394 ? 73.064 11.850 153.861 1.00 22.90 394 PHE A N 1
ATOM 3178 C CA . PHE A 1 394 ? 72.135 11.496 154.927 1.00 22.32 394 PHE A CA 1
ATOM 3179 C C . PHE A 1 394 ? 70.917 10.762 154.374 1.00 22.63 394 PHE A C 1
ATOM 3180 O O . PHE A 1 394 ? 70.480 9.769 154.946 1.00 26.14 394 PHE A O 1
ATOM 3188 N N . THR A 1 395 ? 70.389 11.236 153.245 1.00 30.36 395 THR A N 1
ATOM 3189 C CA . THR A 1 395 ? 69.208 10.623 152.623 1.00 27.72 395 THR A CA 1
ATOM 3190 C C . THR A 1 395 ? 69.425 9.153 152.301 1.00 27.14 395 THR A C 1
ATOM 3191 O O . THR A 1 395 ? 68.549 8.324 152.525 1.00 30.89 395 THR A O 1
ATOM 3195 N N . SER A 1 396 ? 70.599 8.842 151.764 1.00 29.39 396 SER A N 1
ATOM 3196 C CA . SER A 1 396 ? 70.979 7.465 151.460 1.00 23.31 396 SER A CA 1
ATOM 3197 C C . SER A 1 396 ? 71.161 6.569 152.688 1.00 23.05 396 SER A C 1
ATOM 3198 O O . SER A 1 396 ? 70.777 5.407 152.647 1.00 27.33 396 SER A O 1
ATOM 3201 N N . ILE A 1 397 ? 71.760 7.079 153.767 1.00 21.84 397 ILE A N 1
ATOM 3202 C CA . ILE A 1 397 ? 72.053 6.212 154.931 1.00 21.11 397 ILE A CA 1
ATOM 3203 C C . ILE A 1 397 ? 70.945 6.119 155.978 1.00 20.84 397 ILE A C 1
ATOM 3204 O O . ILE A 1 397 ? 70.927 5.174 156.756 1.00 24.61 397 ILE A O 1
ATOM 3217 N N . PRO A 1 399 ? 67.717 5.177 156.369 1.00 28.19 399 PRO A N 1
ATOM 3218 C CA . PRO A 1 399 ? 66.987 3.949 156.712 1.00 24.26 399 PRO A CA 1
ATOM 3219 C C . PRO A 1 399 ? 67.865 2.939 157.449 1.00 27.12 399 PRO A C 1
ATOM 3220 O O . PRO A 1 399 ? 67.339 2.088 158.157 1.00 26.97 399 PRO A O 1
ATOM 3224 N N . LEU A 1 400 ? 69.182 3.028 157.279 1.00 20.80 400 LEU A N 1
ATOM 3225 C CA . LEU A 1 400 ? 70.078 2.075 157.896 1.00 20.45 400 LEU A CA 1
ATOM 3226 C C . LEU A 1 400 ? 70.212 2.355 159.387 1.00 28.05 400 LEU A C 1
ATOM 3227 O O . LEU A 1 400 ? 70.488 1.449 160.166 1.00 25.67 400 LEU A O 1
ATOM 3232 N N . PHE A 1 401 ? 70.005 3.605 159.792 1.00 28.02 401 PHE A N 1
ATOM 3233 C CA . PHE A 1 401 ? 70.236 3.968 161.184 1.00 24.40 401 PHE A CA 1
ATOM 3234 C C . PHE A 1 401 ? 68.962 4.348 161.938 1.00 27.77 401 PHE A C 1
ATOM 3235 O O . PHE A 1 401 ? 69.021 4.939 163.021 1.00 32.70 401 PHE A O 1
ATOM 3243 N N . GLU A 1 402 ? 67.818 3.976 161.371 1.00 24.99 402 GLU A N 1
ATOM 3244 C CA . GLU A 1 402 ? 66.522 4.234 161.988 1.00 30.23 402 GLU A CA 1
ATOM 3245 C C . GLU A 1 402 ? 66.235 3.264 163.136 1.00 29.69 402 GLU A C 1
ATOM 3246 O O . GLU A 1 402 ? 65.249 3.414 163.863 1.00 27.87 402 GLU A O 1
ATOM 3252 N N . GLY A 1 403 ? 67.091 2.260 163.274 1.00 32.07 403 GLY A N 1
ATOM 3253 C CA . GLY A 1 403 ? 67.059 1.356 164.413 1.00 31.80 403 GLY A CA 1
ATOM 3254 C C . GLY A 1 403 ? 68.476 0.928 164.761 1.00 33.89 403 GLY A C 1
ATOM 3255 O O . GLY A 1 403 ? 69.446 1.485 164.241 1.00 32.50 403 GLY A O 1
ATOM 3256 N N . LYS A 1 404 ? 68.614 -0.058 165.640 1.00 33.74 404 LYS A N 1
ATOM 3257 C CA . LYS A 1 404 ? 69.946 -0.534 165.995 1.00 29.89 404 LYS A CA 1
ATOM 3258 C C . LYS A 1 404 ? 70.634 -1.085 164.748 1.00 26.55 404 LYS A C 1
ATOM 3259 O O . LYS A 1 404 ? 69.981 -1.676 163.880 1.00 29.93 404 LYS A O 1
ATOM 3265 N N . ASN A 1 405 ? 71.941 -0.869 164.639 1.00 25.20 405 ASN A N 1
ATOM 3266 C CA . ASN A 1 405 ? 72.631 -1.182 163.395 1.00 26.46 405 ASN A CA 1
ATOM 3267 C C . ASN A 1 405 ? 74.117 -1.416 163.576 1.00 27.32 405 ASN A C 1
ATOM 3268 O O . ASN A 1 405 ? 74.700 -0.995 164.573 1.00 34.11 405 ASN A O 1
ATOM 3273 N N . GLY A 1 406 ? 74.716 -2.099 162.603 1.00 22.71 406 GLY A N 1
ATOM 3274 C CA . GLY A 1 406 ? 76.135 -2.397 162.616 1.00 22.03 406 GLY A CA 1
ATOM 3275 C C . GLY A 1 406 ? 76.523 -3.104 161.336 1.00 24.64 406 GLY A C 1
ATOM 3276 O O . GLY A 1 406 ? 75.673 -3.667 160.654 1.00 25.31 406 GLY A O 1
ATOM 3277 N N . ILE A 1 407 ? 77.806 -3.083 161.004 1.00 20.89 407 ILE A N 1
ATOM 3278 C CA . ILE A 1 407 ? 78.295 -3.816 159.847 1.00 25.80 407 ILE A CA 1
ATOM 3279 C C . ILE A 1 407 ? 78.339 -5.300 160.161 1.00 24.62 407 ILE A C 1
ATOM 3280 O O . ILE A 1 407 ? 78.934 -5.696 161.147 1.00 31.16 407 ILE A O 1
ATOM 3285 N N . CYS A 1 408 ? 77.721 -6.125 159.329 1.00 26.74 408 CYS A N 1
ATOM 3286 C CA . CYS A 1 408 ? 77.732 -7.567 159.566 1.00 31.06 408 CYS A CA 1
ATOM 3287 C C . CYS A 1 408 ? 78.666 -8.337 158.639 1.00 29.11 408 CYS A C 1
ATOM 3288 O O . CYS A 1 408 ? 79.015 -9.482 158.919 1.00 36.70 408 CYS A O 1
ATOM 3291 N N . GLY A 1 409 ? 79.078 -7.713 157.543 1.00 25.94 409 GLY A N 1
ATOM 3292 C CA . GLY A 1 409 ? 79.951 -8.380 156.601 1.00 28.59 409 GLY A CA 1
ATOM 3293 C C . GLY A 1 409 ? 80.329 -7.522 155.415 1.00 33.97 409 GLY A C 1
ATOM 3294 O O . GLY A 1 409 ? 79.521 -6.740 154.909 1.00 36.37 409 GLY A O 1
ATOM 3295 N N . ILE A 1 410 ? 81.575 -7.662 154.976 1.00 31.34 410 ILE A N 1
ATOM 3296 C CA . ILE A 1 410 ? 82.074 -6.893 153.849 1.00 32.75 410 ILE A CA 1
ATOM 3297 C C . ILE A 1 410 ? 82.781 -7.811 152.865 1.00 35.44 410 ILE A C 1
ATOM 3298 O O . ILE A 1 410 ? 83.536 -8.700 153.257 1.00 34.48 410 ILE A O 1
ATOM 3303 N N . ALA A 1 411 ? 82.512 -7.601 151.585 1.00 28.40 411 ALA A N 1
ATOM 3304 C CA . ALA A 1 411 ? 83.169 -8.347 150.531 1.00 29.75 411 ALA A CA 1
ATOM 3305 C C . ALA A 1 411 ? 83.301 -7.450 149.314 1.00 29.84 411 ALA A C 1
ATOM 3306 O O . ALA A 1 411 ? 82.363 -6.758 148.943 1.00 29.12 411 ALA A O 1
ATOM 3308 N N . SER A 1 412 ? 84.473 -7.433 148.700 1.00 32.54 412 SER A N 1
ATOM 3309 C CA . SER A 1 412 ? 84.605 -6.721 147.445 1.00 35.95 412 SER A CA 1
ATOM 3310 C C . SER A 1 412 ? 84.086 -7.641 146.344 1.00 39.12 412 SER A C 1
ATOM 3311 O O . SER A 1 412 ? 84.282 -8.855 146.385 1.00 42.10 412 SER A O 1
ATOM 3314 N N . LEU A 1 413 ? 83.391 -7.066 145.379 1.00 37.69 413 LEU A N 1
ATOM 3315 C CA . LEU A 1 413 ? 82.697 -7.867 144.398 1.00 33.90 413 LEU A CA 1
ATOM 3316 C C . LEU A 1 413 ? 83.429 -7.881 143.076 1.00 41.59 413 LEU A C 1
ATOM 3317 O O . LEU A 1 413 ? 84.017 -6.877 142.656 1.00 34.07 413 LEU A O 1
ATOM 3322 N N . ASP A 1 414 ? 83.353 -9.044 142.436 1.00 47.36 414 ASP A N 1
ATOM 3323 C CA . ASP A 1 414 ? 83.942 -9.331 141.148 1.00 49.28 414 ASP A CA 1
ATOM 3324 C C . ASP A 1 414 ? 82.843 -9.241 140.095 1.00 49.74 414 ASP A C 1
ATOM 3325 O O . ASP A 1 414 ? 83.071 -8.807 138.960 1.00 50.14 414 ASP A O 1
ATOM 3330 N N . ARG A 1 415 ? 81.648 -9.684 140.484 1.00 38.54 415 ARG A N 1
ATOM 3331 C CA . ARG A 1 415 ? 80.490 -9.685 139.602 1.00 39.42 415 ARG A CA 1
ATOM 3332 C C . ARG A 1 415 ? 79.250 -9.174 140.318 1.00 34.36 415 ARG A C 1
ATOM 3333 O O . ARG A 1 415 ? 79.137 -9.270 141.540 1.00 33.53 415 ARG A O 1
ATOM 3341 N N . PHE A 1 416 ? 78.322 -8.623 139.542 1.00 34.23 416 PHE A N 1
ATOM 3342 C CA . PHE A 1 416 ? 77.060 -8.145 140.081 1.00 33.14 416 PHE A CA 1
ATOM 3343 C C . PHE A 1 416 ? 76.031 -8.148 138.970 1.00 33.63 416 PHE A C 1
ATOM 3344 O O . PHE A 1 416 ? 76.360 -7.867 137.823 1.00 34.74 416 PHE A O 1
ATOM 3352 N N . ASP A 1 417 ? 74.785 -8.464 139.303 1.00 33.23 417 ASP A N 1
ATOM 3353 C CA . ASP A 1 417 ? 73.718 -8.400 138.313 1.00 33.69 417 ASP A CA 1
ATOM 3354 C C . ASP A 1 417 ? 72.365 -8.270 138.982 1.00 32.98 417 ASP A C 1
ATOM 3355 O O . ASP A 1 417 ? 72.208 -8.611 140.152 1.00 32.34 417 ASP A O 1
ATOM 3360 N N . LYS A 1 418 ? 71.393 -7.766 138.231 1.00 34.98 418 LYS A N 1
ATOM 3361 C CA . LYS A 1 418 ? 70.009 -7.697 138.679 1.00 37.83 418 LYS A CA 1
ATOM 3362 C C . LYS A 1 418 ? 69.123 -8.343 137.627 1.00 43.40 418 LYS A C 1
ATOM 3363 O O . LYS A 1 418 ? 68.946 -7.799 136.534 1.00 49.62 418 LYS A O 1
ATOM 3369 N N . THR A 1 419 ? 68.576 -9.507 137.949 1.00 35.62 419 THR A N 1
ATOM 3370 C CA . THR A 1 419 ? 67.658 -10.188 137.048 1.00 35.26 419 THR A CA 1
ATOM 3371 C C . THR A 1 419 ? 66.252 -10.160 137.647 1.00 36.36 419 THR A C 1
ATOM 3372 O O . THR A 1 419 ? 66.033 -9.538 138.694 1.00 34.14 419 THR A O 1
ATOM 3376 N N . ASP A 1 420 ? 65.303 -10.817 136.979 1.00 36.02 420 ASP A N 1
ATOM 3377 C CA . ASP A 1 420 ? 63.968 -11.003 137.539 1.00 36.12 420 ASP A CA 1
ATOM 3378 C C . ASP A 1 420 ? 64.098 -11.910 138.750 1.00 37.99 420 ASP A C 1
ATOM 3379 O O . ASP A 1 420 ? 65.019 -12.725 138.829 1.00 36.03 420 ASP A O 1
ATOM 3384 N N . ILE A 1 421 ? 63.173 -11.762 139.692 1.00 35.52 421 ILE A N 1
ATOM 3385 C CA . ILE A 1 421 ? 63.132 -12.612 140.871 1.00 35.42 421 ILE A CA 1
ATOM 3386 C C . ILE A 1 421 ? 63.003 -14.077 140.429 1.00 36.67 421 ILE A C 1
ATOM 3387 O O . ILE A 1 421 ? 62.292 -14.382 139.468 1.00 37.63 421 ILE A O 1
ATOM 3392 N N . ASN A 1 422 ? 63.742 -14.956 141.108 1.00 40.29 422 ASN A N 1
ATOM 3393 C CA . ASN A 1 422 ? 63.758 -16.398 140.823 1.00 48.68 422 ASN A CA 1
ATOM 3394 C C . ASN A 1 422 ? 64.547 -16.864 139.586 1.00 47.37 422 ASN A C 1
ATOM 3395 O O . ASN A 1 422 ? 64.618 -18.058 139.329 1.00 50.83 422 ASN A O 1
ATOM 3400 N N . GLN A 1 423 ? 65.138 -15.949 138.824 1.00 38.29 423 GLN A N 1
ATOM 3401 C CA . GLN A 1 423 ? 65.970 -16.368 137.693 1.00 39.10 423 GLN A CA 1
ATOM 3402 C C . GLN A 1 423 ? 67.155 -17.192 138.170 1.00 39.37 423 GLN A C 1
ATOM 3403 O O . GLN A 1 423 ? 67.867 -16.792 139.095 1.00 38.46 423 GLN A O 1
ATOM 3409 N N . LEU A 1 424 ? 67.372 -18.332 137.522 1.00 40.72 424 LEU A N 1
ATOM 3410 C CA . LEU A 1 424 ? 68.411 -19.277 137.937 1.00 41.35 424 LEU A CA 1
ATOM 3411 C C . LEU A 1 424 ? 69.837 -18.829 137.625 1.00 41.12 424 LEU A C 1
ATOM 3412 O O . LEU A 1 424 ? 70.777 -19.219 138.311 1.00 41.19 424 LEU A O 1
ATOM 3417 N N . SER A 1 425 ? 69.997 -18.015 136.590 1.00 40.97 425 SER A N 1
ATOM 3418 C CA . SER A 1 425 ? 71.321 -17.574 136.181 1.00 40.96 425 SER A CA 1
ATOM 3419 C C . SER A 1 425 ? 71.359 -16.067 136.017 1.00 41.68 425 SER A C 1
ATOM 3420 O O . SER A 1 425 ? 70.343 -15.448 135.678 1.00 39.42 425 SER A O 1
ATOM 3431 N N . SER A 1 427 ? 73.397 -12.822 133.979 1.00 39.26 427 SER A N 1
ATOM 3432 C CA . SER A 1 427 ? 73.895 -12.714 132.615 1.00 41.63 427 SER A CA 1
ATOM 3433 C C . SER A 1 427 ? 75.422 -12.831 132.539 1.00 40.98 427 SER A C 1
ATOM 3434 O O . SER A 1 427 ? 76.133 -12.635 133.530 1.00 40.30 427 SER A O 1
ATOM 3437 N N . LEU A 1 428 ? 75.906 -13.185 131.356 1.00 42.36 428 LEU A N 1
ATOM 3438 C CA . LEU A 1 428 ? 77.329 -13.185 131.068 1.00 49.57 428 LEU A CA 1
ATOM 3439 C C . LEU A 1 428 ? 77.798 -11.725 131.049 1.00 49.65 428 LEU A C 1
ATOM 3440 O O . LEU A 1 428 ? 76.973 -10.807 130.980 1.00 48.83 428 LEU A O 1
ATOM 3445 N N . ASN A 1 429 ? 79.107 -11.508 131.122 1.00 62.28 429 ASN A N 1
ATOM 3446 C CA . ASN A 1 429 ? 79.655 -10.152 131.135 1.00 63.49 429 ASN A CA 1
ATOM 3447 C C . ASN A 1 429 ? 78.928 -9.253 132.127 1.00 60.02 429 ASN A C 1
ATOM 3448 O O . ASN A 1 429 ? 78.335 -8.242 131.748 1.00 59.53 429 ASN A O 1
ATOM 3453 N N . SER A 1 430 ? 78.944 -9.656 133.391 1.00 47.96 430 SER A N 1
ATOM 3454 C CA . SER A 1 430 ? 78.366 -8.855 134.452 1.00 45.38 430 SER A CA 1
ATOM 3455 C C . SER A 1 430 ? 79.468 -8.508 135.449 1.00 47.29 430 SER A C 1
ATOM 3456 O O . SER A 1 430 ? 79.210 -8.303 136.636 1.00 42.74 430 SER A O 1
ATOM 3459 N N . ARG A 1 431 ? 80.701 -8.460 134.953 1.00 38.91 431 ARG A N 1
ATOM 3460 C CA . ARG A 1 431 ? 81.854 -8.156 135.786 1.00 38.72 431 ARG A CA 1
ATOM 3461 C C . ARG A 1 431 ? 81.916 -6.670 136.102 1.00 37.83 431 ARG A C 1
ATOM 3462 O O . ARG A 1 431 ? 81.944 -5.836 135.197 1.00 38.33 431 ARG A O 1
ATOM 3470 N N . LYS A 1 432 ? 81.926 -6.358 137.399 1.00 38.90 432 LYS A N 1
ATOM 3471 C CA . LYS A 1 432 ? 81.974 -4.988 137.898 1.00 35.71 432 LYS A CA 1
ATOM 3472 C C . LYS A 1 432 ? 82.782 -4.967 139.181 1.00 38.71 432 LYS A C 1
ATOM 3473 O O . LYS A 1 432 ? 82.611 -5.829 140.041 1.00 38.01 432 LYS A O 1
ATOM 3479 N N . LYS A 1 433 ? 83.660 -3.981 139.316 1.00 44.53 433 LYS A N 1
ATOM 3480 C CA . LYS A 1 433 ? 84.430 -3.827 140.541 1.00 47.78 433 LYS A CA 1
ATOM 3481 C C . LYS A 1 433 ? 83.586 -3.099 141.582 1.00 42.69 433 LYS A C 1
ATOM 3482 O O . LYS A 1 433 ? 83.376 -1.893 141.472 1.00 43.67 433 LYS A O 1
ATOM 3488 N N . LEU A 1 434 ? 83.102 -3.828 142.588 1.00 32.67 434 LEU A N 1
ATOM 3489 C CA . LEU A 1 434 ? 82.208 -3.245 143.589 1.00 30.81 434 LEU A CA 1
ATOM 3490 C C . LEU A 1 434 ? 82.550 -3.691 145.014 1.00 35.29 434 LEU A C 1
ATOM 3491 O O . LEU A 1 434 ? 83.401 -4.552 145.223 1.00 32.94 434 LEU A O 1
ATOM 3496 N N . THR A 1 435 ? 81.878 -3.093 145.993 1.00 28.94 435 THR A N 1
ATOM 3497 C CA . THR A 1 435 ? 81.986 -3.558 147.359 1.00 28.42 435 THR A CA 1
ATOM 3498 C C . THR A 1 435 ? 80.593 -3.879 147.895 1.00 30.09 435 THR A C 1
ATOM 3499 O O . THR A 1 435 ? 79.646 -3.117 147.705 1.00 28.40 435 THR A O 1
ATOM 3503 N N . LEU A 1 436 ? 80.474 -5.025 148.551 1.00 28.59 436 LEU A N 1
ATOM 3504 C CA . LEU A 1 436 ? 79.222 -5.427 149.159 1.00 26.97 436 LEU A CA 1
ATOM 3505 C C . LEU A 1 436 ? 79.332 -5.144 150.650 1.00 26.09 436 LEU A C 1
ATOM 3506 O O . LEU A 1 436 ? 80.298 -5.543 151.290 1.00 26.71 436 LEU A O 1
ATOM 3511 N N . ILE A 1 437 ? 78.363 -4.435 151.210 1.00 25.18 437 ILE A N 1
ATOM 3512 C CA . ILE A 1 437 ? 78.345 -4.251 152.651 1.00 24.43 437 ILE A CA 1
ATOM 3513 C C . ILE A 1 437 ? 77.034 -4.786 153.220 1.00 27.87 437 ILE A C 1
ATOM 3514 O O . ILE A 1 437 ? 75.952 -4.297 152.894 1.00 28.41 437 ILE A O 1
ATOM 3519 N N . ILE A 1 438 ? 77.116 -5.821 154.041 1.00 26.42 438 ILE A N 1
ATOM 3520 C CA . ILE A 1 438 ? 75.911 -6.303 154.689 1.00 28.26 438 ILE A CA 1
ATOM 3521 C C . ILE A 1 438 ? 75.785 -5.661 156.054 1.00 32.23 438 ILE A C 1
ATOM 3522 O O . ILE A 1 438 ? 76.664 -5.805 156.891 1.00 35.23 438 ILE A O 1
ATOM 3527 N N . LEU A 1 439 ? 74.701 -4.917 156.249 1.00 30.76 439 LEU A N 1
ATOM 3528 C CA . LEU A 1 439 ? 74.409 -4.305 157.525 1.00 22.13 439 LEU A CA 1
ATOM 3529 C C . LEU A 1 439 ? 73.172 -4.918 158.136 1.00 26.24 439 LEU A C 1
ATOM 3530 O O . LEU A 1 439 ? 72.347 -5.510 157.441 1.00 28.76 439 LEU A O 1
ATOM 3535 N N . TYR A 1 440 ? 73.040 -4.749 159.444 1.00 25.11 440 TYR A N 1
ATOM 3536 C CA . TYR A 1 440 ? 71.938 -5.328 160.186 1.00 29.81 440 TYR A CA 1
ATOM 3537 C C . TYR A 1 440 ? 70.582 -4.902 159.627 1.00 28.33 440 TYR A C 1
ATOM 3538 O O . TYR A 1 440 ? 69.662 -5.713 159.533 1.00 23.85 440 TYR A O 1
ATOM 3547 N N . ARG A 1 441 ? 70.461 -3.642 159.230 1.00 29.25 441 ARG A N 1
ATOM 3548 C CA . ARG A 1 441 ? 69.188 -3.162 158.704 1.00 28.26 441 ARG A CA 1
ATOM 3549 C C . ARG A 1 441 ? 69.106 -3.119 157.172 1.00 27.94 441 ARG A C 1
ATOM 3550 O O . ARG A 1 441 ? 68.128 -2.629 156.616 1.00 26.80 441 ARG A O 1
ATOM 3558 N N . GLY A 1 442 ? 70.124 -3.615 156.481 1.00 29.23 442 GLY A N 1
ATOM 3559 C CA . GLY A 1 442 ? 70.082 -3.590 155.029 1.00 30.59 442 GLY A CA 1
ATOM 3560 C C . GLY A 1 442 ? 71.311 -4.103 154.304 1.00 26.83 442 GLY A C 1
ATOM 3561 O O . GLY A 1 442 ? 72.375 -4.285 154.892 1.00 26.43 442 GLY A O 1
ATOM 3562 N N . VAL A 1 443 ? 71.149 -4.343 153.011 1.00 26.20 443 VAL A N 1
ATOM 3563 C CA . VAL A 1 443 ? 72.241 -4.796 152.162 1.00 25.94 443 VAL A CA 1
ATOM 3564 C C . VAL A 1 443 ? 72.595 -3.728 151.125 1.00 24.22 443 VAL A C 1
ATOM 3565 O O . VAL A 1 443 ? 71.732 -3.251 150.383 1.00 24.42 443 VAL A O 1
ATOM 3569 N N . VAL A 1 444 ? 73.872 -3.363 151.090 1.00 24.10 444 VAL A N 1
ATOM 3570 C CA . VAL A 1 444 ? 74.371 -2.301 150.226 1.00 24.18 444 VAL A CA 1
ATOM 3571 C C . VAL A 1 444 ? 75.376 -2.824 149.201 1.00 24.97 444 VAL A C 1
ATOM 3572 O O . VAL A 1 444 ? 76.209 -3.676 149.513 1.00 28.03 444 VAL A O 1
ATOM 3576 N N . VAL A 1 445 ? 75.285 -2.334 147.972 1.00 25.48 445 VAL A N 1
ATOM 3577 C CA . VAL A 1 445 ? 76.389 -2.484 147.036 1.00 31.53 445 VAL A CA 1
ATOM 3578 C C . VAL A 1 445 ? 76.801 -1.087 146.587 1.00 29.06 445 VAL A C 1
ATOM 3579 O O . VAL A 1 445 ? 75.962 -0.202 146.410 1.00 28.58 445 VAL A O 1
ATOM 3583 N N . THR A 1 446 ? 78.096 -0.872 146.432 1.00 28.92 446 THR A N 1
ATOM 3584 C CA . THR A 1 446 ? 78.560 0.447 146.061 1.00 28.96 446 THR A CA 1
ATOM 3585 C C . THR A 1 446 ? 79.775 0.358 145.159 1.00 29.33 446 THR A C 1
ATOM 3586 O O . THR A 1 446 ? 80.576 -0.570 145.267 1.00 28.16 446 THR A O 1
ATOM 3590 N N . ASP A 1 447 ? 79.906 1.338 144.276 1.00 28.36 447 ASP A N 1
ATOM 3591 C CA . ASP A 1 447 ? 81.062 1.437 143.401 1.00 33.49 447 ASP A CA 1
ATOM 3592 C C . ASP A 1 447 ? 82.057 2.429 143.991 1.00 35.00 447 ASP A C 1
ATOM 3593 O O . ASP A 1 447 ? 83.111 2.688 143.405 1.00 36.48 447 ASP A O 1
ATOM 3598 N N . VAL A 1 448 ? 81.706 2.987 145.149 1.00 34.94 448 VAL A N 1
ATOM 3599 C CA . VAL A 1 448 ? 82.559 3.952 145.834 1.00 34.01 448 VAL A CA 1
ATOM 3600 C C . VAL A 1 448 ? 83.651 3.252 146.645 1.00 29.62 448 VAL A C 1
ATOM 3601 O O . VAL A 1 448 ? 83.367 2.341 147.426 1.00 31.60 448 VAL A O 1
ATOM 3605 N N . PRO A 1 449 ? 84.912 3.661 146.441 1.00 29.55 449 PRO A N 1
ATOM 3606 C CA . PRO A 1 449 ? 86.015 3.101 147.232 1.00 29.08 449 PRO A CA 1
ATOM 3607 C C . PRO A 1 449 ? 85.789 3.452 148.688 1.00 36.24 449 PRO A C 1
ATOM 3608 O O . PRO A 1 449 ? 85.823 4.629 149.065 1.00 40.17 449 PRO A O 1
ATOM 3612 N N . VAL A 1 450 ? 85.541 2.426 149.494 1.00 27.68 450 VAL A N 1
ATOM 3613 C CA . VAL A 1 450 ? 85.047 2.613 150.845 1.00 26.06 450 VAL A CA 1
ATOM 3614 C C . VAL A 1 450 ? 85.982 1.940 151.864 1.00 32.35 450 VAL A C 1
ATOM 3615 O O . VAL A 1 450 ? 85.926 2.216 153.062 1.00 29.74 450 VAL A O 1
ATOM 3619 N N . ILE A 1 451 ? 86.839 1.053 151.369 1.00 45.25 451 ILE A N 1
ATOM 3620 C CA . ILE A 1 451 ? 87.928 0.462 152.147 1.00 52.30 451 ILE A CA 1
ATOM 3621 C C . ILE A 1 451 ? 89.174 0.427 151.252 1.00 64.63 451 ILE A C 1
ATOM 3622 O O . ILE A 1 451 ? 89.141 0.930 1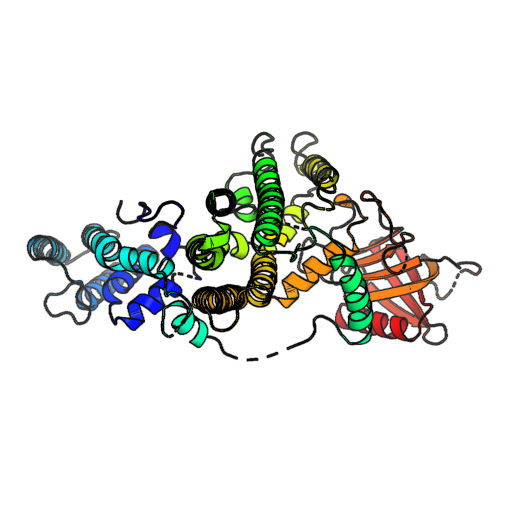50.127 1.00 73.48 451 ILE A O 1
ATOM 3627 N N . ARG A 1 452 ? 90.270 -0.153 151.728 1.00 64.69 452 ARG A N 1
ATOM 3628 C CA . ARG A 1 452 ? 91.498 -0.167 150.927 1.00 67.86 452 ARG A CA 1
ATOM 3629 C C . ARG A 1 452 ? 91.816 -1.543 150.362 1.00 63.17 452 ARG A C 1
ATOM 3630 O O . ARG A 1 452 ? 91.915 -1.712 149.146 1.00 62.39 452 ARG A O 1
ATOM 3638 N N . ASN A 1 456 ? 93.085 3.434 148.382 1.00 69.37 456 ASN A N 1
ATOM 3639 C CA . ASN A 1 456 ? 92.553 4.747 148.727 1.00 76.17 456 ASN A CA 1
ATOM 3640 C C . ASN A 1 456 ? 91.053 4.725 148.975 1.00 81.43 456 ASN A C 1
ATOM 3641 O O . ASN A 1 456 ? 90.363 3.784 148.581 1.00 88.31 456 ASN A O 1
ATOM 3646 N N . VAL A 1 457 ? 90.559 5.777 149.623 1.00 73.54 457 VAL A N 1
ATOM 3647 C CA . VAL A 1 457 ? 89.135 5.927 149.929 1.00 69.26 457 VAL A CA 1
ATOM 3648 C C . VAL A 1 457 ? 88.652 7.302 149.427 1.00 64.17 457 VAL A C 1
ATOM 3649 O O . VAL A 1 457 ? 89.447 8.237 149.309 1.00 58.92 457 VAL A O 1
ATOM 3653 N N . SER A 1 458 ? 87.363 7.399 149.094 1.00 65.58 458 SER A N 1
ATOM 3654 C CA . SER A 1 458 ? 86.743 8.619 148.560 1.00 60.75 458 SER A CA 1
ATOM 3655 C C . SER A 1 458 ? 86.787 9.842 149.503 1.00 58.56 458 SER A C 1
ATOM 3656 O O . SER A 1 458 ? 86.646 9.709 150.721 1.00 51.83 458 SER A O 1
ATOM 3659 N N . ASN A 1 459 ? 86.977 11.026 148.919 1.00 57.79 459 ASN A N 1
ATOM 3660 C CA . ASN A 1 459 ? 86.942 12.293 149.651 1.00 55.77 459 ASN A CA 1
ATOM 3661 C C . ASN A 1 459 ? 85.586 12.995 149.529 1.00 51.72 459 ASN A C 1
ATOM 3662 O O . ASN A 1 459 ? 85.459 14.187 149.810 1.00 53.94 459 ASN A O 1
ATOM 3667 N N . SER A 1 460 ? 84.578 12.243 149.100 1.00 44.07 460 SER A N 1
ATOM 3668 C CA . SER A 1 460 ? 83.241 12.779 148.873 1.00 38.17 460 SER A CA 1
ATOM 3669 C C . SER A 1 460 ? 82.340 12.609 150.089 1.00 34.56 460 SER A C 1
ATOM 3670 O O . SER A 1 460 ? 82.634 11.827 150.991 1.00 37.00 460 SER A O 1
ATOM 3673 N N . ILE A 1 461 ? 81.233 13.342 150.105 1.00 31.34 461 ILE A N 1
ATOM 3674 C CA . ILE A 1 461 ? 80.316 13.318 151.233 1.00 29.25 461 ILE A CA 1
ATOM 3675 C C . ILE A 1 461 ? 78.871 13.226 150.742 1.00 29.17 461 ILE A C 1
ATOM 3676 O O . ILE A 1 461 ? 77.928 13.266 151.544 1.00 28.69 461 ILE A O 1
ATOM 3681 N N . ASP A 1 462 ? 78.703 13.091 149.427 1.00 26.50 462 ASP A N 1
ATOM 3682 C CA . ASP A 1 462 ? 77.380 13.159 148.805 1.00 39.02 462 ASP A CA 1
ATOM 3683 C C . ASP A 1 462 ? 77.000 11.914 147.997 1.00 38.20 462 ASP A C 1
ATOM 3684 O O . ASP A 1 462 ? 76.131 11.988 147.124 1.00 43.55 462 ASP A O 1
ATOM 3689 N N . LYS A 1 463 ? 77.644 10.780 148.267 1.00 28.60 463 LYS A N 1
ATOM 3690 C CA . LYS A 1 463 ? 77.455 9.593 147.430 1.00 29.39 463 LYS A CA 1
ATOM 3691 C C . LYS A 1 463 ? 76.111 8.931 147.684 1.00 33.41 463 LYS A C 1
ATOM 3692 O O . LYS A 1 463 ? 75.496 9.127 148.739 1.00 37.73 463 LYS A O 1
ATOM 3698 N N . SER A 1 464 ? 75.654 8.144 146.717 1.00 27.64 464 SER A N 1
ATOM 3699 C CA . SER A 1 464 ? 74.478 7.303 146.927 1.00 30.05 464 SER A CA 1
ATOM 3700 C C . SER A 1 464 ? 74.856 5.825 146.764 1.00 25.71 464 SER A C 1
ATOM 3701 O O . SER A 1 464 ? 75.973 5.496 146.370 1.00 26.03 464 SER A O 1
ATOM 3704 N N . PHE A 1 465 ? 73.916 4.944 147.071 1.00 25.34 465 PHE A N 1
ATOM 3705 C CA . PHE A 1 465 ? 74.131 3.507 146.988 1.00 25.53 465 PHE A CA 1
ATOM 3706 C C . PHE A 1 465 ? 73.734 2.976 145.603 1.00 28.88 465 PHE A C 1
ATOM 3707 O O . PHE A 1 465 ? 72.624 3.227 145.133 1.00 28.43 465 PHE A O 1
ATOM 3715 N N . TYR A 1 466 ? 74.642 2.251 144.954 1.00 26.67 466 TYR A N 1
ATOM 3716 C CA . TYR A 1 466 ? 74.345 1.635 143.665 1.00 27.56 466 TYR A CA 1
ATOM 3717 C C . TYR A 1 466 ? 73.208 0.617 143.806 1.00 33.09 466 TYR A C 1
ATOM 3718 O O . TYR A 1 466 ? 72.332 0.505 142.938 1.00 31.09 466 TYR A O 1
ATOM 3727 N N . SER A 1 467 ? 73.230 -0.124 144.909 1.00 26.75 467 SER A N 1
ATOM 3728 C CA . SER A 1 467 ? 72.157 -1.058 145.216 1.00 29.65 467 SER A CA 1
ATOM 3729 C C . SER A 1 467 ? 71.859 -0.982 146.704 1.00 28.56 467 SER A C 1
ATOM 3730 O O . SER A 1 467 ? 72.771 -0.947 147.532 1.00 29.48 467 SER A O 1
ATOM 3733 N N . PHE A 1 468 ? 70.579 -0.933 147.038 1.00 25.68 468 PHE A N 1
ATOM 3734 C CA . PHE A 1 468 ? 70.182 -0.844 148.427 1.00 25.89 468 PHE A CA 1
ATOM 3735 C C . PHE A 1 468 ? 68.902 -1.599 148.666 1.00 25.80 468 PHE A C 1
ATOM 3736 O O . PHE A 1 468 ? 67.905 -1.380 147.981 1.00 30.40 468 PHE A O 1
ATOM 3744 N N . THR A 1 469 ? 68.933 -2.476 149.660 1.00 24.92 469 THR A N 1
ATOM 3745 C CA . THR A 1 469 ? 67.799 -3.329 149.964 1.00 25.30 469 THR A CA 1
ATOM 3746 C C . THR A 1 469 ? 67.593 -3.359 151.476 1.00 29.43 469 THR A C 1
ATOM 3747 O O . THR A 1 469 ? 68.475 -3.796 152.208 1.00 24.36 469 THR A O 1
ATOM 3751 N N . LEU A 1 470 ? 66.449 -2.869 151.947 1.00 35.86 470 LEU A N 1
ATOM 3752 C CA . LEU A 1 470 ? 66.138 -2.936 153.369 1.00 37.11 470 LEU A CA 1
ATOM 3753 C C . LEU A 1 470 ? 66.029 -4.399 153.737 1.00 37.26 470 LEU A C 1
ATOM 3754 O O . LEU A 1 470 ? 65.474 -5.192 152.967 1.00 32.88 470 LEU A O 1
ATOM 3759 N N . ILE A 1 471 ? 66.549 -4.756 154.912 1.00 33.09 471 ILE A N 1
ATOM 3760 C CA . ILE A 1 471 ? 66.647 -6.158 155.305 1.00 31.81 471 ILE A CA 1
ATOM 3761 C C . ILE A 1 471 ? 65.273 -6.815 155.339 1.00 31.75 471 ILE A C 1
ATOM 3762 O O . ILE A 1 471 ? 65.138 -8.001 155.018 1.00 33.37 471 ILE A O 1
ATOM 3767 N N . GLY A 1 472 ? 64.249 -6.033 155.684 1.00 25.78 472 GLY A N 1
ATOM 3768 C CA . GLY A 1 472 ? 62.883 -6.526 155.691 1.00 26.72 472 GLY A CA 1
ATOM 3769 C C . GLY A 1 472 ? 62.313 -6.880 154.323 1.00 33.65 472 GLY A C 1
ATOM 3770 O O . GLY A 1 472 ? 61.288 -7.559 154.243 1.00 37.91 472 GLY A O 1
ATOM 3771 N N . ASP A 1 473 ? 62.957 -6.428 153.245 1.00 33.88 473 ASP A N 1
ATOM 3772 C CA . ASP A 1 473 ? 62.417 -6.653 151.897 1.00 35.18 473 ASP A CA 1
ATOM 3773 C C . ASP A 1 473 ? 63.055 -7.849 151.226 1.00 32.04 473 ASP A C 1
ATOM 3774 O O . ASP A 1 473 ? 62.877 -8.067 150.035 1.00 31.60 473 ASP A O 1
ATOM 3779 N N . ILE A 1 474 ? 63.821 -8.611 151.990 1.00 30.13 474 ILE A N 1
ATOM 3780 C CA . ILE A 1 474 ? 64.492 -9.773 151.437 1.00 33.50 474 ILE A CA 1
ATOM 3781 C C . ILE A 1 474 ? 63.727 -11.039 151.805 1.00 31.98 474 ILE A C 1
ATOM 3782 O O . ILE A 1 474 ? 63.642 -11.409 152.967 1.00 36.15 474 ILE A O 1
ATOM 3787 N N . ARG A 1 475 ? 63.157 -11.696 150.808 1.00 35.70 475 ARG A N 1
ATOM 3788 C CA . ARG A 1 475 ? 62.386 -12.905 151.059 1.00 44.95 475 ARG A CA 1
ATOM 3789 C C . ARG A 1 475 ? 63.296 -14.068 151.455 1.00 48.52 475 ARG A C 1
ATOM 3790 O O . ARG A 1 475 ? 63.043 -14.767 152.437 1.00 50.04 475 ARG A O 1
ATOM 3798 N N . ASP A 1 476 ? 64.364 -14.256 150.690 1.00 49.44 476 ASP A N 1
ATOM 3799 C CA . ASP A 1 476 ? 65.304 -15.342 150.925 1.00 49.35 476 ASP A CA 1
ATOM 3800 C C . ASP A 1 476 ? 66.630 -15.011 150.269 1.00 45.16 476 ASP A C 1
ATOM 3801 O O . ASP A 1 476 ? 66.739 -14.042 149.516 1.00 38.45 476 ASP A O 1
ATOM 3806 N N . PHE A 1 477 ? 67.631 -15.840 150.538 1.00 45.77 477 PHE A N 1
ATOM 3807 C CA . PHE A 1 477 ? 68.914 -15.718 149.864 1.00 43.82 477 PHE A CA 1
ATOM 3808 C C . PHE A 1 477 ? 69.472 -17.096 149.555 1.00 42.44 477 PHE A C 1
ATOM 3809 O O . PHE A 1 477 ? 69.188 -18.064 150.252 1.00 43.90 477 PHE A O 1
ATOM 3817 N N . GLY A 1 478 ? 70.250 -17.187 148.489 1.00 44.13 478 GLY A N 1
ATOM 3818 C CA . GLY A 1 478 ? 70.909 -18.429 148.158 1.00 48.93 478 GLY A CA 1
ATOM 3819 C C . GLY A 1 478 ? 72.361 -18.167 147.845 1.00 54.62 478 GLY A C 1
ATOM 3820 O O . GLY A 1 478 ? 72.796 -17.014 147.811 1.00 54.58 478 GLY A O 1
ATOM 3821 N N . THR A 1 479 ? 73.119 -19.239 147.644 1.00 62.77 479 THR A N 1
ATOM 3822 C CA . THR A 1 479 ? 74.510 -19.124 147.231 1.00 64.52 479 THR A CA 1
ATOM 3823 C C . THR A 1 479 ? 74.887 -20.236 146.273 1.00 65.55 479 THR A C 1
ATOM 3824 O O . THR A 1 479 ? 74.545 -21.398 146.495 1.00 66.60 479 THR A O 1
ATOM 3828 N N . GLU A 1 480 ? 75.595 -19.866 145.212 1.00 65.50 480 GLU A N 1
ATOM 3829 C CA . GLU A 1 480 ? 76.343 -20.823 144.408 1.00 63.88 480 GLU A CA 1
ATOM 3830 C C . GLU A 1 480 ? 77.766 -20.842 144.948 1.00 59.83 480 GLU A C 1
ATOM 3831 O O . GLU A 1 480 ? 78.624 -20.107 144.459 1.00 60.64 480 GLU A O 1
ATOM 3837 N N . ASP A 1 481 ? 78.004 -21.669 145.967 1.00 56.40 481 ASP A N 1
ATOM 3838 C CA . ASP A 1 481 ? 79.289 -21.707 146.670 1.00 60.47 481 ASP A CA 1
ATOM 3839 C C . ASP A 1 481 ? 80.474 -21.942 145.740 1.00 63.34 481 ASP A C 1
ATOM 3840 O O . ASP A 1 481 ? 81.572 -21.432 145.979 1.00 62.72 481 ASP A O 1
ATOM 3845 N N . SER A 1 482 ? 80.235 -22.728 144.694 1.00 64.20 482 SER A N 1
ATOM 3846 C CA . SER A 1 482 ? 81.226 -23.014 143.667 1.00 64.16 482 SER A CA 1
ATOM 3847 C C . SER A 1 482 ? 81.951 -21.762 143.194 1.00 61.47 482 SER A C 1
ATOM 3848 O O . SER A 1 482 ? 83.182 -21.719 143.187 1.00 60.85 482 SER A O 1
ATOM 3851 N N . THR A 1 483 ? 81.182 -20.742 142.818 1.00 53.88 483 THR A N 1
ATOM 3852 C CA . THR A 1 483 ? 81.751 -19.505 142.292 1.00 43.39 483 THR A CA 1
ATOM 3853 C C . THR A 1 483 ? 81.722 -18.342 143.291 1.00 43.66 483 THR A C 1
ATOM 3854 O O . THR A 1 483 ? 81.891 -17.186 142.898 1.00 42.04 483 THR A O 1
ATOM 3858 N N . GLU A 1 484 ? 81.515 -18.649 144.573 1.00 51.25 484 GLU A N 1
ATOM 3859 C CA . GLU A 1 484 ? 81.442 -17.632 145.631 1.00 47.07 484 GLU A CA 1
ATOM 3860 C C . GLU A 1 484 ? 80.378 -16.572 145.351 1.00 48.22 484 GLU A C 1
ATOM 3861 O O . GLU A 1 484 ? 80.590 -15.382 145.576 1.00 47.42 484 GLU A O 1
ATOM 3867 N N . THR A 1 485 ? 79.227 -17.023 144.867 1.00 47.10 485 THR A N 1
ATOM 3868 C CA . THR A 1 485 ? 78.150 -16.137 144.454 1.00 40.03 485 THR A CA 1
ATOM 3869 C C . THR A 1 485 ? 77.019 -16.100 145.484 1.00 38.31 485 THR A C 1
ATOM 3870 O O . THR A 1 485 ? 76.574 -17.133 145.966 1.00 41.81 485 THR A O 1
ATOM 3874 N N . ILE A 1 486 ? 76.562 -14.903 145.825 1.00 36.02 486 ILE A N 1
ATOM 3875 C CA . ILE A 1 486 ? 75.412 -14.751 146.704 1.00 35.57 486 ILE A CA 1
ATOM 3876 C C . ILE A 1 486 ? 74.281 -14.039 145.964 1.00 39.39 486 ILE A C 1
ATOM 3877 O O . ILE A 1 486 ? 74.517 -13.084 145.221 1.00 44.44 486 ILE A O 1
ATOM 3882 N N . TYR A 1 487 ? 73.054 -14.500 146.163 1.00 33.49 487 TYR A N 1
ATOM 3883 C CA . TYR A 1 487 ? 71.908 -13.785 145.628 1.00 34.02 487 TYR A CA 1
ATOM 3884 C C . TYR A 1 487 ? 70.846 -13.584 146.704 1.00 37.28 487 TYR A C 1
ATOM 3885 O O . TYR A 1 487 ? 70.741 -14.367 147.653 1.00 37.92 487 TYR A O 1
ATOM 3894 N N . ILE A 1 488 ? 70.076 -12.514 146.556 1.00 33.74 488 ILE A N 1
ATOM 3895 C CA . ILE A 1 488 ? 68.942 -12.263 147.425 1.00 32.53 488 ILE A CA 1
ATOM 3896 C C . ILE A 1 488 ? 67.703 -12.020 146.559 1.00 36.97 488 ILE A C 1
ATOM 3897 O O . ILE A 1 488 ? 67.772 -11.351 145.521 1.00 33.26 488 ILE A O 1
ATOM 3902 N N . ASP A 1 489 ? 66.574 -12.586 146.968 1.00 43.83 489 ASP A N 1
ATOM 3903 C CA . ASP A 1 489 ? 65.332 -12.382 146.235 1.00 44.20 489 ASP A CA 1
ATOM 3904 C C . ASP A 1 489 ? 64.522 -11.247 146.855 1.00 40.73 489 ASP A C 1
ATOM 3905 O O . ASP A 1 489 ? 64.259 -11.257 148.057 1.00 33.73 489 ASP A O 1
ATOM 3910 N N . VAL A 1 490 ? 64.163 -10.254 146.042 1.00 31.21 490 VAL A N 1
ATOM 3911 C CA . VAL A 1 490 ? 63.467 -9.068 146.555 1.00 30.61 490 VAL A CA 1
ATOM 3912 C C . VAL A 1 490 ? 62.136 -8.860 145.826 1.00 32.13 490 VAL A C 1
ATOM 3913 O O . VAL A 1 490 ? 62.105 -8.255 144.745 1.00 31.61 490 VAL A O 1
ATOM 3917 N N . PRO A 1 491 ? 61.035 -9.371 146.415 1.00 31.98 491 PRO A N 1
ATOM 3918 C CA . PRO A 1 491 ? 59.688 -9.416 145.816 1.00 33.01 491 PRO A CA 1
ATOM 3919 C C . PRO A 1 491 ? 59.132 -8.037 145.451 1.00 32.86 491 PRO A C 1
ATOM 3920 O O . PRO A 1 491 ? 58.721 -7.831 144.309 1.00 34.67 491 PRO A O 1
ATOM 3924 N N . GLU A 1 492 ? 59.115 -7.126 146.422 1.00 51.53 492 GLU A N 1
ATOM 3925 C CA . GLU A 1 492 ? 58.628 -5.755 146.257 1.00 62.79 492 GLU A CA 1
ATOM 3926 C C . GLU A 1 492 ? 59.011 -5.121 144.915 1.00 62.05 492 GLU A C 1
ATOM 3927 O O . GLU A 1 492 ? 58.214 -4.409 144.307 1.00 65.38 492 GLU A O 1
ATOM 3933 N N . ILE A 1 493 ? 60.230 -5.391 144.459 1.00 48.24 493 ILE A N 1
ATOM 3934 C CA . ILE A 1 493 ? 60.697 -4.880 143.177 1.00 44.11 493 ILE A CA 1
ATOM 3935 C C . ILE A 1 493 ? 60.876 -6.001 142.144 1.00 44.81 493 ILE A C 1
ATOM 3936 O O . ILE A 1 493 ? 61.383 -5.765 141.043 1.00 41.36 493 ILE A O 1
ATOM 3941 N N . LYS A 1 494 ? 60.462 -7.215 142.512 1.00 40.55 494 LYS A N 1
ATOM 3942 C CA . LYS A 1 494 ? 60.492 -8.367 141.615 1.00 39.92 494 LYS A CA 1
ATOM 3943 C C . LYS A 1 494 ? 61.880 -8.650 141.042 1.00 37.50 494 LYS A C 1
ATOM 3944 O O . LYS A 1 494 ? 62.015 -9.044 139.893 1.00 38.52 494 LYS A O 1
ATOM 3950 N N . LYS A 1 495 ? 62.912 -8.454 141.850 1.00 38.86 495 LYS A N 1
ATOM 3951 C CA . LYS A 1 495 ? 64.271 -8.684 141.388 1.00 33.72 495 LYS A CA 1
ATOM 3952 C C . LYS A 1 495 ? 64.992 -9.707 142.262 1.00 35.70 495 LYS A C 1
ATOM 3953 O O . LYS A 1 495 ? 64.746 -9.811 143.474 1.00 31.93 495 LYS A O 1
ATOM 3959 N N . ARG A 1 496 ? 65.876 -10.468 141.625 1.00 34.02 496 ARG A N 1
ATOM 3960 C CA . ARG A 1 496 ? 66.927 -11.179 142.337 1.00 32.88 496 ARG A CA 1
ATOM 3961 C C . ARG A 1 496 ? 68.212 -10.404 142.071 1.00 33.73 496 ARG A C 1
ATOM 3962 O O . ARG A 1 496 ? 68.523 -10.085 140.924 1.00 32.66 496 ARG A O 1
ATOM 3970 N N . ILE A 1 497 ? 68.936 -10.076 143.136 1.00 31.37 497 ILE A N 1
ATOM 3971 C CA . ILE A 1 497 ? 70.191 -9.344 143.019 1.00 32.74 497 ILE A CA 1
ATOM 3972 C C . ILE A 1 497 ? 71.365 -10.284 143.291 1.00 31.32 497 ILE A C 1
ATOM 3973 O O . ILE A 1 497 ? 71.389 -10.972 144.312 1.00 31.22 497 ILE A O 1
ATOM 3978 N N . TRP A 1 498 ? 72.328 -10.318 142.373 1.00 31.91 498 TRP A N 1
ATOM 3979 C CA . TRP A 1 498 ? 73.465 -11.239 142.465 1.00 33.03 498 TRP A CA 1
ATOM 3980 C C . TRP A 1 498 ? 74.768 -10.565 142.882 1.00 34.43 498 TRP A C 1
ATOM 3981 O O . TRP A 1 498 ? 75.163 -9.567 142.285 1.00 40.48 498 TRP A O 1
ATOM 3992 N N . PHE A 1 499 ? 75.442 -11.127 143.887 1.00 32.43 499 PHE A N 1
ATOM 3993 C CA . PHE A 1 499 ? 76.742 -10.623 144.335 1.00 31.81 499 PHE A CA 1
ATOM 3994 C C . PHE A 1 499 ? 77.838 -11.667 144.111 1.00 34.82 499 PHE A C 1
ATOM 3995 O O . PHE A 1 499 ? 77.813 -12.731 144.735 1.00 33.51 499 PHE A O 1
ATOM 4003 N N . GLY A 1 500 ? 78.805 -11.362 14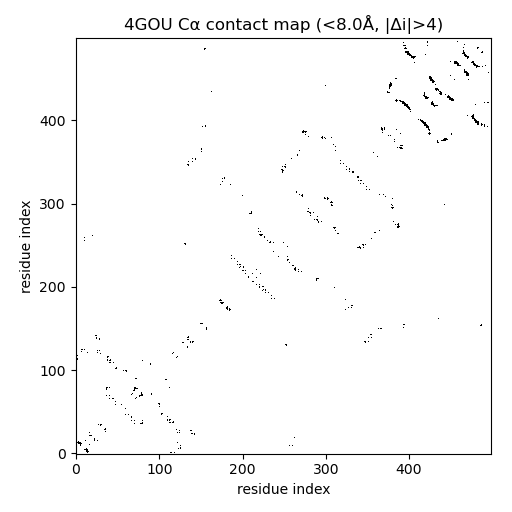3.249 1.00 35.98 500 GLY A N 1
ATOM 4004 C CA . GLY A 1 500 ? 79.942 -12.250 143.027 1.00 39.33 500 GLY A CA 1
ATOM 4005 C C . GLY A 1 500 ? 81.204 -11.802 143.764 1.00 40.32 500 GLY A C 1
ATOM 4006 O O . GLY A 1 500 ? 81.796 -10.780 143.408 1.00 34.63 500 GLY A O 1
ATOM 4007 N N . CYS A 1 501 ? 81.629 -12.580 144.762 1.00 36.96 501 CYS A N 1
ATOM 4008 C CA . CYS A 1 501 ? 82.715 -12.197 145.672 1.00 39.75 501 CYS A CA 1
ATOM 4009 C C . CYS A 1 501 ? 84.108 -12.621 145.191 1.00 42.00 501 CYS A C 1
ATOM 4010 O O . CYS A 1 501 ? 84.273 -13.713 144.671 1.00 39.83 501 CYS A O 1
ATOM 4013 N N . GLU A 1 502 ? 85.108 -11.765 145.411 1.00 48.25 502 GLU A N 1
ATOM 4014 C CA . GLU A 1 502 ? 86.508 -12.074 145.088 1.00 48.25 502 GLU A CA 1
ATOM 4015 C C . GLU A 1 502 ? 87.188 -12.998 146.101 1.00 44.94 502 GLU A C 1
ATOM 4016 O O . GLU A 1 502 ? 87.968 -13.857 145.712 1.00 40.26 502 GLU A O 1
ATOM 4022 N N . SER A 1 503 ? 86.912 -12.798 147.392 1.00 39.64 503 SER A N 1
ATOM 4023 C CA . SER A 1 503 ? 87.504 -13.605 148.467 1.00 40.25 503 SER A CA 1
ATOM 4024 C C . SER A 1 503 ? 86.560 -14.709 148.893 1.00 45.32 503 SER A C 1
ATOM 4025 O O . SER A 1 503 ? 85.398 -14.444 149.213 1.00 46.21 503 SER A O 1
ATOM 4028 N N . THR A 1 504 ? 87.063 -15.936 148.937 1.00 48.41 504 THR A N 1
ATOM 4029 C CA . THR A 1 504 ? 86.332 -17.023 149.572 1.00 48.74 504 THR A CA 1
ATOM 4030 C C . THR A 1 504 ? 86.076 -16.682 151.041 1.00 52.07 504 THR A C 1
ATOM 4031 O O . THR A 1 504 ? 84.970 -16.880 151.550 1.00 52.30 504 THR A O 1
ATOM 4035 N N . GLU A 1 505 ? 87.104 -16.147 151.698 1.00 54.25 505 GLU A N 1
ATOM 4036 C CA . GLU A 1 505 ? 87.032 -15.693 153.086 1.00 48.81 505 GLU A CA 1
ATOM 4037 C C . GLU A 1 505 ? 85.869 -14.728 153.341 1.00 44.56 505 GLU A C 1
ATOM 4038 O O . GLU A 1 505 ? 85.004 -14.983 154.183 1.00 42.31 505 GLU A O 1
ATOM 4044 N N . GLU A 1 506 ? 85.857 -13.615 152.618 1.00 36.13 506 GLU A N 1
ATOM 4045 C CA . GLU A 1 506 ? 84.789 -12.634 152.756 1.00 33.31 506 GLU A CA 1
ATOM 4046 C C . GLU A 1 506 ? 83.447 -13.194 152.287 1.00 33.19 506 GLU A C 1
ATOM 4047 O O . GLU A 1 506 ? 82.397 -12.795 152.777 1.00 32.07 506 GLU A O 1
ATOM 4053 N N . PHE A 1 507 ? 83.484 -14.122 151.338 1.00 39.36 507 PHE A N 1
ATOM 4054 C CA . PHE A 1 507 ? 82.270 -14.800 150.894 1.00 42.96 507 PHE A CA 1
ATOM 4055 C C . PHE A 1 507 ? 81.602 -15.540 152.050 1.00 44.97 507 PHE A C 1
ATOM 4056 O O . PHE A 1 507 ? 80.408 -15.357 152.309 1.00 41.31 507 PHE A O 1
ATOM 4064 N N . LYS A 1 508 ? 82.375 -16.374 152.741 1.00 43.27 50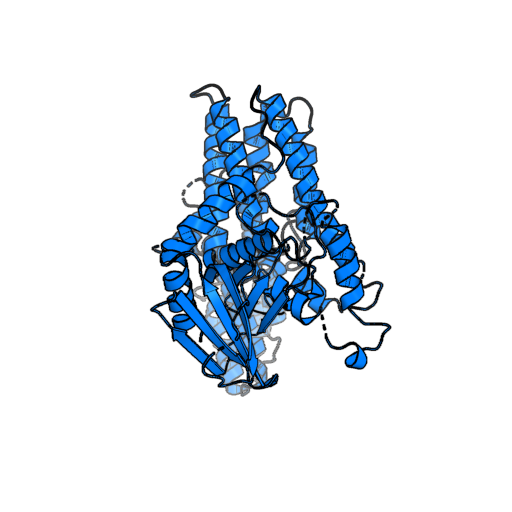8 LYS A N 1
ATOM 4065 C CA . LYS A 1 508 ? 81.868 -17.111 153.888 1.00 39.01 508 LYS A CA 1
ATOM 4066 C C . LYS A 1 508 ? 81.409 -16.159 154.990 1.00 45.19 508 LYS A C 1
ATOM 4067 O O . LYS A 1 508 ? 80.376 -16.384 155.631 1.00 48.52 508 LYS A O 1
ATOM 4073 N N . SER A 1 509 ? 82.178 -15.094 155.206 1.00 38.39 509 SER A N 1
ATOM 4074 C CA . SER A 1 509 ? 81.822 -14.088 156.200 1.00 34.53 509 SER A CA 1
ATOM 4075 C C . SER A 1 509 ? 80.437 -13.515 155.908 1.00 35.94 509 SER A C 1
ATOM 4076 O O . SER A 1 509 ? 79.616 -13.339 156.810 1.00 32.68 509 SER A O 1
ATOM 4079 N N . CYS A 1 510 ? 80.178 -13.253 154.632 1.00 39.54 510 CYS A N 1
ATOM 4080 C CA . CYS A 1 510 ? 78.936 -12.618 154.216 1.00 38.89 510 CYS A CA 1
ATOM 4081 C C . CYS A 1 510 ? 77.748 -13.576 154.226 1.00 41.70 510 CYS A C 1
ATOM 4082 O O . CYS A 1 510 ? 76.615 -13.167 154.494 1.00 43.75 510 CYS A O 1
ATOM 4085 N N . VAL A 1 511 ? 78.012 -14.850 153.960 1.00 36.53 511 VAL A N 1
ATOM 4086 C CA . VAL A 1 511 ? 76.973 -15.872 154.023 1.00 36.53 511 VAL A CA 1
ATOM 4087 C C . VAL A 1 511 ? 76.512 -16.061 155.471 1.00 39.21 511 VAL A C 1
ATOM 4088 O O . VAL A 1 511 ? 75.309 -16.092 155.757 1.00 40.59 511 VAL A O 1
ATOM 4092 N N . GLU A 1 512 ? 77.473 -16.163 156.384 1.00 35.62 512 GLU A N 1
ATOM 4093 C CA . GLU A 1 512 ? 77.159 -16.337 157.791 1.00 38.82 512 GLU A CA 1
ATOM 4094 C C . GLU A 1 512 ? 76.375 -15.127 158.298 1.00 45.86 512 GLU A C 1
ATOM 4095 O O . GLU A 1 512 ? 75.417 -15.268 159.062 1.00 49.83 512 GLU A O 1
ATOM 4101 N N . ALA A 1 513 ? 76.781 -13.941 157.854 1.00 41.74 513 ALA A N 1
ATOM 4102 C CA . ALA A 1 513 ? 76.091 -12.707 158.209 1.00 35.59 513 ALA A CA 1
ATOM 4103 C C . ALA A 1 513 ? 74.609 -12.763 157.821 1.00 38.79 513 ALA A C 1
ATOM 4104 O O . ALA A 1 513 ? 73.732 -12.513 158.650 1.00 33.64 513 ALA A O 1
ATOM 4106 N N . LEU A 1 514 ? 74.338 -13.096 156.560 1.00 41.26 514 LEU A N 1
ATOM 4107 C CA . LEU A 1 514 ? 72.963 -13.196 156.080 1.00 37.45 514 LEU A CA 1
ATOM 4108 C C . LEU A 1 514 ? 72.181 -14.273 156.830 1.00 40.93 514 LEU A C 1
ATOM 4109 O O . LEU A 1 514 ? 71.011 -14.082 157.153 1.00 42.31 514 LEU A O 1
ATOM 4114 N N . ARG A 1 515 ? 72.835 -15.392 157.127 1.00 41.27 515 ARG A N 1
ATOM 4115 C CA . ARG A 1 515 ? 72.205 -16.446 157.914 1.00 44.79 515 ARG A CA 1
ATOM 4116 C C . ARG A 1 515 ? 71.717 -15.950 159.283 1.00 46.84 515 ARG A C 1
ATOM 4117 O O . ARG A 1 515 ? 70.588 -16.237 159.692 1.00 47.61 515 ARG A O 1
ATOM 4125 N N . THR A 1 516 ? 72.552 -15.195 159.986 1.00 46.19 516 THR A N 1
ATOM 4126 C CA . THR A 1 516 ? 72.155 -14.723 161.309 1.00 48.95 516 THR A CA 1
ATOM 4127 C C . THR A 1 516 ? 71.073 -13.641 161.230 1.00 50.35 516 THR A C 1
ATOM 4128 O O . THR A 1 516 ? 70.103 -13.678 161.987 1.00 48.69 516 THR A O 1
ATOM 4132 N N . ILE A 1 517 ? 71.226 -12.706 160.294 1.00 55.60 517 ILE A N 1
ATOM 4133 C CA . ILE A 1 517 ? 70.305 -11.575 160.171 1.00 55.06 517 ILE A CA 1
ATOM 4134 C C . ILE A 1 517 ? 68.934 -11.950 159.616 1.00 55.74 517 ILE A C 1
ATOM 4135 O O . ILE A 1 517 ? 67.913 -11.577 160.183 1.00 62.77 517 ILE A O 1
ATOM 4140 N N . LEU A 1 518 ? 68.907 -12.659 158.491 1.00 50.01 518 LEU A N 1
ATOM 4141 C CA . LEU A 1 518 ? 67.644 -13.035 157.855 1.00 47.78 518 LEU A CA 1
ATOM 4142 C C . LEU A 1 518 ? 66.982 -14.205 158.572 1.00 60.14 518 LEU A C 1
ATOM 4143 O O . LEU A 1 518 ? 66.860 -14.205 159.799 1.00 69.75 518 LEU A O 1
#

Organism: Entamoeba histolytica (strain ATCC 30459 / HM-1:IMSS / ABRM) (NCBI:txid294381)

Solvent-accessible surface area: 25286 Å² total